Protein AF-A0A9N8ZEM9-F1 (afdb_monomer)

Foldseek 3Di:
DDDDDDDDPPPPPPPPPDDPVVVVVVVVVVVLVVLVVVLVVLLVVQCPDLLQNFAEDPCLPFPDQPPPPPDPHDHDQAFLQSLLVSLLVLLVNLVSLVVCVVSVVVVPPVPVSLVSNLSSLCSSLVHRQQDQDLRRHQLLSVLLSLVPDDPVSLVVSVVSLCVVQPPCCLVQLLQLLSLLSSLLNCLSSLDPVVLVVQLVSQADKDFAPAQPDAAQQWDDDDDGGIITGLSNLVSQLVVCQQVVVLVSNLVSLLSSLVSCLVCVVPRNQPALSSLSSSLVSLLLSVVSLLLQEPDWNKAKDKLSSCVSRCLSTDVVSNAPPDHHDDPVVSVVSLVSSVVSLLSVLVVCLVPCVRNVSSNLSSLLSLLRSCLSPVVCLVVSLVSLCVSVVVHDDDGPLSVLSSPDNDSVVNVVSSQCVSPVSLSIGMEIEGEDDPDDHPCVVVVPPPGHHYQYDPDSVSNSVSSLVVSCVRSVDDVVSSD

Solvent-accessible surface area (backbone atoms only — not comparable to full-atom values): 26787 Å² total; per-residue (Å²): 136,86,84,78,89,74,91,72,83,73,80,72,77,83,72,76,84,69,58,66,67,62,52,51,50,53,52,50,52,52,51,49,54,53,52,48,54,54,44,52,49,50,50,53,56,46,62,71,31,55,70,43,56,30,37,66,43,73,43,67,79,43,102,53,63,67,82,56,92,81,61,82,47,32,90,62,85,46,30,48,60,54,52,37,53,29,45,48,50,39,51,52,52,42,56,54,50,55,54,50,62,71,47,42,80,71,74,58,59,61,67,64,52,52,52,51,44,49,49,41,50,51,32,48,40,71,44,60,57,65,74,75,43,58,40,68,31,44,53,65,47,43,50,52,52,59,68,70,49,52,71,68,61,46,53,48,47,52,49,48,58,44,61,78,61,52,84,53,42,83,79,44,44,25,42,48,31,60,56,47,57,49,50,56,50,43,56,72,67,65,46,62,67,59,47,53,52,50,32,54,55,28,62,53,69,43,78,45,95,46,79,89,64,74,54,76,33,49,42,83,38,102,63,90,39,30,30,28,34,45,60,27,26,53,33,45,20,55,53,21,40,79,70,69,38,52,70,59,13,42,52,24,42,51,54,38,52,54,51,48,66,76,36,35,92,74,30,50,36,80,47,65,69,31,44,35,45,52,51,47,52,50,54,50,44,53,53,52,51,51,46,27,41,57,97,56,56,59,35,58,44,51,44,50,59,47,52,69,47,49,69,71,39,74,48,59,48,66,40,77,94,74,48,67,45,54,71,69,56,44,53,50,54,53,48,50,51,52,52,52,48,48,57,52,46,68,68,39,62,86,45,40,88,78,35,44,74,51,52,51,52,51,53,49,49,51,51,42,47,33,73,66,42,60,90,45,41,68,61,52,52,50,49,28,47,48,54,56,72,76,42,89,80,82,51,65,70,59,47,57,61,37,70,53,84,48,69,71,58,48,51,50,52,50,43,52,61,30,36,72,41,53,31,22,36,46,29,40,36,33,54,76,58,98,64,83,60,95,51,56,78,54,66,71,40,87,83,45,44,78,39,62,23,86,46,64,70,44,38,53,53,40,51,51,55,56,47,39,75,58,49,74,50,58,67,83,72,68,108

Nearest PDB structures (foldseek):
  5n6n-assembly1_B  TM=3.200E-01  e=3.230E-01  Saccharomyces cerevisiae S288C
  6fn9-assembly1_B  TM=3.372E-01  e=4.545E-01  Homo sapiens
  9b3f-assembly1_A  TM=2.679E-01  e=4.950E-01  Saccharomyces cerevisiae
  5yqg-assembly1_A  TM=3.458E-01  e=1.941E+00  Mus musculus
  8qca-assembly1_B  TM=2.007E-01  e=5.642E+00  Saccharomyces cerevisiae

Secondary structure (DSSP, 8-state):
-------------------HHHHHHHHHHHHHHHHHHHHHHHHHHHHT-HHHHSPBPSTTSSSS----TT--SB-----HHHHHHHHHHHHHHHHHHHTHHHHHTTTS-HHHHHHHHHHHHHHHIIIIIS---TTT--HHHHHHHHTTS-HHHHHHHHHHHHHHHHTTTTT-TT-HHHHHHHHHHHHHHT-HHHHHHHHHHHT--EE-SSTT---TTEEE-SSTTEEEETHHHHHHHHHHHHTT-HHHHHHHHHHHHHHHHHTTTTTT--SHHHHHHHHHHHHHHHHHHHHT-SSS--EEEEHHHIIIIITTS--GGGSTTSS---HHHHHHHHHHHHHHHHHHHHHHGGGHHHHHHHHHHHHHHHHHHHHH-GGGHHHHHHHHHHHHHHS----HHHHHHHH---HHHHHHHHHHHHHTTSS--EEEEEE--SSPPTTTTGGGSTTPEEEEESSHHHHHHHHHHHHHHHH---GGG--

Organism: NCBI:txid1117310

pLDDT: mean 81.86, std 13.11, range [31.05, 98.25]

Radius of gyration: 27.85 Å; Cα contacts (8 Å, |Δi|>4): 593; chains: 1; bounding box: 73×48×112 Å

Structure (mmCIF, N/CA/C/O backbone):
data_AF-A0A9N8ZEM9-F1
#
_entry.id   AF-A0A9N8ZEM9-F1
#
loop_
_atom_site.group_PDB
_atom_site.id
_atom_site.type_symbol
_atom_site.label_atom_id
_atom_site.label_alt_id
_atom_site.label_comp_id
_atom_site.label_asym_id
_atom_site.label_entity_id
_atom_site.label_seq_id
_atom_site.pdbx_PDB_ins_code
_atom_site.Cartn_x
_atom_site.Cartn_y
_atom_site.Cartn_z
_atom_site.occupancy
_atom_site.B_iso_or_equiv
_atom_site.auth_seq_id
_atom_site.auth_comp_id
_atom_site.auth_asym_id
_atom_site.auth_atom_id
_atom_site.pdbx_PDB_model_num
ATOM 1 N N . MET A 1 1 ? 44.868 10.462 -86.171 1.00 34.50 1 MET A N 1
ATOM 2 C CA . MET A 1 1 ? 43.974 10.361 -87.337 1.00 34.50 1 MET A CA 1
ATOM 3 C C . MET A 1 1 ? 43.450 8.940 -87.348 1.00 34.50 1 MET A C 1
ATOM 5 O O . MET A 1 1 ? 44.258 8.027 -87.420 1.00 34.50 1 MET A O 1
ATOM 9 N N . ASP A 1 2 ? 42.148 8.818 -87.116 1.00 36.38 2 ASP A N 1
ATOM 10 C CA . ASP A 1 2 ? 41.280 7.645 -87.255 1.00 36.38 2 ASP A CA 1
ATOM 11 C C . ASP A 1 2 ? 41.763 6.294 -86.722 1.00 36.38 2 ASP A C 1
ATOM 13 O O . ASP A 1 2 ? 42.429 5.521 -87.408 1.00 36.38 2 ASP A O 1
ATOM 17 N N . ILE A 1 3 ? 41.268 5.945 -85.532 1.00 31.47 3 ILE A N 1
ATOM 18 C CA . ILE A 1 3 ? 41.000 4.546 -85.198 1.00 31.47 3 ILE A CA 1
ATOM 19 C C . ILE A 1 3 ? 39.491 4.404 -85.028 1.00 31.47 3 ILE A C 1
ATOM 21 O O . ILE A 1 3 ? 38.863 5.045 -84.189 1.00 31.47 3 ILE A O 1
ATOM 25 N N . LYS A 1 4 ? 38.953 3.597 -85.938 1.00 31.05 4 LYS A N 1
ATOM 26 C CA . LYS A 1 4 ? 37.556 3.250 -86.152 1.00 31.05 4 LYS A CA 1
ATOM 27 C C . LYS A 1 4 ? 36.908 2.673 -84.895 1.00 31.05 4 LYS A C 1
ATOM 29 O O . LYS A 1 4 ? 37.507 1.853 -84.204 1.00 31.05 4 LYS A O 1
ATOM 34 N N . HIS A 1 5 ? 35.642 3.041 -84.708 1.00 37.03 5 HIS A N 1
ATOM 35 C CA . HIS A 1 5 ? 34.663 2.260 -83.964 1.00 37.03 5 HIS A CA 1
ATOM 36 C C . HIS A 1 5 ? 34.719 0.797 -84.409 1.00 37.03 5 HIS A C 1
ATOM 38 O O . HIS A 1 5 ? 34.492 0.495 -85.579 1.00 37.03 5 HIS A O 1
ATOM 44 N N . ASN A 1 6 ? 34.999 -0.092 -83.461 1.00 32.75 6 ASN A N 1
ATOM 45 C CA . ASN A 1 6 ? 34.535 -1.465 -83.522 1.00 32.75 6 ASN A CA 1
ATOM 46 C C . ASN A 1 6 ? 33.590 -1.635 -82.334 1.00 32.75 6 ASN A C 1
ATOM 48 O O . ASN A 1 6 ? 34.018 -1.684 -81.181 1.00 32.75 6 ASN A O 1
ATOM 52 N N . GLU A 1 7 ? 32.300 -1.620 -82.647 1.00 43.50 7 GLU A N 1
ATOM 53 C CA . GLU A 1 7 ? 31.221 -2.043 -81.769 1.00 43.50 7 GLU A CA 1
ATOM 54 C C . GLU A 1 7 ? 31.419 -3.531 -81.472 1.00 43.50 7 GLU A C 1
ATOM 56 O O . GLU A 1 7 ? 31.060 -4.392 -82.266 1.00 43.50 7 GLU A O 1
ATOM 61 N N . ASN A 1 8 ? 32.023 -3.826 -80.327 1.00 35.53 8 ASN A N 1
ATOM 62 C CA . ASN A 1 8 ? 31.767 -5.068 -79.619 1.00 35.53 8 ASN A CA 1
ATOM 63 C C . ASN A 1 8 ? 31.067 -4.664 -78.325 1.00 35.53 8 ASN A C 1
ATOM 65 O O . ASN A 1 8 ? 31.714 -4.323 -77.335 1.00 35.53 8 ASN A O 1
ATOM 69 N N . GLU A 1 9 ? 29.734 -4.655 -78.359 1.00 40.78 9 GLU A N 1
ATOM 70 C CA . GLU A 1 9 ? 28.922 -4.751 -77.152 1.00 40.78 9 GLU A CA 1
ATOM 71 C C . GLU A 1 9 ? 29.255 -6.085 -76.471 1.00 40.78 9 GLU A C 1
ATOM 73 O O . GLU A 1 9 ? 28.639 -7.121 -76.720 1.00 40.78 9 GLU A O 1
ATOM 78 N N . GLU A 1 10 ? 30.261 -6.074 -75.597 1.00 40.91 10 GLU A N 1
ATOM 79 C CA . GLU A 1 10 ? 30.301 -7.030 -74.503 1.00 40.91 10 GLU A CA 1
ATOM 80 C C . GLU A 1 10 ? 29.089 -6.727 -73.623 1.00 40.91 10 GLU A C 1
ATOM 82 O O . GLU A 1 10 ? 29.096 -5.808 -72.799 1.00 40.91 10 GLU A O 1
ATOM 87 N N . ILE A 1 11 ? 28.023 -7.508 -73.814 1.00 47.50 11 ILE A N 1
ATOM 88 C CA . ILE A 1 11 ? 26.982 -7.691 -72.808 1.00 47.50 11 ILE A CA 1
ATOM 89 C C . ILE A 1 11 ? 27.698 -8.260 -71.583 1.00 47.50 11 ILE A C 1
ATOM 91 O O . ILE A 1 11 ? 27.872 -9.468 -71.417 1.00 47.50 11 ILE A O 1
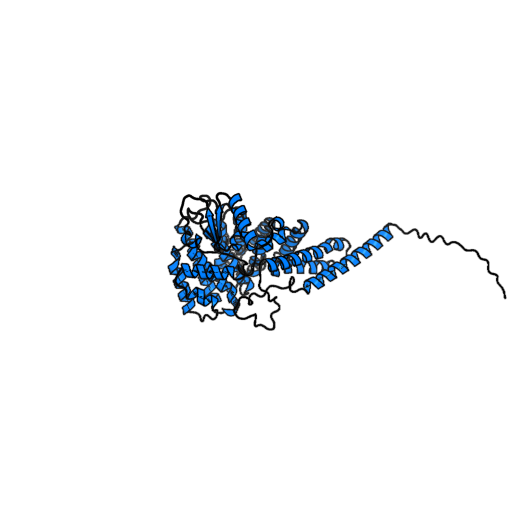ATOM 95 N N . THR A 1 12 ? 28.180 -7.354 -70.742 1.00 44.34 12 THR A N 1
ATOM 96 C CA . THR A 1 12 ? 28.669 -7.645 -69.408 1.00 44.34 12 THR A CA 1
ATOM 97 C C . THR A 1 12 ? 27.473 -8.199 -68.653 1.00 44.34 12 THR A C 1
ATOM 99 O O . THR A 1 12 ? 26.559 -7.480 -68.258 1.00 44.34 12 THR A O 1
ATOM 102 N N . ASN A 1 13 ? 27.423 -9.523 -68.522 1.00 42.12 13 ASN A N 1
ATOM 103 C CA . ASN A 1 13 ? 26.483 -10.193 -67.641 1.00 42.12 13 ASN A CA 1
ATOM 104 C C . ASN A 1 13 ? 26.750 -9.681 -66.217 1.00 42.12 13 ASN A C 1
ATOM 106 O O . ASN A 1 13 ? 27.630 -10.186 -65.527 1.00 42.12 13 ASN A O 1
ATOM 110 N N . PHE A 1 14 ? 25.985 -8.677 -65.781 1.00 47.38 14 PHE A N 1
ATOM 111 C CA . PHE A 1 14 ? 25.985 -8.091 -64.432 1.00 47.38 14 PHE A CA 1
ATOM 112 C C . PHE A 1 14 ? 25.419 -9.056 -63.370 1.00 47.38 14 PHE A C 1
ATOM 114 O O . PHE A 1 14 ? 24.716 -8.655 -62.443 1.00 47.38 14 PHE A O 1
ATOM 121 N N . TRP A 1 15 ? 25.702 -10.351 -63.482 1.00 45.59 15 TRP A N 1
ATOM 122 C CA . TRP A 1 15 ? 25.366 -11.320 -62.449 1.00 45.59 15 TRP A CA 1
ATOM 123 C C . TRP A 1 15 ? 26.495 -11.322 -61.425 1.00 45.59 15 TRP A C 1
ATOM 125 O O . TRP A 1 15 ? 27.371 -12.183 -61.431 1.00 45.59 15 TRP A O 1
ATOM 135 N N . ASN A 1 16 ? 26.482 -10.321 -60.545 1.00 63.75 16 ASN A N 1
ATOM 136 C CA . ASN A 1 16 ? 27.302 -10.358 -59.343 1.00 63.75 16 ASN A CA 1
ATOM 137 C C . ASN A 1 16 ? 26.783 -11.500 -58.461 1.00 63.75 16 ASN A C 1
ATOM 139 O O . ASN A 1 16 ? 25.725 -11.393 -57.840 1.00 63.75 16 ASN A O 1
ATOM 143 N N . VAL A 1 17 ? 27.515 -12.613 -58.436 1.00 66.44 17 VAL A N 1
ATOM 144 C CA . VAL A 1 17 ? 27.272 -13.703 -57.489 1.00 66.44 17 VAL A CA 1
ATOM 145 C C . VAL A 1 17 ? 27.793 -13.235 -56.138 1.00 66.44 17 VAL A C 1
ATOM 147 O O . VAL A 1 17 ? 28.998 -13.222 -55.892 1.00 66.44 17 VAL A O 1
ATOM 150 N N . TYR A 1 18 ? 26.880 -12.778 -55.286 1.00 72.00 18 TYR A N 1
ATOM 151 C CA . TYR A 1 18 ? 27.208 -12.418 -53.917 1.00 72.00 18 TYR A CA 1
ATOM 152 C C . TYR A 1 18 ? 27.196 -13.657 -53.034 1.00 72.00 18 TYR A C 1
ATOM 154 O O . TYR A 1 18 ? 26.331 -14.525 -53.160 1.00 72.00 18 TYR A O 1
ATOM 162 N N . ASP A 1 19 ? 28.146 -13.698 -52.109 1.00 80.56 19 ASP A N 1
ATOM 163 C CA . ASP A 1 19 ? 28.123 -14.652 -51.017 1.00 80.56 19 ASP A CA 1
ATOM 164 C C . ASP A 1 19 ? 26.831 -14.464 -50.202 1.00 80.56 19 ASP A C 1
ATOM 166 O O . ASP A 1 19 ? 26.504 -13.357 -49.759 1.00 80.56 19 ASP A O 1
ATOM 170 N N . VAL A 1 20 ? 26.060 -15.544 -50.067 1.00 80.38 20 VAL A N 1
ATOM 171 C CA . VAL A 1 20 ? 24.744 -15.526 -49.416 1.00 80.38 20 VAL A CA 1
ATOM 172 C C . VAL A 1 20 ? 24.868 -15.124 -47.946 1.00 80.38 20 VAL A C 1
ATOM 174 O O . VAL A 1 20 ? 24.018 -14.383 -47.445 1.00 80.38 20 VAL A O 1
ATOM 177 N N . ASP A 1 21 ? 25.944 -15.531 -47.272 1.00 80.31 21 ASP A N 1
ATOM 178 C CA . ASP A 1 21 ? 26.179 -15.196 -45.870 1.00 80.31 21 ASP A CA 1
ATOM 179 C C . ASP A 1 21 ? 26.519 -13.710 -45.716 1.00 80.31 21 ASP A C 1
ATOM 181 O O . ASP A 1 21 ? 26.001 -13.049 -44.811 1.00 80.31 21 ASP A O 1
ATOM 185 N N . LEU A 1 22 ? 27.288 -13.136 -46.647 1.00 82.06 22 LEU A N 1
ATOM 186 C CA . LEU A 1 22 ? 27.567 -11.697 -46.680 1.00 82.06 22 LEU A CA 1
ATOM 187 C C . LEU A 1 22 ? 26.292 -10.868 -46.902 1.00 82.06 22 LEU A C 1
ATOM 189 O O . LEU A 1 22 ? 26.087 -9.851 -46.229 1.00 82.06 22 LEU A O 1
ATOM 193 N N . VAL A 1 23 ? 25.420 -11.288 -47.824 1.00 79.75 23 VAL A N 1
ATOM 194 C CA . VAL A 1 23 ? 24.137 -10.609 -48.085 1.00 79.75 23 VAL A CA 1
ATOM 195 C C . VAL A 1 23 ? 23.235 -10.683 -46.856 1.00 79.75 23 VAL A C 1
ATOM 197 O O . VAL A 1 23 ? 22.713 -9.655 -46.418 1.00 79.75 23 VAL A O 1
ATOM 200 N N . HIS A 1 24 ? 23.095 -11.864 -46.252 1.00 79.94 24 HIS A N 1
ATOM 201 C CA . HIS A 1 24 ? 22.320 -12.037 -45.024 1.00 79.94 24 HIS A CA 1
ATOM 202 C C . HIS A 1 24 ? 22.871 -11.192 -43.874 1.00 79.94 24 HIS A C 1
ATOM 204 O O . HIS A 1 24 ? 22.097 -10.529 -43.180 1.00 79.94 24 HIS A O 1
ATOM 210 N N . GLN A 1 25 ? 24.193 -11.141 -43.701 1.00 80.56 25 GLN A N 1
ATOM 211 C CA . GLN A 1 25 ? 24.825 -10.318 -42.674 1.00 80.56 25 GLN A CA 1
ATOM 212 C C . GLN A 1 25 ? 24.536 -8.830 -42.895 1.00 80.56 25 GLN A C 1
ATOM 214 O O . GLN A 1 25 ? 24.184 -8.128 -41.946 1.00 80.56 25 GLN A O 1
ATOM 219 N N . LYS A 1 26 ? 24.636 -8.337 -44.135 1.00 80.31 26 LYS A N 1
ATOM 220 C CA . LYS A 1 26 ? 24.361 -6.929 -44.460 1.00 80.31 26 LYS A CA 1
ATOM 221 C C . LYS A 1 26 ? 22.897 -6.555 -44.262 1.00 80.31 26 LYS A C 1
ATOM 223 O O . LYS A 1 26 ? 22.623 -5.504 -43.683 1.00 80.31 26 LYS A O 1
ATOM 228 N N . ILE A 1 27 ? 21.968 -7.419 -44.669 1.00 79.25 27 ILE A N 1
ATOM 229 C CA . ILE A 1 27 ? 20.533 -7.229 -44.416 1.00 79.25 27 ILE A CA 1
ATOM 230 C C . ILE A 1 27 ? 20.263 -7.217 -42.909 1.00 79.25 27 ILE A C 1
ATOM 232 O O . ILE A 1 27 ? 19.578 -6.322 -42.418 1.00 79.25 27 ILE A O 1
ATOM 236 N N . SER A 1 28 ? 20.838 -8.162 -42.162 1.00 78.88 28 SER A N 1
ATOM 237 C CA . SER A 1 28 ? 20.672 -8.229 -40.710 1.00 78.88 28 SER A CA 1
ATOM 238 C C . SER A 1 28 ? 21.220 -6.983 -40.016 1.00 78.88 28 SER A C 1
ATOM 240 O O . SER A 1 28 ? 20.550 -6.449 -39.141 1.00 78.88 28 SER A O 1
ATOM 242 N N . GLN A 1 29 ? 22.399 -6.492 -40.409 1.00 79.44 29 GLN A N 1
ATOM 243 C CA . GLN A 1 29 ? 22.975 -5.254 -39.870 1.00 79.44 29 GLN A CA 1
ATOM 244 C C . GLN A 1 29 ? 22.053 -4.059 -40.124 1.00 79.44 29 GLN A C 1
ATOM 246 O O . GLN A 1 29 ? 21.729 -3.330 -39.189 1.00 79.44 29 GLN A O 1
ATOM 251 N N . PHE A 1 30 ? 21.588 -3.892 -41.366 1.00 82.38 30 PHE A N 1
ATOM 252 C CA . PHE A 1 30 ? 20.692 -2.797 -41.734 1.00 82.38 30 PHE A CA 1
ATOM 253 C C . PHE A 1 30 ? 19.378 -2.835 -40.945 1.00 82.38 30 PHE A C 1
ATOM 255 O O . PHE A 1 30 ? 18.970 -1.824 -40.373 1.00 82.38 30 PHE A O 1
ATOM 262 N N . LEU A 1 31 ? 18.733 -4.002 -40.871 1.00 83.06 31 LEU A N 1
ATOM 263 C CA . LEU A 1 31 ? 17.480 -4.162 -40.136 1.00 83.06 31 LEU A CA 1
ATOM 264 C C . LEU A 1 31 ? 17.669 -3.914 -38.638 1.00 83.06 31 LEU A C 1
ATOM 266 O O . LEU A 1 31 ? 16.854 -3.216 -38.042 1.00 83.06 31 LEU A O 1
ATOM 270 N N . THR A 1 32 ? 18.748 -4.420 -38.035 1.00 81.75 32 THR A N 1
ATOM 271 C CA . THR A 1 32 ? 19.054 -4.186 -36.616 1.00 81.75 32 THR A CA 1
ATOM 272 C C . THR A 1 32 ? 19.232 -2.699 -36.318 1.00 81.75 32 THR A C 1
ATOM 274 O O . THR A 1 32 ? 18.605 -2.195 -35.386 1.00 81.75 32 THR A O 1
ATOM 277 N N . SER A 1 33 ? 20.021 -1.977 -37.122 1.00 82.38 33 SER A N 1
ATOM 278 C CA . SER A 1 33 ? 20.208 -0.529 -36.958 1.00 82.38 33 SER A CA 1
ATOM 279 C C . SER A 1 33 ? 18.899 0.242 -37.127 1.00 82.38 33 SER A C 1
ATOM 281 O O . SER A 1 33 ? 18.570 1.082 -36.294 1.00 82.38 33 SER A O 1
ATOM 283 N N . TYR A 1 34 ? 18.106 -0.088 -38.149 1.00 86.06 34 TYR A N 1
ATOM 284 C CA . TYR A 1 34 ? 16.824 0.572 -38.391 1.00 86.06 34 TYR A CA 1
ATOM 285 C C . TYR A 1 34 ? 15.814 0.333 -37.255 1.00 86.06 34 TYR A C 1
ATOM 287 O O . TYR A 1 34 ? 15.153 1.264 -36.794 1.00 86.06 34 TYR A O 1
ATOM 295 N N . ILE A 1 35 ? 15.713 -0.901 -36.750 1.00 85.00 35 ILE A N 1
ATOM 296 C CA . ILE A 1 35 ? 14.836 -1.226 -35.615 1.00 85.00 35 ILE A CA 1
ATOM 297 C C . ILE A 1 35 ? 15.305 -0.494 -34.351 1.00 85.00 35 ILE A C 1
ATOM 299 O O . ILE A 1 35 ? 14.467 0.034 -33.616 1.00 85.00 35 ILE A O 1
ATOM 303 N N . TYR A 1 36 ? 16.619 -0.421 -34.107 1.00 86.19 36 TYR A N 1
ATOM 304 C CA . TYR A 1 36 ? 17.170 0.339 -32.985 1.00 86.19 36 TYR A CA 1
ATOM 305 C C . TYR A 1 36 ? 16.767 1.814 -33.050 1.00 86.19 36 TYR A C 1
ATOM 307 O O . TYR A 1 36 ? 16.272 2.349 -32.062 1.00 86.19 36 TYR A O 1
ATOM 315 N N . GLU A 1 37 ? 16.915 2.465 -34.206 1.00 87.94 37 GLU A N 1
ATOM 316 C CA . GLU A 1 37 ? 16.524 3.869 -34.386 1.00 87.94 37 GLU A CA 1
ATOM 317 C C . GLU A 1 37 ? 15.037 4.099 -34.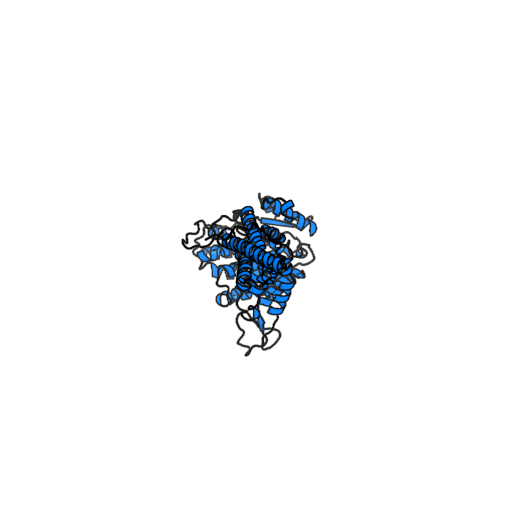096 1.00 87.94 37 GLU A C 1
ATOM 319 O O . GLU A 1 37 ? 14.677 5.048 -33.394 1.00 87.94 37 GLU A O 1
ATOM 324 N N . LEU A 1 38 ? 14.165 3.210 -34.583 1.00 90.81 38 LEU A N 1
ATOM 325 C CA . LEU A 1 38 ? 12.726 3.294 -34.329 1.00 90.81 38 LEU A CA 1
ATOM 326 C C . LEU A 1 38 ? 12.396 3.169 -32.838 1.00 90.81 38 LEU A C 1
ATOM 328 O O . LEU A 1 38 ? 11.589 3.948 -32.321 1.00 90.81 38 LEU A O 1
ATOM 332 N N . ILE A 1 39 ? 13.014 2.214 -32.138 1.00 90.81 39 ILE A N 1
ATOM 333 C CA . ILE A 1 39 ? 12.768 2.017 -30.706 1.00 90.81 39 ILE A CA 1
ATOM 334 C C . ILE A 1 39 ? 13.370 3.162 -29.885 1.00 90.81 39 ILE A C 1
ATOM 336 O O . ILE A 1 39 ? 12.709 3.651 -28.973 1.00 90.81 39 ILE A O 1
ATOM 340 N N . SER A 1 40 ? 14.567 3.638 -30.223 1.00 89.00 40 SER A N 1
ATOM 341 C CA . SER A 1 40 ? 15.215 4.777 -29.559 1.00 89.00 40 SER A CA 1
ATOM 342 C C . SER A 1 40 ? 14.406 6.063 -29.715 1.00 89.00 40 SER A C 1
ATOM 344 O O . SER A 1 40 ? 14.233 6.815 -28.754 1.00 89.00 40 SER A O 1
ATOM 346 N N . LYS A 1 41 ? 13.822 6.297 -30.896 1.00 91.75 41 LYS A N 1
ATOM 347 C CA . LYS A 1 41 ? 12.882 7.405 -31.092 1.00 91.75 41 LYS A CA 1
ATOM 348 C C . LYS A 1 41 ? 11.649 7.252 -30.202 1.00 91.75 41 LYS A C 1
ATOM 350 O O . LYS A 1 41 ? 11.270 8.201 -29.521 1.00 91.75 41 LYS A O 1
ATOM 355 N N . ALA A 1 42 ? 11.056 6.057 -30.168 1.00 91.50 42 ALA A N 1
ATOM 356 C CA . ALA A 1 42 ? 9.914 5.790 -29.302 1.00 91.50 42 ALA A CA 1
ATOM 357 C C . ALA A 1 42 ? 10.265 5.993 -27.818 1.00 91.50 42 ALA A C 1
ATOM 359 O O . ALA A 1 42 ? 9.454 6.554 -27.084 1.00 91.50 42 ALA A O 1
ATOM 360 N N . ASP A 1 43 ? 11.446 5.554 -27.366 1.00 92.06 43 ASP A N 1
ATOM 361 C CA . ASP A 1 43 ? 11.956 5.782 -26.008 1.00 92.06 43 ASP A CA 1
ATOM 362 C C . ASP A 1 43 ? 11.981 7.280 -25.680 1.00 92.06 43 ASP A C 1
ATOM 364 O O . ASP A 1 43 ? 11.376 7.714 -24.697 1.00 92.06 43 ASP A O 1
ATOM 368 N N . GLN A 1 44 ? 12.604 8.081 -26.545 1.00 92.50 44 GLN A N 1
ATOM 369 C CA . GLN A 1 44 ? 12.722 9.522 -26.352 1.00 92.50 44 GLN A CA 1
ATOM 370 C C . GLN A 1 44 ? 11.357 10.225 -26.328 1.00 92.50 44 GLN A C 1
ATOM 372 O O . GLN A 1 44 ? 11.099 11.039 -25.435 1.00 92.50 44 GLN A O 1
ATOM 377 N N . ASP A 1 45 ? 10.468 9.887 -27.263 1.00 92.88 45 ASP A N 1
ATOM 378 C CA . ASP A 1 45 ? 9.105 10.424 -27.315 1.00 92.88 45 ASP A CA 1
ATOM 379 C C . ASP A 1 45 ? 8.323 10.056 -26.042 1.00 92.88 45 ASP A C 1
ATOM 381 O O . ASP A 1 45 ? 7.628 10.893 -25.459 1.00 92.88 45 ASP A O 1
ATOM 385 N N . GLY A 1 46 ? 8.489 8.825 -25.551 1.00 91.75 46 GLY A N 1
ATOM 386 C CA . GLY A 1 46 ? 7.867 8.357 -24.318 1.00 91.75 46 GLY A CA 1
ATOM 387 C C . GLY A 1 46 ? 8.384 9.075 -23.068 1.00 91.75 46 GLY A C 1
ATOM 388 O O . GLY A 1 46 ? 7.587 9.462 -22.213 1.00 91.75 46 GLY A O 1
ATOM 389 N N . ARG A 1 47 ? 9.698 9.304 -22.961 1.00 92.56 47 ARG A N 1
ATOM 390 C CA . ARG A 1 47 ? 10.316 10.050 -21.844 1.00 92.56 47 ARG A CA 1
ATOM 391 C C . ARG A 1 47 ? 9.873 11.505 -21.797 1.00 92.56 47 ARG A C 1
ATOM 393 O O . ARG A 1 47 ? 9.732 12.069 -20.714 1.00 92.56 47 ARG A O 1
ATOM 400 N N . ASN A 1 48 ? 9.639 12.094 -22.964 1.00 91.81 48 ASN A N 1
ATOM 401 C CA . ASN A 1 48 ? 9.154 13.462 -23.099 1.00 91.81 48 ASN A CA 1
ATOM 402 C C . ASN A 1 48 ? 7.648 13.589 -22.826 1.00 91.81 48 ASN A C 1
ATOM 404 O O . ASN A 1 48 ? 7.146 14.705 -22.701 1.00 91.81 48 ASN A O 1
ATOM 408 N N . ASN A 1 49 ? 6.923 12.472 -22.711 1.00 89.12 49 ASN A N 1
ATOM 409 C CA . ASN A 1 49 ? 5.496 12.481 -22.443 1.00 89.12 49 ASN A CA 1
ATOM 410 C C . ASN A 1 49 ? 5.207 12.454 -20.924 1.00 89.12 49 ASN A C 1
ATOM 412 O O . ASN A 1 49 ? 5.330 11.400 -20.283 1.00 89.12 49 ASN A O 1
ATOM 416 N N . PRO A 1 50 ? 4.742 13.570 -20.325 1.00 86.19 50 PRO A N 1
ATOM 417 C CA . PRO A 1 50 ? 4.461 13.635 -18.890 1.00 86.19 50 PRO A CA 1
ATOM 418 C C . PRO A 1 50 ? 3.305 12.715 -18.460 1.00 86.19 50 PRO A C 1
ATOM 420 O O . PRO A 1 50 ? 3.164 12.407 -17.268 1.00 86.19 50 PRO A O 1
ATOM 423 N N . ASP A 1 51 ? 2.501 12.212 -19.405 1.00 85.06 51 ASP A N 1
ATOM 424 C CA . ASP A 1 51 ? 1.444 11.257 -19.097 1.00 85.06 51 ASP A CA 1
ATOM 425 C C . ASP A 1 51 ? 1.951 9.896 -18.620 1.00 85.06 51 ASP A C 1
ATOM 427 O O . ASP A 1 51 ? 1.255 9.175 -17.902 1.00 85.06 51 ASP A O 1
ATOM 431 N N . ILE A 1 52 ? 3.173 9.533 -18.994 1.00 88.88 52 ILE A N 1
ATOM 432 C CA . ILE A 1 52 ? 3.742 8.221 -18.675 1.00 88.88 52 ILE A CA 1
ATOM 433 C C . ILE A 1 52 ? 5.088 8.313 -17.973 1.00 88.88 52 ILE A C 1
ATOM 435 O O . ILE A 1 52 ? 5.411 7.408 -17.204 1.00 88.88 52 ILE A O 1
ATOM 439 N N . ALA A 1 53 ? 5.824 9.409 -18.169 1.00 88.94 53 ALA A N 1
ATOM 440 C CA . ALA A 1 53 ? 7.138 9.631 -17.578 1.00 88.94 53 ALA A CA 1
ATOM 441 C C . ALA A 1 53 ? 7.094 10.297 -16.193 1.00 88.94 53 ALA A C 1
ATOM 443 O O . ALA A 1 53 ? 8.067 10.225 -15.444 1.00 88.94 53 ALA A O 1
ATOM 444 N N . SER A 1 54 ? 5.987 10.951 -15.829 1.00 86.56 54 SER A N 1
ATOM 445 C CA . SER A 1 54 ? 5.904 11.756 -14.605 1.00 86.56 54 SER A CA 1
ATOM 446 C C . SER A 1 54 ? 4.910 11.191 -13.592 1.00 86.56 54 SER A C 1
ATOM 448 O O . SER A 1 54 ? 3.847 10.670 -13.941 1.00 86.56 54 SER A O 1
ATOM 450 N N . ARG A 1 55 ? 5.238 11.346 -12.303 1.00 86.06 55 ARG A N 1
ATOM 451 C CA . ARG A 1 55 ? 4.297 11.076 -11.211 1.00 86.06 55 ARG A CA 1
ATOM 452 C C . ARG A 1 55 ? 3.190 12.121 -11.212 1.00 86.06 55 ARG A C 1
ATOM 454 O O . ARG A 1 55 ? 3.425 13.289 -11.527 1.00 86.06 55 ARG A O 1
ATOM 461 N N . ILE A 1 56 ? 2.000 11.704 -10.799 1.00 82.81 56 ILE A N 1
ATOM 462 C CA . ILE A 1 56 ? 0.898 12.626 -10.537 1.00 82.81 56 ILE A CA 1
ATOM 463 C C . ILE A 1 56 ? 1.247 13.406 -9.264 1.00 82.81 56 ILE A C 1
ATOM 465 O O . ILE A 1 56 ? 1.638 12.820 -8.252 1.00 82.81 56 ILE A O 1
ATOM 469 N N . CYS A 1 57 ? 1.170 14.734 -9.332 1.00 78.00 57 CYS A N 1
ATOM 470 C CA . CYS A 1 57 ? 1.289 15.594 -8.154 1.00 78.00 57 CYS A CA 1
ATOM 471 C C . CYS A 1 57 ? 0.205 15.193 -7.155 1.00 78.00 57 CYS A C 1
ATOM 473 O O . CYS A 1 57 ? -0.853 14.819 -7.605 1.00 78.00 57 CYS A O 1
ATOM 475 N N . TYR A 1 58 ? 0.389 15.273 -5.839 1.00 67.31 58 TYR A N 1
ATOM 476 C CA . TYR A 1 58 ? -0.705 14.967 -4.897 1.00 67.31 58 TYR A CA 1
ATOM 477 C C . TYR A 1 58 ? -1.459 16.235 -4.440 1.00 67.31 58 TYR A C 1
ATOM 479 O O . TYR A 1 58 ? -2.620 16.190 -4.032 1.00 67.31 58 TYR A O 1
ATOM 487 N N . ASN A 1 59 ? -0.834 17.405 -4.601 1.00 63.38 59 ASN A N 1
ATOM 488 C CA . ASN A 1 59 ? -1.372 18.703 -4.178 1.00 63.38 59 ASN A CA 1
ATOM 489 C C . ASN A 1 59 ? -2.486 19.246 -5.095 1.00 63.38 59 ASN A C 1
ATOM 491 O O . ASN A 1 59 ? -2.932 20.369 -4.903 1.00 63.38 59 ASN A O 1
ATOM 495 N N . PHE A 1 60 ? -2.965 18.482 -6.083 1.00 57.59 60 PHE A N 1
ATOM 496 C CA . PHE A 1 60 ? -4.186 18.857 -6.818 1.00 57.59 60 PHE A CA 1
ATOM 497 C C . PHE A 1 60 ? -5.453 18.668 -5.964 1.00 57.59 60 PHE A C 1
ATOM 499 O O . PHE A 1 60 ? -6.481 19.257 -6.273 1.00 57.59 60 PHE A O 1
ATOM 506 N N . ALA A 1 61 ? -5.401 17.826 -4.919 1.00 50.38 61 ALA A N 1
ATOM 507 C CA . ALA A 1 61 ? -6.543 17.518 -4.051 1.00 50.38 61 ALA A CA 1
ATOM 508 C C . ALA A 1 61 ? -6.649 18.435 -2.815 1.00 50.38 61 ALA A C 1
ATOM 510 O O . ALA A 1 61 ? -7.643 18.379 -2.080 1.00 50.38 61 ALA A O 1
ATOM 511 N N . SER A 1 62 ? -5.622 19.247 -2.549 1.00 50.31 62 SER A N 1
ATOM 512 C CA . SER A 1 62 ? -5.693 20.354 -1.597 1.00 50.31 62 SER A CA 1
ATOM 513 C C . SER A 1 62 ? -6.358 21.547 -2.272 1.00 50.31 62 SER A C 1
ATOM 515 O O . SER A 1 62 ? -6.123 21.796 -3.447 1.00 50.31 62 SER A O 1
ATOM 517 N N . SER A 1 63 ? -7.153 22.314 -1.525 1.00 43.75 63 SER A N 1
ATOM 518 C CA . SER A 1 63 ? -7.916 23.490 -1.983 1.00 43.75 63 SER A CA 1
ATOM 519 C C . SER A 1 63 ? -7.091 24.608 -2.642 1.00 43.75 63 SER A C 1
ATOM 521 O O . SER A 1 63 ? -7.657 25.605 -3.075 1.00 43.75 63 SER A O 1
ATOM 523 N N . ASN A 1 64 ? -5.776 24.433 -2.743 1.00 46.84 64 ASN A N 1
ATOM 524 C CA . ASN A 1 64 ? -4.869 25.242 -3.528 1.00 46.84 64 ASN A CA 1
ATOM 525 C C . ASN A 1 64 ? -4.207 24.314 -4.553 1.00 46.84 64 ASN A C 1
ATOM 527 O O . ASN A 1 64 ? -3.430 23.440 -4.162 1.00 46.84 64 ASN A O 1
ATOM 531 N N . ASN A 1 65 ? -4.498 24.521 -5.845 1.00 58.41 65 ASN A N 1
ATOM 532 C CA . ASN A 1 65 ? -3.678 24.018 -6.954 1.00 58.41 65 ASN A CA 1
ATOM 533 C C . ASN A 1 65 ? -2.200 24.119 -6.576 1.00 58.41 65 ASN A C 1
ATOM 535 O O . ASN A 1 65 ? -1.825 25.115 -5.963 1.00 58.41 65 ASN A O 1
ATOM 539 N N . CYS A 1 66 ? -1.377 23.126 -6.933 1.00 67.06 66 CYS A N 1
ATOM 540 C CA . CYS A 1 66 ? 0.048 23.123 -6.601 1.00 67.06 66 CYS A CA 1
ATOM 541 C C . CYS A 1 66 ? 0.676 24.505 -6.859 1.00 67.06 66 CYS A C 1
ATOM 543 O O . CYS A 1 66 ? 0.872 24.902 -8.004 1.00 67.06 66 CYS A O 1
ATOM 545 N N . GLN A 1 67 ? 0.953 25.250 -5.785 1.00 64.25 67 GLN A N 1
ATOM 546 C CA . GLN A 1 67 ? 1.430 26.634 -5.875 1.00 64.25 67 GLN A CA 1
ATOM 547 C C . GLN A 1 67 ? 2.943 26.706 -6.090 1.00 64.25 67 GLN A C 1
ATOM 549 O O . GLN A 1 67 ? 3.500 27.794 -6.167 1.00 64.25 67 GLN A O 1
ATOM 554 N N . ASN A 1 68 ? 3.620 25.555 -6.161 1.00 68.19 68 ASN A N 1
ATOM 555 C CA . ASN A 1 68 ? 5.051 25.498 -6.390 1.00 68.19 68 ASN A CA 1
ATOM 556 C C . ASN A 1 68 ? 5.332 25.693 -7.892 1.00 68.19 68 ASN A C 1
ATOM 558 O O . ASN A 1 68 ? 5.092 24.760 -8.666 1.00 68.19 68 ASN A O 1
ATOM 562 N N . PRO A 1 69 ? 5.889 26.846 -8.313 1.00 64.19 69 PRO A N 1
ATOM 563 C CA . PRO A 1 69 ? 6.181 27.113 -9.723 1.00 64.19 69 PRO A CA 1
ATOM 564 C C . PRO A 1 69 ? 7.234 26.153 -10.303 1.00 64.19 69 PRO A C 1
ATOM 566 O O . PRO A 1 69 ? 7.323 26.002 -11.515 1.00 64.19 69 PRO A O 1
ATOM 569 N N . ASN A 1 70 ? 7.996 25.460 -9.448 1.00 74.12 70 ASN A N 1
ATOM 570 C CA . ASN A 1 70 ? 9.029 24.498 -9.832 1.00 74.12 70 ASN A CA 1
ATOM 571 C C . ASN A 1 70 ? 8.563 23.034 -9.735 1.00 74.12 70 ASN A C 1
ATOM 573 O O . ASN A 1 70 ? 9.388 22.115 -9.755 1.00 74.12 70 ASN A O 1
ATOM 577 N N . CYS A 1 71 ? 7.260 22.783 -9.585 1.00 72.56 71 CYS A N 1
ATOM 578 C CA . CYS A 1 71 ? 6.740 21.424 -9.508 1.00 72.56 71 CYS A CA 1
ATOM 579 C C . CYS A 1 71 ? 6.878 20.708 -10.861 1.00 72.56 71 CYS A C 1
ATOM 581 O O . CYS A 1 71 ? 6.199 21.041 -11.828 1.00 72.56 71 CYS A O 1
ATOM 583 N N . ARG A 1 72 ? 7.735 19.681 -10.910 1.00 75.44 72 ARG A N 1
ATOM 584 C CA . ARG A 1 72 ? 7.948 18.824 -12.093 1.00 75.44 72 ARG A CA 1
ATOM 585 C C . ARG A 1 72 ? 6.957 17.657 -12.194 1.00 75.44 72 ARG A C 1
ATOM 587 O O . ARG A 1 72 ? 7.111 16.796 -13.054 1.00 75.44 72 ARG A O 1
ATOM 594 N N . MET A 1 73 ? 5.988 17.585 -11.282 1.00 81.88 73 MET A N 1
ATOM 595 C CA . MET A 1 73 ? 4.972 16.535 -11.276 1.00 81.88 73 MET A CA 1
ATOM 596 C C . MET A 1 73 ? 3.824 16.896 -12.213 1.00 81.88 73 MET A C 1
ATOM 598 O O . MET A 1 73 ? 3.552 18.066 -12.475 1.00 81.88 73 MET A O 1
ATOM 602 N N . TYR A 1 74 ? 3.117 15.880 -12.689 1.00 81.25 74 TYR A N 1
ATOM 603 C CA . TYR A 1 74 ? 2.005 16.077 -13.601 1.00 81.25 74 TYR A CA 1
ATOM 604 C C . TYR A 1 74 ? 0.724 16.435 -12.837 1.00 81.25 74 TYR A C 1
ATOM 606 O O . TYR A 1 74 ? 0.321 15.733 -11.906 1.00 81.25 74 TYR A O 1
ATOM 614 N N . HIS A 1 75 ? 0.093 17.551 -13.204 1.00 82.31 75 HIS A N 1
ATOM 615 C CA . HIS A 1 75 ? -1.073 18.103 -12.512 1.00 82.31 75 HIS A CA 1
ATOM 616 C C . HIS A 1 75 ? -2.369 17.692 -13.206 1.00 82.31 75 HIS A C 1
ATOM 618 O O . HIS A 1 75 ? -2.907 18.423 -14.032 1.00 82.31 75 HIS A O 1
ATOM 624 N N . ILE A 1 76 ? -2.874 16.516 -12.844 1.00 81.88 76 ILE A N 1
ATOM 625 C CA . ILE A 1 76 ? -4.154 15.991 -13.324 1.00 81.88 76 ILE A CA 1
ATOM 626 C C . ILE A 1 76 ? -4.980 15.437 -12.177 1.00 81.88 76 ILE A C 1
ATOM 628 O O . ILE A 1 76 ? -4.442 15.015 -11.156 1.00 81.88 76 ILE A O 1
ATOM 632 N N . VAL A 1 77 ? -6.292 15.388 -12.386 1.00 83.12 77 VAL A N 1
ATOM 633 C CA . VAL A 1 77 ? -7.220 14.705 -11.487 1.00 83.12 77 VAL A CA 1
ATOM 634 C C . VAL A 1 77 ? -7.198 13.204 -11.811 1.00 83.12 77 VAL A C 1
ATOM 636 O O . VAL A 1 77 ? -7.647 12.818 -12.893 1.00 83.12 77 VAL A O 1
ATOM 639 N N . PRO A 1 78 ? -6.688 12.336 -10.919 1.00 83.75 78 PRO A N 1
ATOM 640 C CA . PRO A 1 78 ? -6.594 10.908 -11.161 1.00 83.75 78 PRO A CA 1
ATOM 641 C C . PRO A 1 78 ? -7.990 10.299 -11.071 1.00 83.75 78 PRO A C 1
ATOM 643 O O . PRO A 1 78 ? -8.533 10.108 -9.990 1.00 83.75 78 PRO A O 1
ATOM 646 N N . THR A 1 79 ? -8.574 9.996 -12.225 1.00 86.25 79 THR A N 1
ATOM 647 C CA . THR A 1 79 ? -9.776 9.160 -12.323 1.00 86.25 79 THR A CA 1
ATOM 648 C C . THR A 1 79 ? -9.373 7.738 -12.717 1.00 86.25 79 THR A C 1
ATOM 650 O O . THR A 1 79 ? -8.332 7.569 -13.360 1.00 86.25 79 THR A O 1
ATOM 653 N N . PRO A 1 80 ? -10.183 6.702 -12.418 1.00 86.31 80 PRO A N 1
ATOM 654 C CA . PRO A 1 80 ? -9.874 5.329 -12.827 1.00 86.31 80 PRO A CA 1
ATOM 655 C C . PRO A 1 80 ? -9.559 5.186 -14.325 1.00 86.31 80 PRO A C 1
ATOM 657 O O . PRO A 1 80 ? -8.595 4.519 -14.695 1.00 86.31 80 PRO A O 1
ATOM 660 N N . LEU A 1 81 ? -10.326 5.862 -15.190 1.00 86.25 81 LEU A N 1
ATOM 661 C CA . LEU A 1 81 ? -10.114 5.845 -16.640 1.00 86.25 81 LEU A CA 1
ATOM 662 C C . LEU A 1 81 ? -8.771 6.472 -17.037 1.00 86.25 81 LEU A C 1
ATOM 664 O O . LEU A 1 81 ? -8.051 5.910 -17.862 1.00 86.25 81 LEU A O 1
ATOM 668 N N . LEU A 1 82 ? -8.421 7.613 -16.441 1.00 88.25 82 LEU A N 1
ATOM 669 C CA . LEU A 1 82 ? -7.166 8.299 -16.735 1.00 88.25 82 LEU A CA 1
ATOM 670 C C . LEU A 1 82 ? -5.963 7.477 -16.265 1.00 88.25 82 LEU A C 1
ATOM 672 O O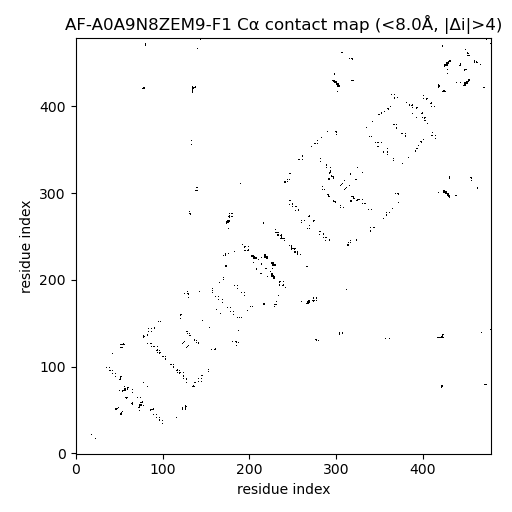 . LEU A 1 82 ? -5.012 7.286 -17.020 1.00 88.25 82 LEU A O 1
ATOM 676 N N . LEU A 1 83 ? -6.027 6.923 -15.052 1.00 89.25 83 LEU A N 1
ATOM 677 C CA . LEU A 1 83 ? -5.002 6.013 -14.535 1.00 89.25 83 LEU A CA 1
ATOM 678 C C . LEU A 1 83 ? -4.836 4.789 -15.447 1.00 89.25 83 LEU A C 1
ATOM 680 O O . LEU A 1 83 ? -3.712 4.365 -15.713 1.00 89.25 83 LEU A O 1
ATOM 684 N N . PHE A 1 84 ? -5.939 4.263 -15.989 1.00 89.06 84 PHE A N 1
ATOM 685 C CA . PHE A 1 84 ? -5.905 3.148 -16.934 1.00 89.06 84 PHE A CA 1
ATOM 686 C C . PHE A 1 84 ? -5.215 3.510 -18.243 1.00 89.06 84 PHE A C 1
ATOM 688 O O . PHE A 1 84 ? -4.355 2.759 -18.701 1.00 89.06 84 PHE A O 1
ATOM 695 N N . GLN A 1 85 ? -5.553 4.653 -18.836 1.00 89.62 85 GLN A N 1
ATOM 696 C CA . GLN A 1 85 ? -4.940 5.111 -20.083 1.00 89.62 85 GLN A CA 1
ATOM 697 C C . GLN A 1 85 ? -3.436 5.349 -19.918 1.00 89.62 85 GLN A C 1
ATOM 699 O O . GLN A 1 85 ? -2.651 4.839 -20.721 1.00 89.62 85 GLN A O 1
ATOM 704 N N . ARG A 1 86 ? -3.038 6.043 -18.844 1.00 92.00 86 ARG A N 1
ATOM 705 C CA . ARG A 1 86 ? -1.629 6.305 -18.512 1.00 92.00 86 ARG A CA 1
ATOM 706 C C . ARG A 1 86 ? -0.842 5.013 -18.375 1.00 92.00 86 ARG A C 1
ATOM 708 O O . ARG A 1 86 ? 0.151 4.813 -19.069 1.00 92.00 86 ARG A O 1
ATOM 715 N N . LEU A 1 87 ? -1.315 4.096 -17.534 1.00 91.12 87 LEU A N 1
ATOM 716 C CA . LEU A 1 87 ? -0.593 2.855 -17.296 1.00 91.12 87 LEU A CA 1
ATOM 717 C C . LEU A 1 87 ? -0.594 1.941 -18.526 1.00 91.12 87 LEU A C 1
ATOM 719 O O . LEU A 1 87 ? 0.410 1.290 -18.804 1.00 91.12 87 LEU A O 1
ATOM 723 N N . LYS A 1 88 ? -1.683 1.910 -19.306 1.00 91.94 88 LYS A N 1
ATOM 724 C CA . LYS A 1 88 ? -1.728 1.176 -20.579 1.00 91.94 88 LYS A CA 1
ATOM 725 C C . LYS A 1 88 ? -0.643 1.673 -21.531 1.00 91.94 88 LYS A C 1
ATOM 727 O O . LYS A 1 88 ? 0.030 0.843 -22.144 1.00 91.94 88 LYS A O 1
ATOM 732 N N . LEU A 1 89 ? -0.476 2.989 -21.642 1.00 92.50 89 LEU A N 1
ATOM 733 C CA . LEU A 1 89 ? 0.526 3.601 -22.505 1.00 92.50 89 LEU A CA 1
ATOM 734 C C . LEU A 1 89 ? 1.947 3.352 -21.977 1.00 92.50 89 LEU A C 1
ATOM 736 O O . LEU A 1 89 ? 2.795 2.890 -22.734 1.00 92.50 89 LEU A O 1
ATOM 740 N N . ALA A 1 90 ? 2.183 3.524 -20.673 1.00 93.44 90 ALA A N 1
ATOM 741 C CA . ALA A 1 90 ? 3.474 3.229 -20.048 1.00 93.44 90 ALA A CA 1
ATOM 742 C C . ALA A 1 90 ? 3.879 1.752 -20.223 1.00 93.44 90 ALA A C 1
ATOM 744 O O . ALA A 1 90 ? 5.027 1.446 -20.538 1.00 93.44 90 ALA A O 1
ATOM 745 N N . ARG A 1 91 ? 2.923 0.823 -20.091 1.00 93.00 91 ARG A N 1
ATOM 746 C CA . ARG A 1 91 ? 3.137 -0.612 -20.331 1.00 93.00 91 ARG A CA 1
ATOM 747 C C . ARG A 1 91 ? 3.521 -0.900 -21.784 1.00 93.00 91 ARG A C 1
ATOM 749 O O . ARG A 1 91 ? 4.407 -1.719 -22.023 1.00 93.00 91 ARG A O 1
ATOM 756 N N . LEU A 1 92 ? 2.842 -0.273 -22.749 1.00 92.06 92 LEU A N 1
ATOM 757 C CA . LEU A 1 92 ? 3.174 -0.416 -24.172 1.00 92.06 92 LEU A CA 1
ATOM 758 C C . LEU A 1 92 ? 4.590 0.086 -24.446 1.00 92.06 92 LEU A C 1
ATOM 760 O O . LEU A 1 92 ? 5.365 -0.614 -25.089 1.00 92.06 92 LEU A O 1
ATOM 764 N N . GLN A 1 93 ? 4.939 1.243 -23.890 1.00 93.00 93 GLN A N 1
ATOM 765 C CA . GLN A 1 93 ? 6.259 1.830 -24.049 1.00 93.00 93 GLN A CA 1
ATOM 766 C C . GLN A 1 93 ? 7.359 0.927 -23.480 1.00 93.00 93 GLN A C 1
ATOM 768 O O . GLN A 1 93 ? 8.325 0.617 -24.173 1.00 93.00 93 GLN A O 1
ATOM 773 N N . TYR A 1 94 ? 7.163 0.407 -22.266 1.00 93.19 94 TYR A N 1
ATOM 774 C CA . TYR A 1 94 ? 8.066 -0.583 -21.681 1.00 93.19 94 TYR A CA 1
ATOM 775 C C . TYR A 1 94 ? 8.197 -1.832 -22.561 1.00 93.19 94 TYR A C 1
ATOM 777 O O . TYR A 1 94 ? 9.303 -2.287 -22.829 1.00 93.19 94 TYR A O 1
ATOM 785 N N . THR A 1 95 ? 7.078 -2.349 -23.079 1.00 91.44 95 THR A N 1
ATOM 786 C CA . THR A 1 95 ? 7.061 -3.529 -23.962 1.00 91.44 95 THR A CA 1
ATOM 787 C C . THR A 1 95 ? 7.889 -3.316 -25.230 1.00 91.44 95 THR A C 1
ATOM 789 O O . THR A 1 95 ? 8.617 -4.222 -25.632 1.00 91.44 95 THR A O 1
ATOM 792 N N . VAL A 1 96 ? 7.793 -2.131 -25.844 1.00 91.56 96 VAL A N 1
ATOM 793 C CA . VAL A 1 96 ? 8.568 -1.752 -27.037 1.00 91.56 96 VAL A CA 1
ATOM 794 C C . VAL A 1 96 ? 10.057 -1.676 -26.711 1.00 91.56 96 VAL A C 1
ATOM 796 O O . VAL A 1 96 ? 10.860 -2.284 -27.411 1.00 91.56 96 VAL A O 1
ATOM 799 N N . VAL A 1 97 ? 10.432 -1.013 -25.615 1.00 91.25 97 VAL A N 1
ATOM 800 C CA . VAL A 1 97 ? 11.842 -0.883 -25.205 1.00 91.25 97 VAL A CA 1
ATOM 801 C C . VAL A 1 97 ? 12.460 -2.239 -24.842 1.00 91.25 97 VAL A C 1
ATOM 803 O O . VAL A 1 97 ? 13.629 -2.481 -25.136 1.00 91.25 97 VAL A O 1
ATOM 806 N N . ARG A 1 98 ? 11.684 -3.180 -24.290 1.00 88.94 98 ARG A N 1
ATOM 807 C CA . ARG A 1 98 ? 12.156 -4.557 -24.053 1.00 88.94 98 ARG A CA 1
ATOM 808 C C . ARG A 1 98 ? 12.455 -5.333 -25.340 1.00 88.94 98 ARG A C 1
ATOM 810 O O . ARG A 1 98 ? 13.264 -6.251 -25.298 1.00 88.94 98 ARG A O 1
ATOM 817 N N . GLN A 1 99 ? 11.902 -4.954 -26.497 1.00 85.94 99 GLN A N 1
ATOM 818 C CA . GLN A 1 99 ? 12.259 -5.613 -27.766 1.00 85.94 99 GLN A CA 1
ATOM 819 C C . GLN A 1 99 ? 13.731 -5.402 -28.159 1.00 85.94 99 GLN A C 1
ATOM 821 O O . GLN A 1 99 ? 14.261 -6.177 -28.955 1.00 85.94 99 GLN A O 1
ATOM 826 N N . LEU A 1 100 ? 14.418 -4.418 -27.563 1.00 83.12 100 LEU A N 1
ATOM 827 C CA . LEU A 1 100 ? 15.856 -4.210 -27.758 1.00 83.12 100 LEU A CA 1
ATOM 828 C C . LEU A 1 100 ? 16.709 -5.410 -27.317 1.00 83.12 100 LEU A C 1
ATOM 830 O O . LEU A 1 100 ? 17.804 -5.580 -27.844 1.00 83.12 100 LEU A O 1
ATOM 834 N N . ASP A 1 101 ? 16.213 -6.291 -26.438 1.00 77.50 101 ASP A N 1
ATOM 835 C CA . ASP A 1 101 ? 16.935 -7.510 -26.031 1.00 77.50 101 ASP A CA 1
ATOM 836 C C . ASP A 1 101 ? 17.276 -8.426 -27.209 1.00 77.50 101 ASP A C 1
ATOM 838 O O . ASP A 1 101 ? 18.297 -9.119 -27.204 1.00 77.50 101 ASP A O 1
ATOM 842 N N . VAL A 1 102 ? 16.412 -8.446 -28.228 1.00 72.25 102 VAL A N 1
ATOM 843 C CA . VAL A 1 102 ? 16.643 -9.218 -29.454 1.00 72.25 102 VAL A CA 1
ATOM 844 C C . VAL A 1 102 ? 17.849 -8.656 -30.209 1.00 72.25 102 VAL A C 1
ATOM 846 O O . VAL A 1 102 ? 18.610 -9.423 -30.794 1.00 72.25 102 VAL A O 1
ATOM 849 N N . LEU A 1 103 ? 18.058 -7.338 -30.141 1.00 70.69 103 LEU A N 1
ATOM 850 C CA . LEU A 1 103 ? 19.158 -6.638 -30.801 1.00 70.69 103 LEU A CA 1
ATOM 851 C C . LEU A 1 103 ? 20.470 -6.737 -30.007 1.00 70.69 103 LEU A C 1
ATOM 853 O O . LEU A 1 103 ? 21.529 -6.836 -30.622 1.00 70.69 103 LEU A O 1
ATOM 857 N N . CYS A 1 104 ? 20.419 -6.816 -28.668 1.00 63.88 104 CYS A N 1
ATOM 858 C CA . CYS A 1 104 ? 21.602 -7.022 -27.812 1.00 63.88 104 CYS A CA 1
ATOM 859 C C . CYS A 1 104 ? 22.390 -8.293 -28.166 1.00 63.88 104 CYS A C 1
ATOM 861 O O . CYS A 1 104 ? 23.608 -8.345 -28.000 1.00 63.88 104 CYS A O 1
ATOM 863 N N . ARG A 1 105 ? 21.716 -9.325 -28.694 1.00 61.72 105 ARG A N 1
ATOM 864 C CA . ARG A 1 105 ? 22.365 -10.567 -29.159 1.00 61.72 105 ARG A CA 1
ATOM 865 C C . ARG A 1 105 ? 23.298 -10.355 -30.358 1.00 61.72 105 ARG A C 1
ATOM 867 O O . ARG A 1 105 ? 24.082 -11.246 -30.660 1.00 61.72 105 ARG A O 1
ATOM 874 N N . TYR A 1 106 ? 23.216 -9.196 -31.009 1.00 64.00 106 TYR A N 1
ATOM 875 C CA . TYR A 1 106 ? 24.044 -8.786 -32.143 1.00 64.00 106 TYR A CA 1
ATOM 876 C C . TYR A 1 106 ? 25.075 -7.696 -31.767 1.00 64.00 106 TYR A C 1
ATOM 878 O O . TYR A 1 106 ? 25.589 -7.014 -32.648 1.00 64.00 106 TYR A O 1
ATOM 886 N N . GLU A 1 107 ? 25.374 -7.538 -30.468 1.00 58.06 107 GLU A N 1
ATOM 887 C CA . GLU A 1 107 ? 26.477 -6.733 -29.894 1.00 58.06 107 GLU A CA 1
ATOM 888 C C . GLU A 1 107 ? 26.458 -5.210 -30.148 1.00 58.06 107 GLU A C 1
ATOM 890 O O . GLU A 1 107 ? 27.438 -4.514 -29.876 1.00 58.06 107 GLU A O 1
ATOM 895 N N . LEU A 1 108 ? 25.333 -4.641 -30.580 1.00 56.97 108 LEU A N 1
ATOM 896 C CA . LEU A 1 108 ? 25.176 -3.190 -30.705 1.00 56.97 108 LEU A CA 1
ATOM 897 C C . LEU A 1 108 ? 24.608 -2.596 -29.400 1.00 56.97 108 LEU A C 1
ATOM 899 O O . LEU A 1 108 ? 23.489 -2.900 -29.004 1.00 56.97 108 LEU A O 1
ATOM 903 N N . HIS A 1 109 ? 25.382 -1.724 -28.743 1.00 60.50 109 HIS A N 1
ATOM 904 C CA . HIS A 1 109 ? 24.907 -0.754 -27.732 1.00 60.50 109 HIS A CA 1
ATOM 905 C C . HIS A 1 109 ? 24.323 -1.323 -26.416 1.00 60.50 109 HIS A C 1
ATOM 907 O O . HIS A 1 109 ? 23.384 -0.768 -25.846 1.00 60.50 109 HIS A O 1
ATOM 913 N N . ASN A 1 110 ? 24.927 -2.386 -25.869 1.00 69.44 110 ASN A N 1
ATOM 914 C CA . ASN A 1 110 ? 24.456 -3.057 -24.643 1.00 69.44 110 ASN A CA 1
ATOM 915 C C . ASN A 1 110 ? 24.209 -2.124 -23.435 1.00 69.44 110 ASN A C 1
ATOM 917 O O . ASN A 1 110 ? 23.264 -2.340 -22.678 1.00 69.44 110 ASN A O 1
ATOM 921 N N . GLU A 1 111 ? 25.038 -1.099 -23.212 1.00 77.56 111 GLU A N 1
ATOM 922 C CA . GLU A 1 111 ? 24.895 -0.222 -22.039 1.00 77.56 111 GLU A CA 1
ATOM 923 C C . GLU A 1 111 ? 23.711 0.754 -22.159 1.00 77.56 111 GLU A C 1
ATOM 925 O O . GLU A 1 111 ? 22.922 0.893 -21.222 1.00 77.56 111 GLU A O 1
ATOM 930 N N . GLU A 1 112 ? 23.538 1.389 -23.319 1.00 79.50 112 GLU A N 1
ATOM 931 C CA . GLU A 1 112 ? 22.430 2.320 -23.585 1.00 79.50 112 GLU A CA 1
ATOM 932 C C . GLU A 1 112 ? 21.073 1.610 -23.535 1.00 79.50 112 GLU A C 1
ATOM 934 O O . GLU A 1 112 ? 20.109 2.125 -22.952 1.00 79.50 112 GLU A O 1
ATOM 939 N N . ILE A 1 113 ? 21.018 0.388 -24.073 1.00 81.81 113 ILE A N 1
ATOM 940 C CA . ILE A 1 113 ? 19.828 -0.462 -24.029 1.00 81.81 113 ILE A CA 1
ATOM 941 C C . ILE A 1 113 ? 19.474 -0.799 -22.576 1.00 81.81 113 ILE A C 1
ATOM 943 O O . ILE A 1 113 ? 18.343 -0.552 -22.145 1.00 81.81 113 ILE A O 1
ATOM 947 N N . ASN A 1 114 ? 20.446 -1.279 -21.792 1.00 82.19 114 ASN A N 1
ATOM 948 C CA . ASN A 1 114 ? 20.243 -1.608 -20.379 1.00 82.19 114 ASN A CA 1
ATOM 949 C C . ASN A 1 114 ? 19.758 -0.395 -19.571 1.00 82.19 114 ASN A C 1
ATOM 951 O O . ASN A 1 114 ? 18.832 -0.509 -18.763 1.00 82.19 114 ASN A O 1
ATOM 955 N N . ASN A 1 115 ? 20.346 0.781 -19.801 1.00 85.81 115 ASN A N 1
ATOM 956 C CA . ASN A 1 115 ? 19.947 2.017 -19.128 1.00 85.81 115 ASN A CA 1
ATOM 957 C C . ASN A 1 115 ? 18.505 2.414 -19.465 1.00 85.81 115 ASN A C 1
ATOM 959 O O . ASN A 1 115 ? 17.765 2.865 -18.587 1.00 85.81 115 ASN A O 1
ATOM 963 N N . SER A 1 116 ? 18.083 2.214 -20.712 1.00 87.81 116 SER A N 1
ATOM 964 C CA . SER A 1 116 ? 16.729 2.544 -21.160 1.00 87.81 116 SER A CA 1
ATOM 965 C C . SER A 1 116 ? 15.678 1.596 -20.598 1.00 87.81 116 SER A C 1
ATOM 967 O O . SER A 1 116 ? 14.660 2.041 -20.064 1.00 87.81 116 SER A O 1
ATOM 969 N N . GLN A 1 117 ? 15.954 0.295 -20.619 1.00 87.75 117 GLN A N 1
ATOM 970 C CA . GLN A 1 117 ? 15.090 -0.714 -20.006 1.00 87.75 117 GLN A CA 1
ATOM 971 C C . GLN A 1 117 ? 14.938 -0.487 -18.501 1.00 87.75 117 GLN A C 1
ATOM 973 O O . GLN A 1 117 ? 13.816 -0.451 -17.989 1.00 87.75 117 GLN A O 1
ATOM 978 N N . LYS A 1 118 ? 16.058 -0.241 -17.809 1.00 88.00 118 LYS A N 1
ATOM 979 C CA . LYS A 1 118 ? 16.072 0.093 -16.384 1.00 88.00 118 LYS A CA 1
ATOM 980 C C . LYS A 1 118 ? 15.243 1.341 -16.096 1.00 88.00 118 LYS A C 1
ATOM 982 O O . LYS A 1 118 ? 14.433 1.329 -15.172 1.00 88.00 118 LYS A O 1
ATOM 987 N N . TRP A 1 119 ? 15.409 2.402 -16.885 1.00 90.81 119 TRP A N 1
ATOM 988 C CA . TRP A 1 119 ? 14.648 3.636 -16.702 1.00 90.81 119 TRP A CA 1
ATOM 989 C C . TRP A 1 119 ? 13.141 3.388 -16.814 1.00 90.81 119 TRP A C 1
ATOM 991 O O . TRP A 1 119 ? 12.391 3.826 -15.945 1.00 90.81 119 TRP A O 1
ATOM 1001 N N . TRP A 1 120 ? 12.682 2.633 -17.817 1.00 91.94 120 TRP A N 1
ATOM 1002 C CA . TRP A 1 120 ? 11.253 2.332 -17.954 1.00 91.94 120 TRP A CA 1
ATOM 1003 C C . TRP A 1 120 ? 10.716 1.405 -16.869 1.00 91.94 120 TRP A C 1
ATOM 1005 O O . TRP A 1 120 ? 9.588 1.617 -16.420 1.00 91.94 120 TRP A O 1
ATOM 1015 N N . ALA A 1 121 ? 11.501 0.428 -16.410 1.00 89.75 121 ALA A N 1
ATOM 1016 C CA . ALA A 1 121 ? 11.136 -0.389 -15.255 1.00 89.75 121 ALA A CA 1
ATOM 1017 C C . ALA A 1 121 ? 10.951 0.492 -14.006 1.00 89.75 121 ALA A C 1
ATOM 1019 O O . ALA A 1 121 ? 9.917 0.428 -13.339 1.00 89.75 121 ALA A O 1
ATOM 1020 N N . GLU A 1 122 ? 11.900 1.392 -13.728 1.00 87.50 122 GLU A N 1
ATOM 1021 C CA . GLU A 1 122 ? 11.789 2.342 -12.618 1.00 87.50 122 GLU A CA 1
ATOM 1022 C C . GLU A 1 122 ? 10.592 3.284 -12.771 1.00 87.50 122 GLU A C 1
ATOM 1024 O O . GLU A 1 122 ? 9.896 3.543 -11.789 1.00 87.50 122 GLU A O 1
ATOM 1029 N N . THR A 1 123 ? 10.338 3.787 -13.978 1.00 89.19 123 THR A N 1
ATOM 1030 C CA . THR A 1 123 ? 9.224 4.694 -14.280 1.00 89.19 123 THR A CA 1
ATOM 1031 C C . THR A 1 123 ? 7.879 4.004 -14.090 1.00 89.19 123 THR A C 1
ATOM 1033 O O . THR A 1 123 ? 7.006 4.560 -13.421 1.00 89.19 123 THR A O 1
ATOM 1036 N N . LEU A 1 124 ? 7.705 2.781 -14.606 1.00 89.19 124 LEU A N 1
ATOM 1037 C CA . LEU A 1 124 ? 6.501 1.979 -14.369 1.00 89.19 124 LEU A CA 1
ATOM 1038 C C . LEU A 1 124 ? 6.212 1.875 -12.879 1.00 89.19 124 LEU A C 1
ATOM 1040 O O . LEU A 1 124 ? 5.099 2.152 -12.427 1.00 89.19 124 LEU A O 1
ATOM 1044 N N . VAL A 1 125 ? 7.242 1.548 -12.108 1.00 84.88 125 VAL A N 1
ATOM 1045 C CA . VAL A 1 125 ? 7.066 1.316 -10.690 1.00 84.88 125 VAL A CA 1
ATOM 1046 C C . VAL A 1 125 ? 6.790 2.614 -9.929 1.00 84.88 125 VAL A C 1
ATOM 1048 O O . VAL A 1 125 ? 5.775 2.734 -9.239 1.00 84.88 125 VAL A O 1
ATOM 1051 N N . LYS A 1 126 ? 7.662 3.614 -10.087 1.00 83.69 126 LYS A N 1
ATOM 1052 C CA . LYS A 1 126 ? 7.610 4.884 -9.350 1.00 83.69 126 LYS A CA 1
ATOM 1053 C C . LYS A 1 126 ? 6.390 5.728 -9.708 1.00 83.69 126 LYS A C 1
ATOM 1055 O O . LYS A 1 126 ? 5.965 6.503 -8.851 1.00 83.69 126 LYS A O 1
ATOM 1060 N N . CYS A 1 127 ? 5.893 5.654 -10.942 1.00 84.62 127 CYS A N 1
ATOM 1061 C CA . CYS A 1 127 ? 4.836 6.538 -11.438 1.00 84.62 127 CYS A CA 1
ATOM 1062 C C . CYS A 1 127 ? 3.462 5.874 -11.498 1.00 84.62 127 CYS A C 1
ATOM 1064 O O . CYS A 1 127 ? 2.467 6.591 -11.399 1.00 84.62 127 CYS A O 1
ATOM 1066 N N . HIS A 1 128 ? 3.392 4.545 -11.639 1.00 85.88 128 HIS A N 1
ATOM 1067 C CA . HIS A 1 128 ? 2.123 3.858 -11.919 1.00 85.88 128 HIS A CA 1
ATOM 1068 C C . HIS A 1 128 ? 1.799 2.684 -10.986 1.00 85.88 128 HIS A C 1
ATOM 1070 O O . HIS A 1 128 ? 0.639 2.272 -10.927 1.00 85.88 128 HIS A O 1
ATOM 1076 N N . MET A 1 129 ? 2.782 2.140 -10.261 1.00 81.62 129 MET A N 1
ATOM 10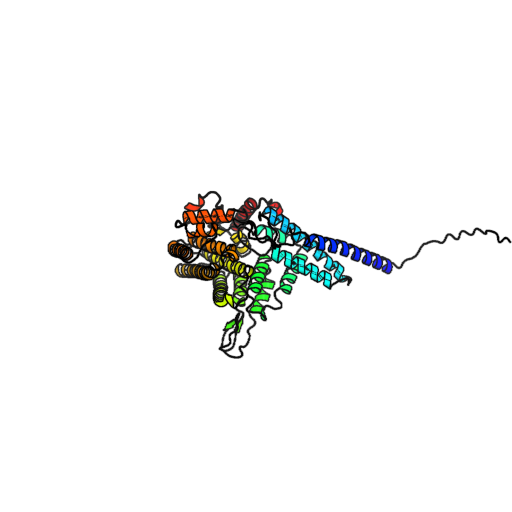77 C CA . MET A 1 129 ? 2.570 0.997 -9.361 1.00 81.62 129 MET A CA 1
ATOM 1078 C C . MET A 1 129 ? 2.528 1.395 -7.884 1.00 81.62 129 MET A C 1
ATOM 1080 O O . MET A 1 129 ? 1.649 0.931 -7.159 1.00 81.62 129 MET A O 1
ATOM 1084 N N . CYS A 1 130 ? 3.435 2.263 -7.423 1.00 76.69 130 CYS A N 1
ATOM 1085 C CA . CYS A 1 130 ? 3.473 2.691 -6.021 1.00 76.69 130 CYS A CA 1
ATOM 1086 C C . CYS A 1 130 ? 2.121 3.265 -5.573 1.00 76.69 130 CYS A C 1
ATOM 1088 O O . CYS A 1 130 ? 1.622 4.239 -6.142 1.00 76.69 130 CYS A O 1
ATOM 1090 N N . TYR A 1 131 ? 1.535 2.660 -4.537 1.00 73.88 131 TYR A N 1
ATOM 1091 C CA . TYR A 1 131 ? 0.265 3.110 -3.987 1.00 73.88 131 TYR A CA 1
ATOM 1092 C C . TYR A 1 131 ? 0.478 4.371 -3.158 1.00 73.88 131 TYR A C 1
ATOM 1094 O O . TYR A 1 131 ? 1.141 4.353 -2.125 1.00 73.88 131 TYR A O 1
ATOM 1102 N N . GLN A 1 132 ? -0.129 5.469 -3.587 1.00 74.44 132 GLN A N 1
ATOM 1103 C CA . GLN A 1 132 ? -0.021 6.739 -2.877 1.00 74.44 132 GLN A CA 1
ATOM 1104 C C . GLN A 1 132 ? -1.176 6.927 -1.893 1.00 74.44 132 GLN A C 1
ATOM 1106 O O . GLN A 1 132 ? -0.960 7.331 -0.746 1.00 74.44 132 GLN A O 1
ATOM 1111 N N . SER A 1 133 ? -2.409 6.640 -2.324 1.00 75.25 133 SER A N 1
ATOM 1112 C CA . SER A 1 133 ? -3.605 6.738 -1.486 1.00 75.25 133 SER A CA 1
ATOM 1113 C C . SER A 1 133 ? -4.854 6.136 -2.142 1.00 75.25 133 SER A C 1
ATOM 1115 O O . SER A 1 133 ? -4.879 5.958 -3.363 1.00 75.25 133 SER A O 1
ATOM 1117 N N . PRO A 1 134 ? -5.939 5.952 -1.364 1.00 74.31 134 PRO A N 1
ATOM 1118 C CA . PRO A 1 134 ? -7.249 5.575 -1.896 1.00 74.31 134 PRO A CA 1
ATOM 1119 C C . PRO A 1 134 ? -7.773 6.506 -3.001 1.00 74.31 134 PRO A C 1
ATOM 1121 O O . PRO A 1 134 ? -8.397 6.066 -3.959 1.00 74.31 134 PRO A O 1
ATOM 1124 N N . GLN A 1 135 ? -7.537 7.816 -2.887 1.00 75.75 135 GLN A N 1
ATOM 1125 C CA . GLN A 1 135 ? -8.093 8.802 -3.819 1.00 75.75 135 GLN A CA 1
ATOM 1126 C C . GLN A 1 135 ? -7.341 8.875 -5.143 1.00 75.75 135 GLN A C 1
ATOM 1128 O O . GLN A 1 135 ? -7.910 9.320 -6.136 1.00 75.75 135 GLN A O 1
ATOM 1133 N N . THR A 1 136 ? -6.062 8.510 -5.162 1.00 77.81 136 THR A N 1
ATOM 1134 C CA . THR A 1 136 ? -5.188 8.786 -6.313 1.00 77.81 136 THR A CA 1
ATOM 1135 C C . THR A 1 136 ? -4.617 7.534 -6.949 1.00 77.81 136 THR A C 1
ATOM 1137 O O . THR A 1 136 ? -4.008 7.607 -8.012 1.00 77.81 136 THR A O 1
ATOM 1140 N N . SER A 1 137 ? -4.821 6.383 -6.314 1.00 80.69 137 SER A N 1
ATOM 1141 C CA . SER A 1 137 ? -4.393 5.081 -6.803 1.00 80.69 137 SER A CA 1
ATOM 1142 C C . SER A 1 137 ? -5.613 4.221 -7.116 1.00 80.69 137 SER A C 1
ATOM 1144 O O . SER A 1 137 ? -6.614 4.249 -6.407 1.00 80.69 137 SER A O 1
ATOM 1146 N N . CYS A 1 138 ? -5.521 3.430 -8.182 1.00 84.00 138 CYS A N 1
ATOM 1147 C CA . CYS A 1 138 ? -6.574 2.510 -8.602 1.00 84.00 138 CYS A CA 1
ATOM 1148 C C . CYS A 1 138 ? -5.939 1.131 -8.818 1.00 84.00 138 CYS A C 1
ATOM 1150 O O . CYS A 1 138 ? -5.524 0.803 -9.932 1.00 84.00 138 CYS A O 1
ATOM 1152 N N . PRO A 1 139 ? -5.770 0.335 -7.750 1.00 80.75 139 PRO A N 1
ATOM 1153 C CA . PRO A 1 139 ? -4.964 -0.875 -7.841 1.00 80.75 139 PRO A CA 1
ATOM 1154 C C . PRO A 1 139 ? -5.545 -1.964 -8.746 1.00 80.75 139 PRO A C 1
ATOM 1156 O O . PRO A 1 139 ? -4.800 -2.760 -9.317 1.00 80.75 139 PRO A O 1
ATOM 1159 N N . GLU A 1 140 ? -6.864 -1.984 -8.942 1.00 80.38 140 GLU A N 1
ATOM 1160 C CA . GLU A 1 140 ? -7.522 -2.813 -9.953 1.00 80.38 140 GLU A CA 1
ATOM 1161 C C . GLU A 1 140 ? -7.016 -2.508 -11.361 1.00 80.38 140 GLU A C 1
ATOM 1163 O O . GLU A 1 140 ? -6.758 -3.428 -12.135 1.00 80.38 140 GLU A O 1
ATOM 1168 N N . VAL A 1 141 ? -6.836 -1.226 -11.680 1.00 83.25 141 VAL A N 1
ATOM 1169 C CA . VAL A 1 141 ? -6.293 -0.782 -12.959 1.00 83.25 141 VAL A CA 1
ATOM 1170 C C . VAL A 1 141 ? -4.835 -1.199 -13.063 1.00 83.25 141 VAL A C 1
ATOM 1172 O O . VAL A 1 141 ? -4.447 -1.761 -14.089 1.00 83.25 141 VAL A O 1
ATOM 1175 N N . THR A 1 142 ? -4.056 -1.004 -11.994 1.00 83.69 142 THR A N 1
ATOM 1176 C CA . THR A 1 142 ? -2.655 -1.433 -11.939 1.00 83.69 142 THR A CA 1
ATOM 1177 C C . THR A 1 142 ? -2.519 -2.916 -12.260 1.00 83.69 142 THR A C 1
ATOM 1179 O O . THR A 1 142 ? -1.834 -3.293 -13.212 1.00 83.69 142 THR A O 1
ATOM 1182 N N . ARG A 1 143 ? -3.252 -3.764 -11.539 1.00 79.12 143 ARG A N 1
ATOM 1183 C CA . ARG A 1 143 ? -3.210 -5.215 -11.730 1.00 79.12 143 ARG A CA 1
ATOM 1184 C C . ARG A 1 143 ? -3.723 -5.646 -13.103 1.00 79.12 143 ARG A C 1
ATOM 1186 O O . ARG A 1 143 ? -3.093 -6.476 -13.751 1.00 79.12 143 ARG A O 1
ATOM 1193 N N . MET A 1 144 ? -4.838 -5.077 -13.565 1.00 79.44 144 MET A N 1
ATOM 1194 C CA . MET A 1 144 ? -5.418 -5.404 -14.872 1.00 79.44 144 MET A CA 1
ATOM 1195 C C . MET A 1 144 ? -4.438 -5.118 -16.012 1.00 79.44 144 MET A C 1
ATOM 1197 O O . MET A 1 144 ? -4.318 -5.919 -16.937 1.00 79.44 144 MET A O 1
ATOM 1201 N N . VAL A 1 145 ? -3.744 -3.980 -15.975 1.00 84.19 145 VAL A N 1
ATOM 1202 C CA . VAL A 1 145 ? -2.815 -3.615 -17.047 1.00 84.19 145 VAL A CA 1
ATOM 1203 C C . VAL A 1 145 ? -1.538 -4.454 -16.975 1.00 84.19 145 VAL A C 1
ATOM 1205 O O . VAL A 1 145 ? -1.083 -4.936 -18.013 1.00 84.19 145 VAL A O 1
ATOM 1208 N N . LEU A 1 146 ? -0.988 -4.694 -15.781 1.00 82.56 146 LEU A N 1
ATOM 1209 C CA . LEU A 1 146 ? 0.221 -5.510 -15.617 1.00 82.56 146 LEU A CA 1
ATOM 1210 C C . LEU A 1 146 ? 0.009 -6.977 -16.008 1.00 82.56 146 LEU A C 1
ATOM 1212 O O . LEU A 1 146 ? 0.897 -7.572 -16.612 1.00 82.56 146 LEU A O 1
ATOM 1216 N N . ASN A 1 147 ? -1.180 -7.540 -15.770 1.00 82.06 147 ASN A N 1
ATOM 1217 C CA . ASN A 1 147 ? -1.522 -8.897 -16.213 1.00 82.06 147 ASN A CA 1
ATOM 1218 C C . ASN A 1 147 ? -1.500 -9.071 -17.742 1.00 82.06 147 ASN A C 1
ATOM 1220 O O . ASN A 1 147 ? -1.437 -10.199 -18.218 1.00 82.06 147 ASN A O 1
ATOM 1224 N N . LYS A 1 148 ? -1.539 -7.977 -18.517 1.00 87.12 148 LYS A N 1
ATOM 1225 C CA . LYS A 1 148 ? -1.440 -8.015 -19.986 1.00 87.12 148 LYS A CA 1
ATOM 1226 C C . LYS A 1 148 ? 0.001 -8.048 -20.494 1.00 87.12 148 LYS A C 1
ATOM 1228 O O . LYS A 1 148 ? 0.207 -8.053 -21.707 1.00 87.12 148 LYS A O 1
ATOM 1233 N N . LEU A 1 149 ? 1.003 -7.980 -19.618 1.00 87.94 149 LEU A N 1
ATOM 1234 C CA . LEU A 1 149 ? 2.388 -8.245 -20.005 1.00 87.94 149 LEU A CA 1
ATOM 1235 C C . LEU A 1 149 ? 2.551 -9.731 -20.342 1.00 87.94 149 LEU A C 1
ATOM 1237 O O . LEU A 1 149 ? 1.967 -10.594 -19.688 1.00 87.94 149 LEU A O 1
ATOM 1241 N N . SER A 1 150 ? 3.353 -10.028 -21.364 1.00 88.38 150 SER A N 1
ATOM 1242 C CA . SER A 1 150 ? 3.781 -11.401 -21.629 1.00 88.38 150 SER A CA 1
ATOM 1243 C C . SER A 1 150 ? 4.590 -11.929 -20.440 1.00 88.38 150 SER A C 1
ATOM 1245 O O . SER A 1 150 ? 5.204 -11.153 -19.707 1.00 88.38 150 SER A O 1
ATOM 1247 N N . VAL A 1 151 ? 4.623 -13.255 -20.266 1.00 86.81 151 VAL A N 1
ATOM 1248 C CA . VAL A 1 151 ? 5.364 -13.889 -19.160 1.00 86.81 151 VAL A CA 1
ATOM 1249 C C . VAL A 1 151 ? 6.827 -13.437 -19.145 1.00 86.81 151 VAL A C 1
ATOM 1251 O O . VAL A 1 151 ? 7.297 -12.983 -18.113 1.00 86.81 151 VAL A O 1
ATOM 1254 N N . HIS A 1 152 ? 7.501 -13.440 -20.303 1.00 86.38 152 HIS A N 1
ATOM 1255 C CA . HIS A 1 152 ? 8.904 -13.026 -20.402 1.00 86.38 152 HIS A CA 1
ATOM 1256 C C . HIS A 1 152 ? 9.127 -11.561 -19.991 1.00 86.38 152 HIS A C 1
ATOM 1258 O O . HIS A 1 152 ? 9.975 -11.296 -19.151 1.00 86.38 152 HIS A O 1
ATOM 1264 N N . ILE A 1 153 ? 8.315 -10.615 -20.486 1.00 88.06 153 ILE A N 1
ATOM 1265 C CA . ILE A 1 153 ? 8.457 -9.189 -20.130 1.00 88.06 153 ILE A CA 1
ATOM 1266 C C . ILE A 1 153 ? 8.159 -8.964 -18.650 1.00 88.06 153 ILE A C 1
ATOM 1268 O O . ILE A 1 153 ? 8.763 -8.106 -18.009 1.00 88.06 153 ILE A O 1
ATOM 1272 N N . ARG A 1 154 ? 7.201 -9.711 -18.095 1.00 87.00 154 ARG A N 1
ATOM 1273 C CA . ARG A 1 154 ? 6.882 -9.629 -16.673 1.00 87.00 154 ARG A CA 1
ATOM 1274 C C . ARG A 1 154 ? 8.046 -10.130 -15.821 1.00 87.00 154 ARG A C 1
ATOM 1276 O O . ARG A 1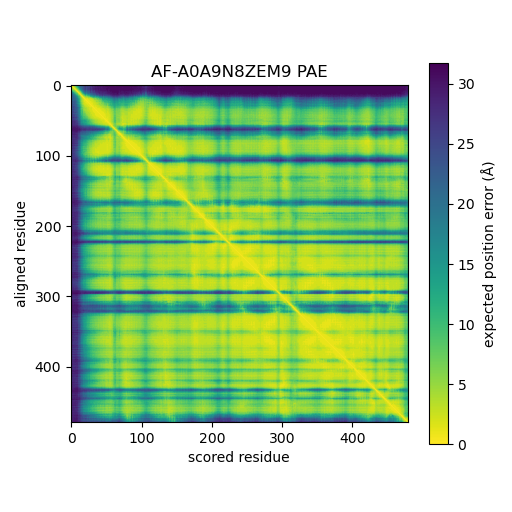 154 ? 8.382 -9.471 -14.842 1.00 87.00 154 ARG A O 1
ATOM 1283 N N . ASP A 1 155 ? 8.648 -11.254 -16.190 1.00 86.06 155 ASP A N 1
ATOM 1284 C CA . ASP A 1 155 ? 9.798 -11.821 -15.483 1.00 86.06 155 ASP A CA 1
ATOM 1285 C C . ASP A 1 155 ? 11.018 -10.889 -15.579 1.00 86.06 155 ASP A C 1
ATOM 1287 O O . ASP A 1 155 ? 11.731 -10.700 -14.594 1.00 86.06 155 ASP A O 1
ATOM 1291 N N . ASP A 1 156 ? 11.209 -10.216 -16.715 1.00 86.94 156 ASP A N 1
ATOM 1292 C CA . ASP A 1 156 ? 12.238 -9.186 -16.872 1.00 86.94 156 ASP A CA 1
ATOM 1293 C C . ASP A 1 156 ? 11.975 -7.956 -15.998 1.00 86.94 156 ASP A C 1
ATOM 1295 O O . ASP A 1 156 ? 12.888 -7.493 -15.319 1.00 86.94 156 ASP A O 1
ATOM 1299 N N . LEU A 1 157 ? 10.732 -7.468 -15.922 1.00 87.31 157 LEU A N 1
ATOM 1300 C CA . LEU A 1 157 ? 10.360 -6.378 -15.010 1.00 87.31 157 LEU A CA 1
ATOM 1301 C C . LEU A 1 157 ? 10.652 -6.751 -13.555 1.00 87.31 157 LEU A C 1
ATOM 1303 O O . LEU A 1 157 ? 11.203 -5.955 -12.799 1.00 87.31 157 LEU A O 1
ATOM 1307 N N . ILE A 1 158 ? 10.291 -7.973 -13.173 1.00 83.88 158 ILE A N 1
ATOM 1308 C CA . ILE A 1 158 ? 10.544 -8.562 -11.858 1.00 83.88 158 ILE A CA 1
ATOM 1309 C C . ILE A 1 158 ? 12.057 -8.606 -11.575 1.00 83.88 158 ILE A C 1
ATOM 1311 O O . ILE A 1 158 ? 12.495 -8.173 -10.505 1.00 83.88 158 ILE A O 1
ATOM 1315 N N . ASN A 1 159 ? 12.864 -9.044 -12.544 1.00 82.75 159 ASN A N 1
ATOM 1316 C CA . ASN A 1 159 ? 14.324 -9.081 -12.450 1.00 82.75 159 ASN A CA 1
ATOM 1317 C C . ASN A 1 159 ? 14.953 -7.683 -12.379 1.00 82.75 159 ASN A C 1
ATOM 1319 O O . ASN A 1 159 ? 15.894 -7.474 -11.611 1.00 82.75 159 ASN A O 1
ATOM 1323 N N . ASP A 1 160 ? 14.454 -6.723 -13.153 1.00 80.94 160 ASP A N 1
ATOM 1324 C CA . ASP A 1 160 ? 14.915 -5.337 -13.124 1.00 80.94 160 ASP A CA 1
ATOM 1325 C C . ASP A 1 160 ? 14.623 -4.740 -11.742 1.00 80.94 160 ASP A C 1
ATOM 1327 O O . ASP A 1 160 ? 15.540 -4.290 -11.055 1.00 80.94 160 ASP A O 1
ATOM 1331 N N . VAL A 1 161 ? 13.382 -4.850 -11.256 1.00 77.19 161 VAL A N 1
ATOM 1332 C CA . VAL A 1 161 ? 12.979 -4.428 -9.901 1.00 77.19 161 VAL A CA 1
ATOM 1333 C C . VAL A 1 161 ? 13.847 -5.084 -8.826 1.00 77.19 161 VAL A C 1
ATOM 1335 O O . VAL A 1 161 ? 14.281 -4.422 -7.879 1.00 77.19 161 VAL A O 1
ATOM 1338 N N . TYR A 1 162 ? 14.145 -6.373 -8.975 1.00 76.31 162 TYR A N 1
ATOM 1339 C CA . TYR A 1 162 ? 15.045 -7.096 -8.086 1.00 76.31 162 TYR A CA 1
ATOM 1340 C C . TYR A 1 162 ? 16.458 -6.498 -8.080 1.00 76.31 162 TYR A C 1
ATOM 1342 O O . TYR A 1 162 ? 16.983 -6.181 -7.010 1.00 76.31 162 TYR A O 1
ATOM 1350 N N . LYS A 1 163 ? 17.072 -6.318 -9.256 1.00 75.12 163 LYS A N 1
ATOM 1351 C CA . LYS A 1 163 ? 18.454 -5.831 -9.403 1.00 75.12 163 LYS A CA 1
ATOM 1352 C C . LYS A 1 163 ? 18.612 -4.398 -8.917 1.00 75.12 163 LYS A C 1
ATOM 1354 O O . LYS A 1 163 ? 19.593 -4.094 -8.242 1.00 75.12 163 LYS A O 1
ATOM 1359 N N . ILE A 1 164 ? 17.654 -3.531 -9.242 1.00 67.44 164 ILE A N 1
ATOM 1360 C CA . ILE A 1 164 ? 17.695 -2.116 -8.860 1.00 67.44 164 ILE A CA 1
ATOM 1361 C C . ILE A 1 164 ? 17.653 -1.989 -7.328 1.00 67.44 164 ILE A C 1
ATOM 1363 O O . ILE A 1 164 ? 18.299 -1.097 -6.780 1.00 67.44 164 ILE A O 1
ATOM 1367 N N . TRP A 1 165 ? 16.926 -2.871 -6.626 1.00 68.25 165 TRP A N 1
ATOM 1368 C CA . TRP A 1 165 ? 16.563 -2.637 -5.224 1.00 68.25 165 TRP A CA 1
ATOM 1369 C C . TRP A 1 165 ? 17.066 -3.648 -4.195 1.00 68.25 165 TRP A C 1
ATOM 1371 O O . TRP A 1 165 ? 17.037 -3.304 -3.019 1.00 68.25 165 TRP A O 1
ATOM 1381 N N . LEU A 1 166 ? 17.527 -4.856 -4.554 1.00 63.78 166 LEU A N 1
ATOM 1382 C CA . LEU A 1 166 ? 17.997 -5.829 -3.553 1.00 63.78 166 LEU A CA 1
ATOM 1383 C C . LEU A 1 166 ? 19.502 -5.768 -3.262 1.00 63.78 166 LEU A C 1
ATOM 1385 O O . LEU A 1 166 ? 19.890 -6.016 -2.121 1.00 63.78 166 LEU A O 1
ATOM 1389 N N . PHE A 1 167 ? 20.343 -5.430 -4.245 1.00 60.28 167 PHE A N 1
ATOM 1390 C CA . PHE A 1 167 ? 21.796 -5.672 -4.177 1.00 60.28 167 PHE A CA 1
ATOM 1391 C C . PHE A 1 167 ? 22.507 -5.037 -2.956 1.00 60.28 167 PHE A C 1
ATOM 1393 O O . PHE A 1 167 ? 23.555 -5.528 -2.539 1.00 60.28 167 PHE A O 1
ATOM 1400 N N . ASN A 1 168 ? 21.914 -4.013 -2.324 1.00 58.25 168 ASN A N 1
ATOM 1401 C CA . ASN A 1 168 ? 22.516 -3.277 -1.202 1.00 58.25 168 ASN A CA 1
ATOM 1402 C C . ASN A 1 168 ? 21.765 -3.382 0.143 1.00 58.25 168 ASN A C 1
ATOM 1404 O O . ASN A 1 168 ? 22.272 -2.917 1.159 1.00 58.25 168 ASN A O 1
ATOM 1408 N N . VAL A 1 169 ? 20.597 -4.027 0.218 1.00 64.69 169 VAL A N 1
ATOM 1409 C CA . VAL A 1 169 ? 19.717 -3.894 1.405 1.00 64.69 169 VAL A CA 1
ATOM 1410 C C . VAL A 1 169 ? 20.273 -4.584 2.655 1.00 64.69 169 VAL A C 1
ATOM 1412 O O . VAL A 1 169 ? 20.078 -4.110 3.769 1.00 64.69 169 VAL A O 1
ATOM 1415 N N . SER A 1 170 ? 21.005 -5.690 2.504 1.00 60.75 170 SER A N 1
ATOM 1416 C CA . SER A 1 170 ? 21.659 -6.340 3.651 1.00 60.75 170 SER A CA 1
ATOM 1417 C C . SER A 1 170 ? 22.863 -5.547 4.181 1.00 60.75 170 SER A C 1
ATOM 1419 O O . SER A 1 170 ? 23.322 -5.794 5.304 1.00 60.75 170 SER A O 1
ATOM 1421 N N . LYS A 1 171 ? 23.383 -4.594 3.396 1.00 67.81 171 LYS A N 1
ATOM 1422 C CA . LYS A 1 171 ? 24.441 -3.660 3.801 1.00 67.81 171 LYS A CA 1
ATOM 1423 C C . LYS A 1 171 ? 23.847 -2.417 4.472 1.00 67.81 171 LYS A C 1
ATOM 1425 O O . LYS A 1 171 ? 24.361 -2.035 5.518 1.00 67.81 171 LYS A O 1
ATOM 1430 N N . ASP A 1 172 ? 22.708 -1.935 3.974 1.00 78.81 172 ASP A N 1
ATOM 1431 C CA . ASP A 1 172 ? 22.006 -0.732 4.449 1.00 78.81 172 ASP A CA 1
ATOM 1432 C C . ASP A 1 172 ? 20.709 -1.097 5.198 1.00 78.81 172 ASP A C 1
ATOM 1434 O O . ASP A 1 172 ? 19.590 -0.823 4.752 1.00 78.81 172 ASP A O 1
ATOM 1438 N N . ALA A 1 173 ? 20.844 -1.788 6.334 1.00 82.50 173 ALA A N 1
ATOM 1439 C CA . ALA A 1 173 ? 19.698 -2.329 7.075 1.00 82.50 173 ALA A CA 1
ATOM 1440 C C . ALA A 1 173 ? 18.797 -1.255 7.717 1.00 82.50 173 ALA A C 1
ATOM 1442 O O . ALA A 1 173 ? 17.691 -1.565 8.154 1.00 82.50 173 ALA A O 1
ATOM 1443 N N . ASP A 1 174 ? 19.248 -0.007 7.781 1.00 82.94 174 ASP A N 1
ATOM 1444 C CA . ASP A 1 174 ? 18.499 1.170 8.223 1.00 82.94 174 ASP A CA 1
ATOM 1445 C C . ASP A 1 174 ? 17.725 1.854 7.080 1.00 82.94 174 ASP A C 1
ATOM 1447 O O . ASP A 1 174 ? 16.902 2.741 7.334 1.00 82.94 174 ASP A O 1
ATOM 1451 N N . ASN A 1 175 ? 17.909 1.424 5.824 1.00 87.12 175 ASN A N 1
ATOM 1452 C CA . ASN A 1 175 ? 17.240 2.005 4.662 1.00 87.12 175 ASN A CA 1
ATOM 1453 C C . ASN A 1 175 ? 15.808 1.473 4.468 1.00 87.12 175 ASN A C 1
ATOM 1455 O O . ASN A 1 175 ? 15.485 0.745 3.523 1.00 87.12 175 ASN A O 1
ATOM 1459 N N . PHE A 1 176 ? 14.931 1.839 5.400 1.00 89.81 176 PHE A N 1
ATOM 1460 C CA . PHE A 1 176 ? 13.553 1.352 5.445 1.00 89.81 176 PHE A CA 1
ATOM 1461 C C . PHE A 1 176 ? 12.705 1.831 4.255 1.00 89.81 176 PHE A C 1
ATOM 1463 O O . PHE A 1 176 ? 11.828 1.085 3.818 1.00 89.81 176 PHE A O 1
ATOM 1470 N N . GLU A 1 177 ? 12.979 3.010 3.683 1.00 86.50 177 GLU A N 1
ATOM 1471 C CA . GLU A 1 177 ? 12.332 3.480 2.449 1.00 86.50 177 GLU A CA 1
ATOM 1472 C C . GLU A 1 177 ? 12.459 2.453 1.316 1.00 86.50 177 GLU A C 1
ATOM 1474 O O . GLU A 1 177 ? 11.461 2.085 0.691 1.00 86.50 177 GLU A O 1
ATOM 1479 N N . VAL A 1 178 ? 13.678 1.961 1.068 1.00 82.62 178 VAL A N 1
ATOM 1480 C CA . VAL A 1 178 ? 13.935 0.974 0.009 1.00 82.62 178 VAL A CA 1
ATOM 1481 C C . VAL A 1 178 ? 13.234 -0.346 0.321 1.00 82.62 178 VAL A C 1
ATOM 1483 O O . VAL A 1 178 ? 12.606 -0.923 -0.567 1.00 82.62 178 VAL A O 1
ATOM 1486 N N . MET A 1 179 ? 13.281 -0.808 1.577 1.00 85.75 179 MET A N 1
ATOM 1487 C CA . MET A 1 179 ? 12.623 -2.056 1.988 1.00 85.75 179 MET A CA 1
ATOM 1488 C C . MET A 1 179 ? 11.110 -2.022 1.748 1.00 85.75 179 MET A C 1
ATOM 1490 O O . MET A 1 179 ? 10.557 -2.961 1.170 1.00 85.75 179 MET A O 1
ATOM 1494 N N . LEU A 1 180 ? 10.446 -0.942 2.169 1.00 86.94 180 LEU A N 1
ATOM 1495 C CA . LEU A 1 180 ? 8.999 -0.787 2.033 1.00 86.94 180 LEU A CA 1
ATOM 1496 C C . LEU A 1 180 ? 8.585 -0.683 0.561 1.00 86.94 180 LEU A C 1
ATOM 1498 O O . LEU A 1 180 ? 7.757 -1.478 0.111 1.00 86.94 180 LEU A O 1
ATOM 1502 N N . LYS A 1 181 ? 9.218 0.216 -0.210 1.00 80.44 181 LYS A N 1
ATOM 1503 C CA . LYS A 1 181 ? 8.950 0.374 -1.653 1.00 80.44 181 LYS A CA 1
ATOM 1504 C C . LYS A 1 181 ? 9.077 -0.957 -2.390 1.00 80.44 181 LYS A C 1
ATOM 1506 O O . LYS A 1 181 ? 8.214 -1.317 -3.189 1.00 80.44 181 LYS A O 1
ATOM 1511 N N . ARG A 1 182 ? 10.132 -1.718 -2.088 1.00 77.44 182 ARG A N 1
ATOM 1512 C CA . ARG A 1 182 ? 10.397 -3.002 -2.735 1.00 77.44 182 ARG A CA 1
ATOM 1513 C C . ARG A 1 182 ? 9.281 -4.007 -2.479 1.00 77.44 182 ARG A C 1
ATOM 1515 O O . ARG A 1 182 ? 8.784 -4.626 -3.417 1.00 77.44 182 ARG A O 1
ATOM 1522 N N . LEU A 1 183 ? 8.888 -4.181 -1.223 1.00 75.19 183 LEU A N 1
ATOM 1523 C CA . LEU A 1 183 ? 7.929 -5.216 -0.864 1.00 75.19 183 LEU A CA 1
ATOM 1524 C C . LEU A 1 183 ? 6.527 -4.944 -1.380 1.00 75.19 183 LEU A C 1
ATOM 1526 O O . LE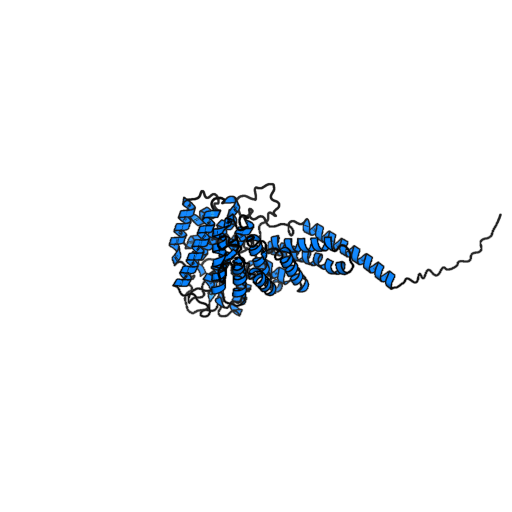U A 1 183 ? 5.854 -5.889 -1.777 1.00 75.19 183 LEU A O 1
ATOM 1530 N N . PHE A 1 184 ? 6.096 -3.687 -1.445 1.00 76.75 184 PHE A N 1
ATOM 1531 C CA . PHE A 1 184 ? 4.790 -3.375 -2.023 1.00 76.75 184 PHE A CA 1
ATOM 1532 C C . PHE A 1 184 ? 4.737 -3.610 -3.530 1.00 76.75 184 PHE A C 1
ATOM 1534 O O . PHE A 1 184 ? 3.714 -4.052 -4.051 1.00 76.75 184 PHE A O 1
ATOM 1541 N N . VAL A 1 185 ? 5.850 -3.407 -4.227 1.00 76.25 185 VAL A N 1
ATOM 1542 C CA . VAL A 1 185 ? 5.948 -3.693 -5.661 1.00 76.25 185 VAL A CA 1
ATOM 1543 C C . VAL A 1 185 ? 5.996 -5.196 -5.911 1.00 76.25 185 VAL A C 1
ATOM 1545 O O . VAL A 1 185 ? 5.219 -5.695 -6.722 1.00 76.25 185 VAL A O 1
ATOM 1548 N N . ILE A 1 186 ? 6.821 -5.937 -5.163 1.00 74.12 186 ILE A N 1
ATOM 1549 C CA . ILE A 1 186 ? 6.839 -7.409 -5.222 1.00 74.12 186 ILE A CA 1
ATOM 1550 C C . ILE A 1 186 ? 5.448 -7.968 -4.913 1.00 74.12 186 ILE A C 1
ATOM 1552 O O . ILE A 1 186 ? 4.971 -8.876 -5.592 1.00 74.12 186 ILE A O 1
ATOM 1556 N N . GLN A 1 187 ? 4.770 -7.382 -3.929 1.00 74.62 187 GLN A N 1
ATOM 1557 C CA . GLN A 1 187 ? 3.416 -7.751 -3.564 1.00 74.62 187 GLN A CA 1
ATOM 1558 C C . GLN A 1 187 ? 2.428 -7.575 -4.722 1.00 74.62 187 GLN A C 1
ATOM 1560 O O . GLN A 1 187 ? 1.624 -8.468 -4.988 1.00 74.62 187 GLN A O 1
ATOM 1565 N N . GLN A 1 188 ? 2.478 -6.445 -5.428 1.00 76.06 188 GLN A N 1
ATOM 1566 C CA . GLN A 1 188 ? 1.625 -6.217 -6.598 1.00 76.06 188 GLN A CA 1
ATOM 1567 C C . GLN A 1 188 ? 1.940 -7.178 -7.751 1.00 76.06 188 GLN A C 1
ATOM 1569 O O . GLN A 1 188 ? 1.030 -7.562 -8.486 1.00 76.06 188 GLN A O 1
ATOM 1574 N N . LEU A 1 189 ? 3.203 -7.595 -7.883 1.00 76.81 189 LEU A N 1
ATOM 1575 C CA . LEU A 1 189 ? 3.661 -8.566 -8.883 1.00 76.81 189 LEU A CA 1
ATOM 1576 C C . LEU A 1 189 ? 3.348 -10.025 -8.506 1.00 76.81 189 LEU A C 1
ATOM 1578 O O . LEU A 1 189 ? 3.396 -10.894 -9.372 1.00 76.81 189 LEU A O 1
ATOM 1582 N N . GLN A 1 190 ? 2.973 -10.290 -7.249 1.00 75.00 190 GLN A N 1
ATOM 1583 C CA . GLN A 1 190 ? 2.641 -11.621 -6.720 1.00 75.00 190 GLN A CA 1
ATOM 1584 C C . GLN A 1 190 ? 3.782 -12.645 -6.854 1.00 75.00 190 GLN A C 1
ATOM 1586 O O . GLN A 1 190 ? 3.536 -13.851 -6.938 1.00 75.00 190 GLN A O 1
ATOM 1591 N N . ASP A 1 191 ? 5.031 -12.178 -6.868 1.00 78.81 191 ASP A N 1
ATOM 1592 C CA . ASP A 1 191 ? 6.191 -13.046 -7.048 1.00 78.81 191 ASP A CA 1
ATOM 1593 C C . ASP A 1 191 ? 6.663 -13.632 -5.709 1.00 78.81 191 ASP A C 1
ATOM 1595 O O . ASP A 1 191 ? 7.343 -12.984 -4.909 1.00 78.81 191 ASP A O 1
ATOM 1599 N N . LYS A 1 192 ? 6.307 -14.898 -5.471 1.00 79.44 192 LYS A N 1
ATOM 1600 C CA . LYS A 1 192 ? 6.715 -15.624 -4.264 1.00 79.44 192 LYS A CA 1
ATOM 1601 C C . LYS A 1 192 ? 8.229 -15.864 -4.204 1.00 79.44 192 LYS A C 1
ATOM 1603 O O . LYS A 1 192 ? 8.796 -15.823 -3.115 1.00 79.44 192 LYS A O 1
ATOM 1608 N N . LYS A 1 193 ? 8.880 -16.114 -5.343 1.00 82.88 193 LYS A N 1
ATOM 1609 C CA . LYS A 1 193 ? 10.310 -16.446 -5.388 1.00 82.88 193 LYS A CA 1
ATOM 1610 C C . LYS A 1 193 ? 11.135 -15.284 -4.840 1.00 82.88 193 LYS A C 1
ATOM 1612 O O . LYS A 1 193 ? 11.990 -15.499 -3.988 1.00 82.88 193 LYS A O 1
ATOM 1617 N N . ILE A 1 194 ? 10.817 -14.054 -5.238 1.00 81.19 194 ILE A N 1
ATOM 1618 C CA . ILE A 1 194 ? 11.513 -12.870 -4.726 1.00 81.19 194 ILE A CA 1
ATOM 1619 C C . ILE A 1 194 ? 11.239 -12.638 -3.237 1.00 81.19 194 ILE A C 1
ATOM 1621 O O . ILE A 1 194 ? 12.130 -12.183 -2.515 1.00 81.19 194 ILE A O 1
ATOM 1625 N N . ILE A 1 195 ? 10.030 -12.935 -2.752 1.00 80.50 195 ILE A N 1
ATOM 1626 C CA . ILE A 1 195 ? 9.721 -12.844 -1.315 1.00 80.50 195 ILE A CA 1
ATOM 1627 C C . ILE A 1 195 ? 10.608 -13.811 -0.529 1.00 80.50 195 ILE A C 1
ATOM 1629 O O . ILE A 1 195 ? 11.182 -13.421 0.490 1.00 80.50 195 ILE A O 1
ATOM 1633 N N . ASP A 1 196 ? 10.766 -15.037 -1.027 1.00 83.88 196 ASP A N 1
ATOM 1634 C CA . ASP A 1 196 ? 11.628 -16.048 -0.417 1.00 83.88 196 ASP A CA 1
ATOM 1635 C C . ASP A 1 196 ? 13.113 -15.621 -0.468 1.00 83.88 196 ASP A C 1
ATOM 1637 O O . ASP A 1 196 ? 13.812 -15.719 0.542 1.00 83.88 196 ASP A O 1
ATOM 1641 N N . GLU A 1 197 ? 13.588 -15.056 -1.583 1.00 84.69 197 GLU A N 1
ATOM 1642 C CA . GLU A 1 197 ? 14.949 -14.499 -1.709 1.00 84.69 197 GLU A CA 1
ATOM 1643 C C . GLU A 1 197 ? 15.185 -13.317 -0.755 1.00 84.69 197 GLU A C 1
ATOM 1645 O O . GLU A 1 197 ? 16.210 -13.245 -0.076 1.00 84.69 197 GLU A O 1
ATOM 1650 N N . PHE A 1 198 ? 14.224 -12.396 -0.629 1.00 84.25 198 PHE A N 1
ATOM 1651 C CA . PHE A 1 198 ? 14.314 -11.307 0.345 1.00 84.25 198 PHE A CA 1
ATOM 1652 C C . PHE A 1 198 ? 14.340 -11.827 1.779 1.00 84.25 198 PHE A C 1
ATOM 1654 O O . PHE A 1 198 ? 15.115 -11.330 2.596 1.00 84.25 198 PHE A O 1
ATOM 1661 N N . TYR A 1 199 ? 13.519 -12.830 2.090 1.00 86.62 199 TYR A N 1
ATOM 1662 C CA . TYR A 1 199 ? 13.523 -13.466 3.400 1.00 86.62 199 TYR A CA 1
ATOM 1663 C C . TYR A 1 199 ? 14.882 -14.088 3.722 1.00 86.62 199 TYR A C 1
ATOM 1665 O O . TYR A 1 199 ? 15.381 -13.902 4.835 1.00 86.62 199 TYR A O 1
ATOM 1673 N N . GLN A 1 200 ? 15.503 -14.775 2.760 1.00 87.62 200 GLN A N 1
ATOM 1674 C CA . GLN A 1 200 ? 16.847 -15.331 2.919 1.00 87.62 200 GLN A CA 1
ATOM 1675 C C . GLN A 1 200 ? 17.878 -14.231 3.190 1.00 87.62 200 GLN A C 1
ATOM 1677 O O . GLN A 1 200 ? 18.636 -14.341 4.154 1.00 87.62 200 GLN A O 1
ATOM 1682 N N . GLU A 1 201 ? 17.868 -13.144 2.415 1.00 85.75 201 GLU A N 1
ATOM 1683 C CA . GLU A 1 201 ? 18.778 -12.010 2.625 1.00 85.75 201 GLU A CA 1
ATOM 1684 C C . GLU A 1 201 ? 18.596 -11.352 3.998 1.00 85.75 201 GLU A C 1
ATOM 1686 O O . GLU A 1 201 ? 19.577 -11.107 4.702 1.00 85.75 201 GLU A O 1
ATOM 1691 N N . MET A 1 202 ? 17.353 -11.105 4.418 1.00 88.12 202 MET A N 1
ATOM 1692 C CA . MET A 1 202 ? 17.053 -10.496 5.720 1.00 88.12 202 MET A CA 1
ATOM 1693 C C . MET A 1 202 ? 17.251 -11.456 6.899 1.00 88.12 202 MET A C 1
ATOM 1695 O O . MET A 1 202 ? 17.261 -11.022 8.046 1.00 88.12 202 MET A O 1
ATOM 1699 N N . SER A 1 203 ? 17.413 -12.755 6.643 1.00 89.62 203 SER A N 1
ATOM 1700 C CA . SER A 1 203 ? 17.684 -13.755 7.681 1.00 89.62 203 SER A CA 1
ATOM 1701 C C . SER A 1 203 ? 19.176 -13.980 7.929 1.00 89.62 203 SER A C 1
ATOM 1703 O O . SER A 1 203 ? 19.534 -14.756 8.816 1.00 89.62 203 SER A O 1
ATOM 1705 N N . LYS A 1 204 ? 20.059 -13.302 7.184 1.00 88.56 204 LYS A N 1
ATOM 1706 C CA . LYS A 1 204 ? 21.506 -13.369 7.404 1.00 88.56 204 LYS A CA 1
ATOM 1707 C C . LYS A 1 204 ? 21.870 -12.687 8.722 1.00 88.56 204 LYS A C 1
ATOM 1709 O O . LYS A 1 204 ? 21.796 -11.466 8.855 1.00 88.56 204 LYS A O 1
ATOM 1714 N N . THR A 1 205 ? 22.289 -13.490 9.692 1.00 89.31 205 THR A N 1
ATOM 1715 C CA . THR A 1 205 ? 22.784 -13.009 10.982 1.00 89.31 205 THR A CA 1
ATOM 1716 C C . THR A 1 205 ? 24.164 -12.384 10.835 1.00 89.31 205 THR A C 1
ATOM 1718 O O . THR A 1 205 ? 25.004 -12.884 10.083 1.00 89.31 205 THR A O 1
ATOM 1721 N N . LYS A 1 206 ? 24.431 -11.332 11.606 1.00 87.56 206 LYS A N 1
ATOM 1722 C CA . LYS A 1 206 ? 25.759 -10.725 11.742 1.00 87.56 206 LYS A CA 1
ATOM 1723 C C . LYS A 1 206 ? 26.227 -10.829 13.191 1.00 87.56 206 LYS A C 1
ATOM 1725 O O . LYS A 1 206 ? 25.412 -10.784 14.113 1.00 87.56 206 LYS A O 1
ATOM 1730 N N . ILE A 1 207 ? 27.536 -10.965 13.381 1.00 87.62 207 ILE A N 1
ATOM 1731 C CA . ILE A 1 207 ? 28.155 -10.982 14.709 1.00 87.62 207 ILE A CA 1
ATOM 1732 C C . ILE A 1 207 ? 28.423 -9.536 15.133 1.00 87.62 207 ILE A C 1
ATOM 1734 O O . ILE A 1 207 ? 28.993 -8.753 14.373 1.00 87.62 207 ILE A O 1
ATOM 1738 N N . LEU A 1 208 ? 27.987 -9.183 16.337 1.00 84.12 208 LEU A N 1
ATOM 1739 C CA . LEU A 1 208 ? 28.284 -7.909 16.979 1.00 84.12 208 LEU A CA 1
ATOM 1740 C C . LEU A 1 208 ? 29.718 -7.929 17.504 1.00 84.12 208 LEU A C 1
ATOM 1742 O O . LEU A 1 208 ? 30.129 -8.885 18.157 1.00 84.12 208 LEU A O 1
ATOM 1746 N N . SER A 1 209 ? 30.451 -6.838 17.294 1.00 81.19 209 SER A N 1
ATOM 1747 C CA . SER A 1 209 ? 31.770 -6.656 17.908 1.00 81.19 209 SER A CA 1
ATOM 1748 C C . SER A 1 209 ? 31.684 -6.522 19.432 1.00 81.19 209 SER A C 1
ATOM 1750 O O . SER A 1 209 ? 32.595 -6.950 20.133 1.00 81.19 209 SER A O 1
ATOM 1752 N N . HIS A 1 210 ? 30.592 -5.952 19.957 1.00 80.38 210 HIS A N 1
ATOM 1753 C CA . HIS A 1 210 ? 30.355 -5.782 21.392 1.00 80.38 210 HIS A CA 1
ATOM 1754 C C . HIS A 1 210 ? 28.840 -5.646 21.688 1.00 80.38 210 HIS A C 1
ATOM 1756 O O . HIS A 1 210 ? 28.122 -5.088 20.851 1.00 80.38 210 HIS A O 1
ATOM 1762 N N . PRO A 1 211 ? 28.299 -6.127 22.836 1.00 74.81 211 PRO A N 1
ATOM 1763 C CA . PRO A 1 211 ? 26.853 -6.291 23.017 1.00 74.81 211 PRO A CA 1
ATOM 1764 C C . PRO A 1 211 ? 26.098 -4.971 23.000 1.00 74.81 211 PRO A C 1
ATOM 1766 O O . PRO A 1 211 ? 24.965 -4.933 22.550 1.00 74.81 211 PRO A O 1
ATOM 1769 N N . SER A 1 212 ? 26.716 -3.886 23.465 1.00 79.69 212 SER A N 1
ATOM 1770 C CA . SER A 1 212 ? 26.101 -2.556 23.546 1.00 79.69 212 SER A CA 1
ATOM 1771 C C . SER A 1 212 ? 26.001 -1.812 22.209 1.00 79.69 212 SER A C 1
ATOM 1773 O O . SER A 1 212 ? 25.396 -0.746 22.165 1.00 79.69 212 SER A O 1
ATOM 1775 N N . TYR A 1 213 ? 26.588 -2.332 21.129 1.00 82.94 213 TYR A N 1
ATOM 1776 C CA . TYR A 1 213 ? 26.668 -1.643 19.837 1.00 82.94 213 TYR A CA 1
ATOM 1777 C C . TYR A 1 213 ? 25.721 -2.258 18.812 1.00 82.94 213 TYR A C 1
ATOM 1779 O O . TYR A 1 213 ? 26.149 -2.652 17.731 1.00 82.94 213 TYR A O 1
ATOM 1787 N N . LEU A 1 214 ? 24.435 -2.362 19.149 1.00 87.75 214 LEU A N 1
ATOM 1788 C CA . LEU A 1 214 ? 23.422 -2.763 18.176 1.00 87.75 214 LEU A CA 1
ATOM 1789 C C . LEU A 1 214 ? 23.211 -1.618 17.166 1.00 87.75 214 LEU A C 1
ATOM 1791 O O . LEU A 1 214 ? 22.721 -0.557 17.566 1.00 87.75 214 LEU A O 1
ATOM 1795 N N . PRO A 1 215 ? 23.568 -1.786 15.878 1.00 89.50 215 PRO A N 1
ATOM 1796 C CA . PRO A 1 215 ? 23.361 -0.748 14.879 1.00 89.50 215 PRO A CA 1
ATOM 1797 C C . PRO A 1 215 ? 21.868 -0.540 14.602 1.00 89.50 215 PRO A C 1
ATOM 1799 O O . PRO A 1 215 ? 21.050 -1.453 14.747 1.00 89.50 215 PRO A O 1
ATOM 1802 N N . VAL A 1 216 ? 21.512 0.666 14.161 1.00 90.25 216 VAL A N 1
ATOM 1803 C CA . VAL A 1 216 ? 20.148 0.974 13.709 1.00 90.25 216 VAL A CA 1
ATOM 1804 C C . VAL A 1 216 ? 19.785 0.062 12.532 1.00 90.25 216 VAL A C 1
ATOM 1806 O O . VAL A 1 216 ? 20.624 -0.250 11.692 1.00 90.25 216 VAL A O 1
ATOM 1809 N N . GLY A 1 217 ? 18.539 -0.408 12.498 1.00 90.25 217 GLY A N 1
ATOM 1810 C CA . GLY A 1 217 ? 18.065 -1.368 11.499 1.00 90.25 217 GLY A CA 1
ATOM 1811 C C . GLY A 1 217 ? 18.295 -2.835 11.875 1.00 90.25 217 GLY A C 1
ATOM 1812 O O . GLY A 1 217 ? 17.871 -3.720 11.131 1.00 90.25 217 GLY A O 1
ATOM 1813 N N . PHE A 1 218 ? 18.899 -3.115 13.036 1.00 91.12 218 PHE A N 1
ATOM 1814 C CA . PHE A 1 218 ? 19.087 -4.466 13.567 1.00 91.12 218 PHE A CA 1
ATOM 1815 C C . PHE A 1 218 ? 18.370 -4.685 14.906 1.00 91.12 218 PHE A C 1
ATOM 1817 O O . PHE A 1 218 ? 18.082 -3.744 15.650 1.00 91.12 218 PHE A O 1
ATOM 1824 N N . GLU A 1 219 ? 18.110 -5.956 15.212 1.00 91.81 219 GLU A N 1
ATOM 1825 C CA . GLU A 1 219 ? 17.652 -6.453 16.512 1.00 91.81 219 GLU A CA 1
ATOM 1826 C C . GLU A 1 219 ? 18.518 -7.633 16.980 1.00 91.81 219 GLU A C 1
ATOM 1828 O O . GLU A 1 219 ? 19.156 -8.307 16.168 1.00 91.81 219 GLU A O 1
ATOM 1833 N N . TYR A 1 220 ? 18.559 -7.885 18.292 1.00 89.94 220 TYR A N 1
ATOM 1834 C CA . TYR A 1 220 ? 19.273 -9.041 18.841 1.00 89.94 220 TYR A CA 1
ATOM 1835 C C . TYR A 1 220 ? 18.605 -10.354 18.427 1.00 89.94 220 TYR A C 1
ATOM 1837 O O . TYR A 1 220 ? 17.378 -10.463 18.425 1.00 89.94 220 TYR A O 1
ATOM 1845 N N . TYR A 1 221 ? 19.415 -11.372 18.139 1.00 86.81 221 TYR A N 1
ATOM 1846 C CA . TYR A 1 221 ? 18.941 -12.677 17.688 1.00 86.81 221 TYR A CA 1
ATOM 1847 C C . TYR A 1 221 ? 19.608 -13.822 18.457 1.00 86.81 221 TYR A C 1
ATOM 1849 O O . TYR A 1 221 ? 20.824 -13.882 18.514 1.00 86.81 221 TYR A O 1
ATOM 1857 N N . CYS A 1 222 ? 18.812 -14.732 19.031 1.00 73.62 222 CYS A N 1
ATOM 1858 C CA . CYS A 1 222 ? 19.216 -16.060 19.529 1.00 73.62 222 CYS A CA 1
ATOM 1859 C C . CYS A 1 222 ? 20.589 -16.196 20.246 1.00 73.62 222 CYS A C 1
ATOM 1861 O O . CYS A 1 222 ? 21.266 -17.204 20.065 1.00 73.62 222 CYS A O 1
ATOM 1863 N N . GLY A 1 223 ? 20.990 -15.249 21.104 1.00 65.31 223 GLY A N 1
ATOM 1864 C CA . GLY A 1 223 ? 22.195 -15.376 21.939 1.00 65.31 223 GLY A CA 1
ATOM 1865 C C . GLY A 1 223 ? 22.926 -14.056 22.186 1.00 65.31 223 GLY A C 1
ATOM 1866 O O . GLY A 1 223 ? 22.482 -12.992 21.754 1.00 65.31 223 GLY A O 1
ATOM 1867 N N . ILE A 1 224 ? 24.060 -14.122 22.893 1.00 64.94 224 ILE A N 1
ATOM 1868 C CA . ILE A 1 224 ? 24.936 -12.961 23.098 1.00 64.94 224 ILE A CA 1
ATOM 1869 C C . ILE A 1 224 ? 25.724 -12.736 21.797 1.00 64.94 224 ILE A C 1
ATOM 1871 O O . ILE A 1 224 ? 26.295 -13.678 21.255 1.00 64.94 224 ILE A O 1
ATOM 1875 N N . TYR A 1 225 ? 25.764 -11.492 21.315 1.00 81.75 225 TYR A N 1
ATOM 1876 C CA . TYR A 1 225 ? 26.526 -11.036 20.139 1.00 81.75 225 TYR A CA 1
ATOM 1877 C C . TYR A 1 225 ? 25.985 -11.390 18.746 1.00 81.75 225 TYR A C 1
ATOM 1879 O O . TYR A 1 225 ? 26.707 -11.221 17.767 1.00 81.75 225 TYR A O 1
ATOM 1887 N N . GLN A 1 226 ? 24.736 -11.824 18.598 1.00 88.75 226 GLN A N 1
ATOM 1888 C CA . GLN A 1 226 ? 24.134 -12.006 17.273 1.00 88.75 226 GLN A CA 1
ATOM 1889 C C . GLN A 1 226 ? 23.056 -10.959 17.015 1.00 88.75 226 GLN A C 1
ATOM 1891 O O . GLN A 1 226 ? 22.227 -10.665 17.879 1.00 88.75 226 GLN A O 1
ATOM 1896 N N . MET A 1 227 ? 23.072 -10.402 15.807 1.00 90.56 227 MET A N 1
ATOM 1897 C CA . MET A 1 227 ? 22.071 -9.453 15.341 1.00 90.56 227 MET A CA 1
ATOM 1898 C C . MET A 1 227 ? 21.491 -9.867 13.994 1.00 90.56 227 MET A C 1
ATOM 1900 O O . MET A 1 227 ? 22.156 -10.520 13.183 1.00 90.56 227 MET A O 1
ATOM 1904 N N . ILE A 1 228 ? 20.254 -9.454 13.747 1.00 91.81 228 ILE A N 1
ATOM 1905 C CA . ILE A 1 228 ? 19.515 -9.740 12.520 1.00 91.81 228 ILE A CA 1
ATOM 1906 C C . ILE A 1 228 ? 18.814 -8.468 12.018 1.00 91.81 228 ILE A C 1
ATOM 1908 O O . ILE A 1 228 ? 18.401 -7.647 12.841 1.00 91.81 228 ILE A O 1
ATOM 1912 N N . PRO A 1 229 ? 18.709 -8.252 10.694 1.00 92.25 229 PRO A N 1
ATOM 1913 C CA . PRO A 1 229 ? 17.987 -7.108 10.150 1.00 92.25 229 PRO A CA 1
ATOM 1914 C C . PRO A 1 229 ? 16.522 -7.071 10.596 1.00 92.25 229 PRO A C 1
ATOM 1916 O O . PRO A 1 229 ? 15.790 -8.051 10.448 1.00 92.25 229 PRO A O 1
ATOM 1919 N N . VAL A 1 230 ? 16.051 -5.903 11.034 1.00 93.31 230 VAL A N 1
ATOM 1920 C CA . VAL A 1 230 ? 14.634 -5.665 11.371 1.00 93.31 230 VAL A CA 1
ATOM 1921 C C . VAL A 1 230 ? 13.733 -5.848 10.146 1.00 93.31 230 VAL A C 1
ATOM 1923 O O . VAL A 1 230 ? 12.588 -6.283 10.275 1.00 93.31 230 VAL A O 1
ATOM 1926 N N . GLY A 1 231 ? 14.267 -5.618 8.938 1.00 90.81 231 GLY A N 1
ATOM 1927 C CA . GLY A 1 231 ? 13.600 -5.919 7.666 1.00 90.81 231 GLY A CA 1
ATOM 1928 C C . GLY A 1 231 ? 13.119 -7.373 7.533 1.00 90.81 231 GLY A C 1
ATOM 1929 O O . GLY A 1 231 ? 12.199 -7.648 6.760 1.00 90.81 231 GLY A O 1
ATOM 1930 N N . ARG A 1 232 ? 13.646 -8.306 8.341 1.00 91.31 232 ARG A N 1
ATOM 1931 C CA . ARG A 1 232 ? 13.149 -9.686 8.430 1.00 91.31 232 ARG A CA 1
ATOM 1932 C C . ARG A 1 232 ? 11.679 -9.761 8.823 1.00 91.31 232 ARG A C 1
ATOM 1934 O O . ARG A 1 232 ? 10.968 -10.617 8.303 1.00 91.31 232 ARG A O 1
ATOM 1941 N N . HIS A 1 233 ? 11.204 -8.871 9.692 1.00 94.00 233 HIS A N 1
ATOM 1942 C CA . HIS A 1 233 ? 9.790 -8.817 10.076 1.00 94.00 233 HIS A CA 1
ATOM 1943 C C . HIS A 1 23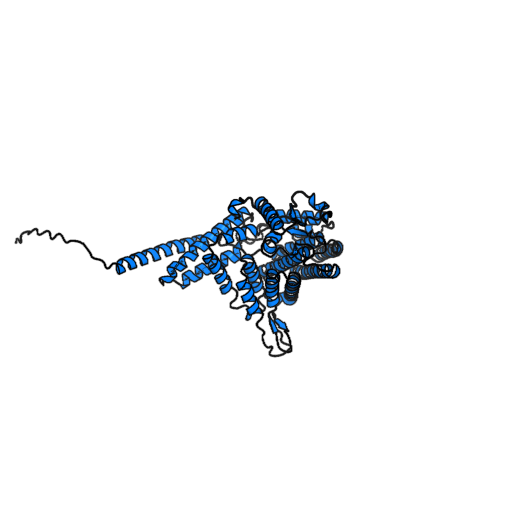3 ? 8.884 -8.527 8.880 1.00 94.00 233 HIS A C 1
ATOM 1945 O O . HIS A 1 233 ? 7.826 -9.140 8.747 1.00 94.00 233 HIS A O 1
ATOM 1951 N N . LEU A 1 234 ? 9.315 -7.660 7.962 1.00 90.69 234 LEU A N 1
ATOM 1952 C CA . LEU A 1 234 ? 8.574 -7.422 6.727 1.00 90.69 234 LEU A CA 1
ATOM 1953 C C . LEU A 1 234 ? 8.577 -8.651 5.813 1.00 90.69 234 LEU A C 1
ATOM 1955 O O . LEU A 1 234 ? 7.542 -9.010 5.260 1.00 90.69 234 LEU A O 1
ATOM 1959 N N . ALA A 1 235 ? 9.716 -9.330 5.673 1.00 88.31 235 ALA A N 1
ATOM 1960 C CA . ALA A 1 235 ? 9.788 -10.559 4.884 1.00 88.31 235 ALA A CA 1
ATOM 1961 C C . ALA A 1 235 ? 8.859 -11.652 5.448 1.00 88.31 235 ALA A C 1
ATOM 1963 O O . ALA A 1 235 ? 8.110 -12.298 4.711 1.00 88.31 235 ALA A O 1
ATOM 1964 N N . LEU A 1 236 ? 8.863 -11.813 6.776 1.00 91.38 236 LEU A N 1
ATOM 1965 C CA . LEU A 1 236 ? 7.984 -12.732 7.496 1.00 91.38 236 LEU A CA 1
ATOM 1966 C C . LEU A 1 236 ? 6.509 -12.381 7.311 1.00 91.38 236 LEU A C 1
ATOM 1968 O O . LEU A 1 236 ? 5.709 -13.289 7.106 1.00 91.38 236 LEU A O 1
ATOM 1972 N N . PHE A 1 237 ? 6.146 -11.096 7.328 1.00 91.44 237 PHE A N 1
ATOM 1973 C CA . PHE A 1 237 ? 4.777 -10.652 7.063 1.00 91.44 237 PHE A CA 1
ATOM 1974 C C . PHE A 1 237 ? 4.241 -11.232 5.746 1.00 91.44 237 PHE A C 1
ATOM 1976 O O . PHE A 1 237 ? 3.221 -11.924 5.752 1.00 91.44 237 PHE A O 1
ATOM 1983 N N . PHE A 1 238 ? 4.961 -11.048 4.636 1.00 86.00 238 PHE A N 1
ATOM 1984 C CA . PHE A 1 238 ? 4.539 -11.570 3.331 1.00 86.00 238 PHE A CA 1
ATOM 1985 C C . PHE A 1 238 ? 4.592 -13.100 3.253 1.00 86.00 238 PHE A C 1
ATOM 1987 O O . PHE A 1 238 ? 3.651 -13.724 2.757 1.00 86.00 238 PHE A O 1
ATOM 1994 N N . SER A 1 239 ? 5.634 -13.729 3.800 1.00 85.25 239 SER A N 1
ATOM 1995 C CA . SER A 1 239 ? 5.732 -15.195 3.857 1.00 85.25 239 SER A CA 1
ATOM 1996 C C . SER A 1 239 ? 4.554 -15.824 4.621 1.00 85.25 239 SER A C 1
ATOM 1998 O O . SER A 1 239 ? 3.939 -16.803 4.176 1.00 85.25 239 SER A O 1
ATOM 2000 N N . PHE A 1 240 ? 4.159 -15.223 5.746 1.00 87.44 240 PHE A N 1
ATOM 2001 C CA . PHE A 1 240 ? 3.000 -15.654 6.519 1.00 87.44 240 PHE A CA 1
ATOM 2002 C C . PHE A 1 240 ? 1.680 -15.419 5.788 1.00 87.44 240 PHE A C 1
ATOM 2004 O O . PHE A 1 240 ? 0.794 -16.270 5.882 1.00 87.44 240 PHE A O 1
ATOM 2011 N N . LEU A 1 241 ? 1.543 -14.340 5.016 1.00 84.12 241 LEU A N 1
ATOM 2012 C CA . LEU A 1 241 ? 0.370 -14.136 4.162 1.00 84.12 241 LEU A CA 1
ATOM 2013 C C . LEU A 1 241 ? 0.248 -15.215 3.079 1.00 84.12 241 LEU A C 1
ATOM 2015 O O . LEU A 1 241 ? -0.828 -15.792 2.923 1.00 84.12 241 LEU A O 1
ATOM 2019 N N . HIS A 1 242 ? 1.343 -15.570 2.400 1.00 79.38 242 HIS A N 1
ATOM 2020 C CA . HIS A 1 242 ? 1.351 -16.647 1.399 1.00 79.38 242 HIS A CA 1
ATOM 2021 C C . HIS A 1 242 ? 1.050 -18.031 1.983 1.00 79.38 242 HIS A C 1
ATOM 2023 O O . HIS A 1 242 ? 0.509 -18.894 1.292 1.00 79.38 242 HIS A O 1
ATOM 2029 N N . THR A 1 243 ? 1.400 -18.252 3.250 1.00 79.50 243 THR A N 1
ATOM 2030 C CA . THR A 1 243 ? 1.161 -19.515 3.967 1.00 79.50 243 THR A CA 1
ATOM 2031 C C . THR A 1 243 ? -0.091 -19.486 4.848 1.00 79.50 243 THR A C 1
ATOM 2033 O O . THR A 1 243 ? -0.346 -20.434 5.590 1.00 79.50 243 THR A O 1
ATOM 2036 N N . ASN A 1 244 ? -0.911 -18.435 4.744 1.00 79.12 244 ASN A N 1
ATOM 2037 C CA . ASN A 1 244 ? -2.197 -18.259 5.435 1.00 79.12 244 ASN A CA 1
ATOM 2038 C C . ASN A 1 244 ? -2.107 -18.147 6.961 1.00 79.12 244 ASN A C 1
ATOM 2040 O O . ASN A 1 244 ? -3.097 -18.338 7.668 1.00 79.12 244 ASN A O 1
ATOM 2044 N N . LYS A 1 245 ? -0.937 -17.789 7.485 1.00 85.38 245 LYS A N 1
ATOM 2045 C CA . LYS A 1 245 ? -0.681 -17.568 8.911 1.00 85.38 245 LYS A CA 1
ATOM 2046 C C . LYS A 1 245 ? -0.916 -16.102 9.280 1.00 85.38 245 LYS A C 1
ATOM 2048 O O . LYS A 1 245 ? -0.026 -15.418 9.770 1.00 85.38 245 LYS A O 1
ATOM 2053 N N . VAL A 1 246 ? -2.134 -15.612 9.061 1.00 86.19 246 VAL A N 1
ATOM 2054 C CA . VAL A 1 246 ? -2.457 -14.170 9.091 1.00 86.19 246 VAL A CA 1
ATOM 2055 C C . VAL A 1 246 ? -2.173 -13.513 10.447 1.00 86.19 246 VAL A C 1
ATOM 2057 O O . VAL A 1 246 ? -1.636 -12.414 10.481 1.00 86.19 246 VAL A O 1
ATOM 2060 N N . ILE A 1 247 ? -2.443 -14.193 11.567 1.00 88.69 247 ILE A N 1
ATOM 2061 C CA . ILE A 1 247 ? -2.096 -13.684 12.909 1.00 88.69 247 ILE A CA 1
ATOM 2062 C C . ILE A 1 247 ? -0.584 -13.459 13.043 1.00 88.69 247 ILE A C 1
ATOM 2064 O O . ILE A 1 247 ? -0.164 -12.424 13.549 1.00 88.69 247 ILE A O 1
ATOM 2068 N N . HIS A 1 248 ? 0.233 -14.393 12.546 1.00 91.62 248 HIS A N 1
ATOM 2069 C CA . HIS A 1 248 ? 1.689 -14.252 12.572 1.00 91.62 248 HIS A CA 1
ATOM 2070 C C . HIS A 1 248 ? 2.146 -13.116 11.657 1.00 91.62 248 HIS A C 1
ATOM 2072 O O . HIS A 1 248 ? 3.037 -12.363 12.036 1.00 91.62 248 HIS A O 1
ATOM 2078 N N . ALA A 1 249 ? 1.495 -12.943 10.501 1.00 91.56 249 ALA A N 1
ATOM 2079 C CA . ALA A 1 249 ? 1.738 -11.799 9.631 1.00 91.56 249 ALA A CA 1
ATOM 2080 C C . ALA A 1 249 ? 1.493 -10.481 10.388 1.00 91.56 249 ALA A C 1
ATOM 2082 O O . ALA A 1 249 ? 2.405 -9.666 10.490 1.00 91.56 249 ALA A O 1
ATOM 2083 N N . ILE A 1 250 ? 0.312 -10.314 10.996 1.00 92.88 250 ILE A N 1
ATOM 2084 C CA . ILE A 1 250 ? -0.051 -9.127 11.791 1.00 92.88 250 ILE A CA 1
ATOM 2085 C C . ILE A 1 250 ? 0.978 -8.864 12.901 1.00 92.88 250 ILE A C 1
ATOM 2087 O O . ILE A 1 250 ? 1.378 -7.723 13.124 1.00 92.88 250 ILE A O 1
ATOM 2091 N N . THR A 1 251 ? 1.430 -9.910 13.599 1.00 95.00 251 THR A N 1
ATOM 2092 C CA . THR A 1 251 ? 2.460 -9.778 14.637 1.00 95.00 251 THR A CA 1
ATOM 2093 C C . THR A 1 251 ? 3.788 -9.283 14.063 1.00 95.00 251 THR A C 1
ATOM 2095 O O . THR A 1 251 ? 4.375 -8.355 14.622 1.00 95.00 251 THR A O 1
ATOM 2098 N N . SER A 1 252 ? 4.250 -9.853 12.948 1.00 95.50 252 SER A N 1
ATOM 2099 C CA . SER A 1 252 ? 5.501 -9.447 12.302 1.00 95.50 252 SER A CA 1
ATOM 2100 C C . SER A 1 252 ? 5.443 -8.012 11.775 1.00 95.50 252 SER A C 1
ATOM 2102 O O . SER A 1 252 ? 6.332 -7.218 12.080 1.00 95.50 252 SER A O 1
ATOM 2104 N N . SER A 1 253 ? 4.386 -7.619 11.057 1.00 95.38 253 SER A N 1
ATOM 2105 C CA . SER A 1 253 ? 4.264 -6.230 10.594 1.00 95.38 253 SER A CA 1
ATOM 2106 C C . SER A 1 253 ? 4.146 -5.249 11.761 1.00 95.38 253 SER A C 1
ATOM 2108 O O . SER A 1 253 ? 4.775 -4.193 11.733 1.00 95.38 253 SER A O 1
ATOM 2110 N N . GLY A 1 254 ? 3.430 -5.616 12.829 1.00 96.31 254 GLY A N 1
ATOM 2111 C CA . GLY A 1 254 ? 3.345 -4.820 14.052 1.00 96.31 254 GLY A CA 1
ATOM 2112 C C . GLY A 1 254 ? 4.709 -4.570 14.705 1.00 96.31 254 GLY A C 1
ATOM 2113 O O . GLY A 1 254 ? 4.982 -3.446 15.133 1.00 96.31 254 GLY A O 1
ATOM 2114 N N . ALA A 1 255 ? 5.585 -5.580 14.745 1.00 96.12 255 ALA A N 1
ATOM 2115 C CA . ALA A 1 255 ? 6.952 -5.439 15.251 1.00 96.12 255 ALA A CA 1
ATOM 2116 C C . ALA A 1 255 ? 7.780 -4.465 14.397 1.00 96.12 255 ALA A C 1
ATOM 2118 O O . ALA A 1 255 ? 8.409 -3.555 14.944 1.00 96.12 255 ALA A O 1
ATOM 2119 N N . PHE A 1 256 ? 7.709 -4.592 13.068 1.00 96.31 256 PHE A N 1
ATOM 2120 C CA . PHE A 1 256 ? 8.390 -3.674 12.155 1.00 96.31 256 PHE A CA 1
ATOM 2121 C C . PHE A 1 256 ? 7.898 -2.228 12.308 1.00 96.31 256 PHE A C 1
ATOM 2123 O O . PHE A 1 256 ? 8.713 -1.324 12.484 1.00 96.31 256 PHE A O 1
ATOM 2130 N N . ILE A 1 257 ? 6.577 -2.004 12.290 1.00 96.81 257 ILE A N 1
ATOM 2131 C CA . ILE A 1 257 ? 5.967 -0.668 12.426 1.00 96.81 257 ILE A CA 1
ATOM 2132 C C . ILE A 1 257 ? 6.420 -0.008 13.732 1.00 96.81 257 ILE A C 1
ATOM 2134 O O . ILE A 1 257 ? 6.839 1.148 13.731 1.00 96.81 257 ILE A O 1
ATOM 2138 N N . ASN A 1 258 ? 6.390 -0.750 14.843 1.00 95.69 258 ASN A N 1
ATOM 2139 C CA . ASN A 1 258 ? 6.836 -0.239 16.138 1.00 95.69 258 ASN A CA 1
ATOM 2140 C C . ASN A 1 258 ? 8.305 0.190 16.117 1.00 95.69 258 ASN A C 1
ATOM 2142 O O . ASN A 1 258 ? 8.643 1.238 16.668 1.00 95.69 258 ASN A O 1
ATOM 2146 N N . TYR A 1 259 ? 9.182 -0.606 15.503 1.00 95.94 259 TYR A N 1
ATOM 2147 C CA . TYR A 1 259 ? 10.593 -0.249 15.386 1.00 95.94 259 TYR A CA 1
ATOM 2148 C C . TYR A 1 259 ? 10.785 0.989 14.503 1.00 95.94 259 TYR A C 1
ATOM 2150 O O . TYR A 1 259 ? 11.528 1.896 14.882 1.00 95.94 259 TYR A O 1
ATOM 2158 N N . ALA A 1 260 ? 10.101 1.031 13.357 1.00 95.25 260 ALA A N 1
ATOM 2159 C CA . ALA A 1 260 ? 10.163 2.116 12.385 1.00 95.25 260 ALA A CA 1
ATOM 2160 C C . ALA A 1 260 ? 9.759 3.462 13.002 1.00 95.25 260 ALA A C 1
ATOM 2162 O O . ALA A 1 260 ? 10.502 4.430 12.884 1.00 95.25 260 ALA A O 1
ATOM 2163 N N . ILE A 1 261 ? 8.632 3.511 13.722 1.00 94.31 261 ILE A N 1
ATOM 2164 C CA . ILE A 1 261 ? 8.152 4.736 14.381 1.00 94.31 261 ILE A CA 1
ATOM 2165 C C . ILE A 1 261 ? 9.123 5.181 15.483 1.00 94.31 261 ILE A C 1
ATOM 2167 O O . ILE A 1 261 ? 9.473 6.356 15.558 1.00 94.31 261 ILE A O 1
ATOM 2171 N N . LYS A 1 262 ? 9.616 4.252 16.315 1.00 93.25 262 LYS A N 1
ATOM 2172 C CA . LYS A 1 262 ? 10.555 4.580 17.407 1.00 93.25 262 LYS A CA 1
ATOM 2173 C C . LYS A 1 262 ? 11.903 5.108 16.921 1.00 93.25 262 LYS A C 1
ATOM 2175 O O . LYS A 1 262 ? 12.556 5.848 17.649 1.00 93.25 262 LYS A O 1
ATOM 2180 N N . ASN A 1 263 ? 12.331 4.707 15.727 1.00 93.00 263 ASN A N 1
ATOM 2181 C CA . ASN A 1 263 ? 13.631 5.066 15.163 1.00 93.00 263 ASN A CA 1
ATOM 2182 C C . ASN A 1 263 ? 13.507 5.970 13.933 1.00 93.00 263 ASN A C 1
ATOM 2184 O O . ASN A 1 263 ? 14.451 6.039 13.156 1.00 93.00 263 ASN A O 1
ATOM 2188 N N . ILE A 1 264 ? 12.378 6.658 13.751 1.00 90.31 264 ILE A N 1
ATOM 2189 C CA . ILE A 1 264 ? 12.012 7.365 12.512 1.00 90.31 264 ILE A CA 1
ATOM 2190 C C . ILE A 1 264 ? 13.064 8.364 12.003 1.00 90.31 264 ILE A C 1
ATOM 2192 O O . ILE A 1 264 ? 13.191 8.555 10.801 1.00 90.31 264 ILE A O 1
ATOM 2196 N N . GLU A 1 265 ? 13.833 8.978 12.908 1.00 87.56 265 GLU A N 1
ATOM 2197 C CA . GLU A 1 265 ? 14.907 9.929 12.579 1.00 87.56 265 GLU A CA 1
ATOM 2198 C C . GLU A 1 265 ? 16.218 9.245 12.166 1.00 87.56 265 GLU A C 1
ATOM 2200 O O . GLU A 1 265 ? 17.099 9.883 11.597 1.00 87.56 265 GLU A O 1
ATOM 2205 N N . LYS A 1 266 ? 16.367 7.957 12.491 1.00 88.62 266 LYS A N 1
ATOM 2206 C CA . LYS A 1 266 ? 17.594 7.172 12.302 1.00 88.62 266 LYS A CA 1
ATOM 2207 C C . LYS A 1 266 ? 17.473 6.137 11.194 1.00 88.62 266 LYS A C 1
ATOM 2209 O O . LYS A 1 266 ? 18.476 5.779 10.595 1.00 88.62 266 LYS A O 1
ATOM 2214 N N . VAL A 1 267 ? 16.270 5.624 10.954 1.00 85.00 267 VAL A N 1
ATOM 2215 C CA . VAL A 1 267 ? 15.980 4.824 9.764 1.00 85.00 267 VAL A CA 1
ATOM 2216 C C . VAL A 1 267 ? 15.607 5.779 8.639 1.00 85.00 267 VAL A C 1
ATOM 2218 O O . VAL A 1 267 ? 14.977 6.800 8.899 1.00 85.00 267 VAL A O 1
ATOM 2221 N N . ASN A 1 268 ? 15.995 5.483 7.399 1.00 83.75 268 ASN A N 1
ATOM 2222 C CA . ASN A 1 268 ? 15.725 6.332 6.235 1.00 83.75 268 ASN A CA 1
ATOM 2223 C C . ASN A 1 268 ? 14.216 6.365 5.913 1.00 83.75 268 ASN A C 1
ATOM 2225 O O . ASN A 1 268 ? 13.753 5.715 4.981 1.00 83.75 268 ASN A O 1
ATOM 2229 N N . LEU A 1 269 ? 13.440 7.057 6.747 1.00 82.94 269 LEU A N 1
ATOM 2230 C CA . LEU A 1 269 ? 11.995 7.257 6.665 1.00 82.94 269 LEU A CA 1
ATOM 2231 C C . LEU A 1 269 ? 11.628 8.740 6.743 1.00 82.94 269 LEU A C 1
ATOM 2233 O O . LEU A 1 269 ? 10.455 9.065 6.786 1.00 82.94 269 LEU A O 1
ATOM 2237 N N . ALA A 1 270 ? 12.591 9.662 6.764 1.00 70.75 270 ALA A N 1
ATOM 2238 C CA . ALA A 1 270 ? 12.288 11.088 6.891 1.00 70.75 270 ALA A CA 1
ATOM 2239 C C . ALA A 1 270 ? 11.650 11.695 5.622 1.00 70.75 270 ALA A C 1
ATOM 2241 O O . ALA A 1 270 ? 11.153 12.820 5.664 1.00 70.75 270 ALA A O 1
ATOM 2242 N N . SER A 1 271 ? 11.665 10.980 4.490 1.00 77.31 271 SER A N 1
ATOM 2243 C CA . SER A 1 271 ? 11.036 11.425 3.245 1.00 77.31 271 SER A CA 1
ATOM 2244 C C . SER A 1 271 ? 9.516 11.189 3.264 1.00 77.31 271 SER A C 1
ATOM 2246 O O . SER A 1 271 ? 9.025 10.195 3.799 1.00 77.31 271 SER A O 1
ATOM 2248 N N . SER A 1 272 ? 8.748 12.098 2.646 1.00 74.56 272 SER A N 1
ATOM 2249 C CA . SER A 1 272 ? 7.280 11.973 2.547 1.00 74.56 272 SER A CA 1
ATOM 2250 C C . SER A 1 272 ? 6.860 10.675 1.840 1.00 74.56 272 SER A C 1
ATOM 2252 O O . SER A 1 272 ? 5.946 9.988 2.292 1.00 74.56 272 SER A O 1
ATOM 2254 N N . ASP A 1 273 ? 7.595 10.277 0.795 1.00 75.94 273 ASP A N 1
ATOM 2255 C CA . ASP A 1 273 ? 7.405 8.993 0.111 1.00 75.94 273 ASP A CA 1
ATOM 2256 C C . ASP A 1 273 ? 7.508 7.814 1.094 1.00 75.94 273 ASP A C 1
ATOM 2258 O O . ASP A 1 273 ? 6.605 6.983 1.159 1.00 75.94 273 ASP A O 1
ATOM 2262 N N . ALA A 1 274 ? 8.583 7.746 1.885 1.00 84.50 274 ALA A N 1
ATOM 2263 C CA . ALA A 1 274 ? 8.833 6.631 2.795 1.00 84.50 274 ALA A CA 1
ATOM 2264 C C . ALA A 1 274 ? 7.780 6.522 3.911 1.00 84.50 274 ALA A C 1
ATOM 2266 O O . ALA A 1 274 ? 7.331 5.424 4.248 1.00 84.50 274 ALA A O 1
ATOM 2267 N N . LEU A 1 275 ? 7.334 7.660 4.450 1.00 89.38 275 LEU A N 1
ATOM 2268 C CA . LEU A 1 275 ? 6.248 7.709 5.435 1.00 89.38 275 LEU A CA 1
ATOM 2269 C C . LEU A 1 275 ? 4.905 7.293 4.835 1.00 89.38 275 LEU A C 1
ATOM 2271 O O . LEU A 1 275 ? 4.104 6.647 5.512 1.00 89.38 275 LEU A O 1
ATOM 2275 N N . GLY A 1 276 ? 4.665 7.623 3.564 1.00 87.75 276 GLY A N 1
ATOM 2276 C CA . GLY A 1 276 ? 3.493 7.166 2.822 1.00 87.75 276 GLY A CA 1
ATOM 2277 C C . GLY A 1 276 ? 3.434 5.640 2.699 1.00 87.75 276 GLY A C 1
ATOM 2278 O O . GLY A 1 276 ? 2.352 5.059 2.841 1.00 87.75 276 GLY A O 1
ATOM 2279 N N . GLU A 1 277 ? 4.584 4.992 2.504 1.00 87.75 277 GLU A N 1
ATOM 2280 C CA . GLU A 1 277 ? 4.701 3.529 2.467 1.00 87.75 277 GLU A CA 1
ATOM 2281 C C . GLU A 1 277 ? 4.539 2.901 3.866 1.00 87.75 277 GLU A C 1
ATOM 2283 O O . GLU A 1 277 ? 3.887 1.867 4.019 1.00 87.75 277 GLU A O 1
ATOM 2288 N N . LEU A 1 278 ? 5.052 3.541 4.925 1.00 93.12 278 LEU A N 1
ATOM 2289 C CA . LEU A 1 278 ? 4.809 3.081 6.299 1.00 93.12 278 LEU A CA 1
ATOM 2290 C C . LEU A 1 278 ? 3.317 3.166 6.658 1.00 93.12 278 LEU A C 1
ATOM 2292 O O . LEU A 1 278 ? 2.756 2.207 7.190 1.00 93.12 278 LEU A O 1
ATOM 2296 N N . ALA A 1 279 ? 2.653 4.276 6.320 1.00 92.56 279 ALA A N 1
ATOM 2297 C CA . ALA A 1 279 ? 1.212 4.424 6.509 1.00 92.56 279 ALA A CA 1
ATOM 2298 C C . ALA A 1 279 ? 0.429 3.348 5.738 1.00 92.56 279 ALA A C 1
ATOM 2300 O O . ALA A 1 279 ? -0.559 2.825 6.252 1.00 92.56 279 ALA A O 1
ATOM 2301 N N . PHE A 1 280 ? 0.904 2.951 4.552 1.00 89.25 280 PHE A N 1
ATOM 2302 C CA . PHE A 1 280 ? 0.304 1.863 3.774 1.00 89.25 280 PHE A CA 1
ATOM 2303 C C . PHE A 1 280 ? 0.423 0.515 4.493 1.00 89.25 280 PHE A C 1
ATOM 2305 O O . PHE A 1 280 ? -0.563 -0.218 4.586 1.00 89.25 280 PHE A O 1
ATOM 2312 N N . LEU A 1 281 ? 1.586 0.212 5.085 1.00 92.31 281 LEU A N 1
ATOM 2313 C CA . LEU A 1 281 ? 1.769 -0.989 5.909 1.00 92.31 281 LEU A CA 1
ATOM 2314 C C . LEU A 1 281 ? 0.829 -1.008 7.122 1.00 92.31 281 LEU A C 1
ATOM 2316 O O . LEU A 1 281 ? 0.292 -2.063 7.472 1.00 92.31 281 LEU A O 1
ATOM 2320 N N . MET A 1 282 ? 0.636 0.145 7.767 1.00 94.88 282 MET A N 1
ATOM 2321 C CA . MET A 1 282 ? -0.267 0.292 8.911 1.00 94.88 282 MET A CA 1
ATOM 2322 C C . MET A 1 282 ? -1.718 0.035 8.497 1.00 94.88 282 MET A C 1
ATOM 2324 O O . MET A 1 282 ? -2.383 -0.808 9.095 1.00 94.88 282 MET A O 1
ATOM 2328 N N . GLU A 1 283 ? -2.184 0.678 7.424 1.00 92.12 283 GLU A N 1
ATOM 2329 C CA . GLU A 1 283 ? -3.522 0.461 6.859 1.00 92.12 283 GLU A CA 1
ATOM 2330 C C . GLU A 1 283 ? -3.744 -1.006 6.472 1.00 92.12 283 GLU A C 1
ATOM 2332 O O . GLU A 1 283 ? -4.804 -1.573 6.759 1.00 92.12 283 GLU A O 1
ATOM 2337 N N . PHE A 1 284 ? -2.739 -1.646 5.867 1.00 88.75 284 PHE A N 1
ATOM 2338 C CA . PHE A 1 284 ? -2.810 -3.053 5.491 1.00 88.75 284 PHE A CA 1
ATOM 2339 C C . PHE A 1 284 ? -2.905 -3.957 6.727 1.00 88.75 284 PHE A C 1
ATOM 2341 O O . PHE A 1 284 ? -3.810 -4.788 6.833 1.00 88.75 284 PHE A O 1
ATOM 2348 N N . THR A 1 285 ? -2.021 -3.754 7.702 1.00 92.12 285 THR A N 1
ATOM 2349 C CA . THR A 1 285 ? -2.007 -4.531 8.948 1.00 92.12 285 THR A CA 1
ATOM 2350 C C . THR A 1 285 ? -3.347 -4.422 9.673 1.00 92.12 285 THR A C 1
ATOM 2352 O O . THR A 1 285 ? -3.935 -5.440 10.037 1.00 92.12 285 THR A O 1
ATOM 2355 N N . THR A 1 286 ? -3.890 -3.213 9.817 1.00 93.19 286 THR A N 1
ATOM 2356 C CA . THR A 1 286 ? -5.197 -2.986 10.450 1.00 93.19 286 THR A CA 1
ATOM 2357 C C . THR A 1 286 ? -6.352 -3.597 9.653 1.00 93.19 286 THR A C 1
ATOM 2359 O O . THR A 1 286 ? -7.250 -4.194 10.246 1.00 93.19 286 THR A O 1
ATOM 2362 N N . SER A 1 287 ? -6.308 -3.547 8.319 1.00 89.62 287 SER A N 1
ATOM 2363 C CA . SER A 1 287 ? -7.317 -4.197 7.470 1.00 89.62 287 SER A CA 1
ATOM 2364 C C . SER A 1 287 ? -7.355 -5.715 7.675 1.00 89.62 287 SER A C 1
ATOM 2366 O O . SER A 1 287 ? -8.434 -6.304 7.752 1.00 89.62 287 SER A O 1
ATOM 2368 N N . LEU A 1 288 ? -6.188 -6.354 7.819 1.00 88.38 288 LEU A N 1
ATOM 2369 C CA . LEU A 1 288 ? -6.092 -7.780 8.150 1.00 88.38 288 LEU A CA 1
ATOM 2370 C C . LEU A 1 288 ? -6.649 -8.083 9.543 1.00 88.38 288 LEU A C 1
ATOM 2372 O O . LEU A 1 288 ? -7.319 -9.099 9.717 1.00 88.38 288 LEU A O 1
ATOM 2376 N N . ILE A 1 289 ? -6.415 -7.203 10.523 1.00 90.19 289 ILE A N 1
ATOM 2377 C CA . ILE A 1 289 ? -6.963 -7.362 11.876 1.00 90.19 289 ILE A CA 1
ATOM 2378 C C . ILE A 1 289 ? -8.496 -7.385 11.831 1.00 90.19 289 ILE A C 1
ATOM 2380 O O . ILE A 1 289 ? -9.090 -8.271 12.443 1.00 90.19 289 ILE A O 1
ATOM 2384 N N . PHE A 1 290 ? -9.139 -6.486 11.074 1.00 88.38 290 PHE A N 1
ATOM 2385 C CA . PHE A 1 290 ? -10.603 -6.483 10.934 1.00 88.38 290 PHE A CA 1
ATOM 2386 C C . PHE A 1 290 ? -11.137 -7.785 10.331 1.00 88.38 290 PHE A C 1
ATOM 2388 O O . PHE A 1 290 ? -12.149 -8.307 10.793 1.00 88.38 290 PHE A O 1
ATOM 2395 N N . ALA A 1 291 ? -10.441 -8.326 9.329 1.00 82.44 291 ALA A N 1
ATOM 2396 C CA . ALA A 1 291 ? -10.827 -9.568 8.670 1.00 82.44 291 ALA A CA 1
ATOM 2397 C C . ALA A 1 291 ? -10.689 -10.811 9.573 1.00 82.44 291 ALA A C 1
ATOM 2399 O O . ALA A 1 291 ? -11.470 -11.744 9.434 1.00 82.44 291 ALA A O 1
ATOM 2400 N N . VAL A 1 292 ? -9.732 -10.817 10.509 1.00 80.12 292 VAL A N 1
ATOM 2401 C CA . VAL A 1 292 ? -9.479 -11.905 11.488 1.00 80.12 292 VAL A CA 1
ATOM 2402 C C . VAL A 1 292 ? -10.314 -11.737 12.778 1.00 80.12 292 VAL A C 1
ATOM 2404 O O . VAL A 1 292 ? -10.117 -12.447 13.767 1.00 80.12 292 VAL A O 1
ATOM 2407 N N . GLY A 1 293 ? -11.238 -10.771 12.798 1.00 68.56 293 GLY A N 1
ATOM 2408 C CA . GLY A 1 293 ? -12.091 -10.453 13.943 1.00 68.56 293 GLY A CA 1
ATOM 2409 C C . GLY A 1 293 ? -12.964 -11.615 14.449 1.00 68.56 293 GLY A C 1
ATOM 2410 O O . GLY A 1 293 ? -13.038 -12.694 13.868 1.00 68.56 293 GLY A O 1
ATOM 2411 N N . GLN A 1 294 ? -13.619 -11.394 15.591 1.00 64.00 294 GLN A N 1
ATOM 2412 C CA . GLN A 1 294 ? -14.444 -12.399 16.279 1.00 64.00 294 GLN A CA 1
ATOM 2413 C C .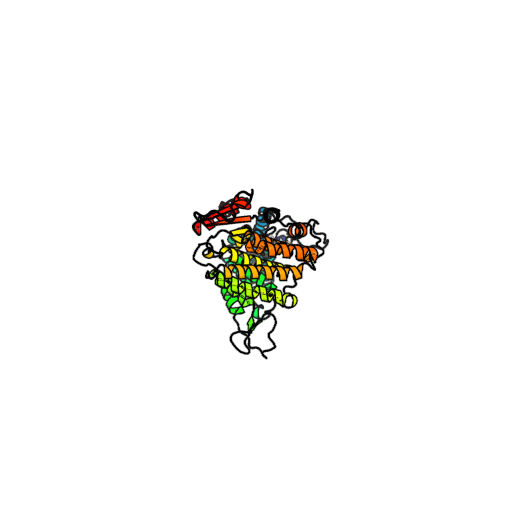 GLN A 1 294 ? -15.678 -12.807 15.456 1.00 64.00 294 GLN A C 1
ATOM 2415 O O . GLN A 1 294 ? -16.257 -11.922 14.845 1.00 64.00 294 GLN A O 1
ATOM 2420 N N . GLU A 1 295 ? -16.086 -14.090 15.549 1.00 53.84 295 GLU A N 1
ATOM 2421 C CA . GLU A 1 295 ? -17.397 -14.770 15.302 1.00 53.84 295 GLU A CA 1
ATOM 2422 C C . GLU A 1 295 ? -18.309 -14.335 14.128 1.00 53.84 295 GLU A C 1
ATOM 2424 O O . GLU A 1 295 ? -18.944 -15.192 13.515 1.00 53.84 295 GLU A O 1
ATOM 2429 N N . TYR A 1 296 ? -18.358 -13.056 13.767 1.00 56.31 296 TYR A N 1
ATOM 2430 C CA . TYR A 1 296 ? -19.070 -12.460 12.644 1.00 56.31 296 TYR A CA 1
ATOM 2431 C C . TYR A 1 296 ? -18.060 -11.805 11.694 1.00 56.31 296 TYR A C 1
ATOM 2433 O O . TYR A 1 296 ? -17.423 -10.809 12.031 1.00 56.31 296 TYR A O 1
ATOM 2441 N N . CYS A 1 297 ? -17.939 -12.331 10.475 1.00 66.81 297 CYS A N 1
ATOM 2442 C CA . CYS A 1 297 ? -17.004 -11.855 9.443 1.00 66.81 297 CYS A CA 1
ATOM 2443 C C . CYS A 1 297 ? -17.425 -10.537 8.773 1.00 66.81 297 CYS A C 1
ATOM 2445 O O . CYS A 1 297 ? -17.110 -10.311 7.602 1.00 66.81 297 CYS A O 1
ATOM 2447 N N . ASP A 1 298 ? -18.156 -9.693 9.497 1.00 84.25 298 ASP A N 1
ATOM 2448 C CA . ASP A 1 298 ? -18.591 -8.400 9.007 1.00 84.25 298 ASP A CA 1
ATOM 2449 C C . ASP A 1 298 ? -17.498 -7.371 9.284 1.00 84.25 298 ASP A C 1
ATOM 2451 O O . ASP A 1 298 ? -17.175 -7.064 10.437 1.00 84.25 298 ASP A O 1
ATOM 2455 N N . PHE A 1 299 ? -16.969 -6.772 8.226 1.00 89.19 299 PHE A N 1
ATOM 2456 C CA . PHE A 1 299 ? -16.052 -5.637 8.317 1.00 89.19 299 PHE A CA 1
ATOM 2457 C C . PHE A 1 299 ? -16.317 -4.634 7.194 1.00 89.19 299 PHE A C 1
ATOM 2459 O O . PHE A 1 299 ? -16.931 -4.960 6.182 1.00 89.19 299 PHE A O 1
ATOM 2466 N N . CYS A 1 300 ? -15.869 -3.397 7.372 1.00 90.75 300 CYS A N 1
ATOM 2467 C CA . CYS A 1 300 ? -16.015 -2.328 6.392 1.00 90.75 300 CYS A CA 1
ATOM 2468 C C . CYS A 1 300 ? -14.643 -1.753 6.043 1.00 90.75 300 CYS A C 1
ATOM 2470 O O . CYS A 1 300 ? -13.893 -1.342 6.931 1.00 90.75 300 CYS A O 1
ATOM 2472 N N . LEU A 1 301 ? -14.313 -1.736 4.754 1.00 90.81 301 LEU A N 1
ATOM 2473 C CA . LEU A 1 301 ? -13.020 -1.289 4.240 1.00 90.81 301 LEU A CA 1
ATOM 2474 C C . LEU A 1 301 ? -13.192 -0.463 2.958 1.00 90.81 301 LEU A C 1
ATOM 2476 O O . LEU A 1 301 ? -14.167 -0.654 2.228 1.00 90.81 301 LEU A O 1
ATOM 2480 N N . PRO A 1 302 ? -12.236 0.422 2.636 1.00 90.12 302 PRO A N 1
ATOM 2481 C CA . PRO A 1 302 ? -12.078 0.947 1.285 1.00 90.12 302 PRO A CA 1
ATOM 2482 C C . PRO A 1 302 ? -11.952 -0.187 0.253 1.00 90.12 302 PRO A C 1
ATOM 2484 O O . PRO A 1 302 ? -11.296 -1.206 0.499 1.00 90.12 302 PRO A O 1
ATOM 2487 N N . ARG A 1 303 ? -12.572 -0.010 -0.918 1.00 88.94 303 ARG A N 1
ATOM 2488 C CA . ARG A 1 303 ? -12.559 -0.967 -2.035 1.00 88.94 303 ARG A CA 1
ATOM 2489 C C . ARG A 1 303 ? -11.129 -1.282 -2.467 1.00 88.94 303 ARG A C 1
ATOM 2491 O O . ARG A 1 303 ? -10.824 -2.453 -2.695 1.00 88.94 303 ARG A O 1
ATOM 2498 N N . SER A 1 304 ? -10.260 -0.276 -2.554 1.00 83.12 304 SER A N 1
ATOM 2499 C CA . SER A 1 304 ? -8.861 -0.454 -2.972 1.00 83.12 304 SER A CA 1
ATOM 2500 C C . SER A 1 304 ? -8.102 -1.471 -2.104 1.00 83.12 304 SER A C 1
ATOM 2502 O O . SER A 1 304 ? -7.358 -2.298 -2.634 1.00 83.12 304 SER A O 1
ATOM 2504 N N . TYR A 1 305 ? -8.351 -1.498 -0.789 1.00 82.81 305 TYR A N 1
ATOM 2505 C CA . TYR A 1 305 ? -7.738 -2.458 0.138 1.00 82.81 305 TYR A CA 1
ATOM 2506 C C . TYR A 1 305 ? -8.281 -3.878 -0.029 1.00 82.81 305 TYR A C 1
ATOM 2508 O O . TYR A 1 305 ? -7.522 -4.839 0.091 1.00 82.81 305 TYR A O 1
ATOM 2516 N N . LEU A 1 306 ? -9.559 -4.047 -0.384 1.00 83.56 306 LEU A N 1
ATOM 2517 C CA . LEU A 1 306 ? -10.088 -5.372 -0.735 1.00 83.56 306 LEU A CA 1
ATOM 2518 C C . LEU A 1 306 ? -9.361 -5.962 -1.950 1.00 83.56 306 LEU A C 1
ATOM 2520 O O . LEU A 1 306 ? -9.033 -7.148 -1.968 1.00 83.56 306 LEU A O 1
ATOM 2524 N N . ILE A 1 307 ? -9.069 -5.125 -2.942 1.00 77.31 307 ILE A N 1
ATOM 2525 C CA . ILE A 1 307 ? -8.454 -5.534 -4.209 1.00 77.31 307 ILE A CA 1
ATOM 2526 C C . ILE A 1 307 ? -6.967 -5.833 -4.031 1.00 77.31 307 ILE A C 1
ATOM 2528 O O . ILE A 1 307 ? -6.507 -6.903 -4.428 1.00 77.31 307 ILE A O 1
ATOM 2532 N N . ASN A 1 308 ? -6.228 -4.906 -3.419 1.00 70.31 308 ASN A N 1
ATOM 2533 C CA . ASN A 1 308 ? -4.781 -5.028 -3.237 1.00 70.31 308 ASN A CA 1
ATOM 2534 C C . ASN A 1 308 ? -4.379 -6.239 -2.400 1.00 70.31 308 ASN A C 1
ATOM 2536 O O . ASN A 1 308 ? -3.293 -6.792 -2.581 1.00 70.31 308 ASN A O 1
ATOM 2540 N N . TYR A 1 309 ? -5.243 -6.635 -1.470 1.00 71.62 309 TYR A N 1
ATOM 2541 C CA . TYR A 1 309 ? -4.830 -7.512 -0.389 1.00 71.62 309 TYR A CA 1
ATOM 2542 C C . TYR A 1 309 ? -5.646 -8.793 -0.315 1.00 71.62 309 TYR A C 1
ATOM 2544 O O . TYR A 1 309 ? -5.078 -9.877 -0.222 1.00 71.62 309 TYR A O 1
ATOM 2552 N N . PHE A 1 310 ? -6.970 -8.710 -0.408 1.00 70.25 310 PHE A N 1
ATOM 2553 C CA . PHE A 1 310 ? -7.826 -9.879 -0.198 1.00 70.25 310 PHE A CA 1
ATOM 2554 C C . PHE A 1 310 ? -8.123 -10.655 -1.483 1.00 70.25 310 PHE A C 1
ATOM 2556 O O . PHE A 1 310 ? -8.385 -11.852 -1.411 1.00 70.25 310 PHE A O 1
ATOM 2563 N N . ASP A 1 311 ? -8.057 -10.023 -2.659 1.00 66.25 311 ASP A N 1
ATOM 2564 C CA . ASP A 1 311 ? -8.166 -10.756 -3.930 1.00 66.25 311 ASP A CA 1
ATOM 2565 C C . ASP A 1 311 ? -6.872 -11.508 -4.287 1.00 66.25 311 ASP A C 1
ATOM 2567 O O . ASP A 1 311 ? -6.910 -12.577 -4.903 1.00 66.25 311 ASP A O 1
ATOM 2571 N N . VAL A 1 312 ? -5.728 -10.941 -3.890 1.00 59.81 312 VAL A N 1
ATOM 2572 C CA . VAL A 1 312 ? -4.379 -11.455 -4.170 1.00 59.81 312 VAL A CA 1
ATOM 2573 C C . VAL A 1 312 ? -4.028 -12.646 -3.282 1.00 59.81 312 VAL A C 1
ATOM 2575 O O . VAL A 1 312 ? -3.567 -13.675 -3.777 1.00 59.81 312 VAL A O 1
ATOM 2578 N N . PHE A 1 313 ? -4.252 -12.524 -1.975 1.00 60.22 313 PHE A N 1
ATOM 2579 C CA . PHE A 1 313 ? -3.921 -13.574 -1.020 1.00 60.22 313 PHE A CA 1
ATOM 2580 C C . PHE A 1 313 ? -5.058 -14.560 -0.818 1.00 60.22 313 PHE A C 1
ATOM 2582 O O . PHE A 1 313 ? -6.169 -14.398 -1.331 1.00 60.22 313 PHE A O 1
ATOM 2589 N N . THR A 1 314 ? -4.783 -15.642 -0.086 1.00 56.66 314 THR A N 1
ATOM 2590 C CA . THR A 1 314 ? -5.867 -16.567 0.207 1.00 56.66 314 THR A CA 1
ATOM 2591 C C . THR A 1 314 ? -6.899 -15.875 1.080 1.00 56.66 314 THR A C 1
ATOM 2593 O O . THR A 1 314 ? -6.610 -15.193 2.058 1.00 56.66 314 THR A O 1
ATOM 2596 N N . VAL A 1 315 ? -8.142 -16.108 0.701 1.00 58.09 315 VAL A N 1
ATOM 2597 C CA . VAL A 1 315 ? -9.336 -15.539 1.309 1.00 58.09 315 VAL A CA 1
ATOM 2598 C C . VAL A 1 315 ? -9.747 -16.366 2.543 1.00 58.09 315 VAL A C 1
ATOM 2600 O O . VAL A 1 315 ? -10.841 -16.226 3.074 1.00 58.09 315 VAL A O 1
ATOM 2603 N N . ASN A 1 316 ? -8.861 -17.258 3.006 1.00 58.53 316 ASN A N 1
ATOM 2604 C CA . ASN A 1 316 ? -9.054 -18.118 4.169 1.00 58.53 316 ASN A CA 1
ATOM 2605 C C . ASN A 1 316 ? -9.371 -17.367 5.474 1.00 58.53 316 ASN A C 1
ATOM 2607 O O . ASN A 1 316 ? -10.246 -17.861 6.184 1.00 58.53 316 ASN A O 1
ATOM 2611 N N . PRO A 1 317 ? -8.760 -16.207 5.810 1.00 55.41 317 PRO A N 1
ATOM 2612 C CA . PRO A 1 317 ? -9.181 -15.440 6.986 1.00 55.41 317 PRO A CA 1
ATOM 2613 C C . PRO A 1 317 ? -10.605 -14.883 6.870 1.00 55.41 317 PRO A C 1
ATOM 2615 O O . PRO A 1 317 ? -11.185 -14.542 7.889 1.00 55.41 317 PRO A O 1
ATOM 2618 N N . LEU A 1 318 ? -11.196 -14.829 5.669 1.00 62.62 318 LEU A N 1
ATOM 2619 C CA . LEU A 1 318 ? -12.592 -14.417 5.486 1.00 62.62 318 LEU A CA 1
ATOM 2620 C C . LEU A 1 318 ? -13.590 -15.555 5.760 1.00 62.62 318 LEU A C 1
ATOM 2622 O O . LEU A 1 318 ? -14.797 -15.348 5.688 1.00 62.62 318 LEU A O 1
ATOM 2626 N N . ILE A 1 319 ? -13.122 -16.779 6.028 1.00 62.75 319 ILE A N 1
ATOM 2627 C CA . ILE A 1 319 ? -14.003 -17.886 6.406 1.00 62.75 319 ILE A CA 1
ATOM 2628 C C . ILE A 1 319 ? -14.111 -17.916 7.938 1.00 62.75 319 ILE A C 1
ATOM 2630 O O . ILE A 1 319 ? -13.094 -18.151 8.603 1.00 62.75 319 ILE A O 1
ATOM 2634 N N . PRO A 1 320 ? -15.321 -17.747 8.508 1.00 60.66 320 PRO A N 1
ATOM 2635 C CA . PRO A 1 320 ? -15.503 -17.794 9.952 1.00 60.66 320 PRO A CA 1
ATOM 2636 C C . PRO A 1 320 ? -15.003 -19.119 10.543 1.00 60.66 320 PRO A C 1
ATOM 2638 O O . PRO A 1 320 ? -15.172 -20.188 9.956 1.00 60.66 320 PRO A O 1
ATOM 2641 N N . GLY A 1 321 ? -14.387 -19.051 11.724 1.00 59.00 321 GLY A N 1
ATOM 2642 C CA . GLY A 1 321 ? -13.994 -20.221 12.522 1.00 59.00 321 GLY A CA 1
ATOM 2643 C C . GLY A 1 321 ? -12.573 -20.748 12.298 1.00 59.00 321 GLY A C 1
ATOM 2644 O O . GLY A 1 321 ? -12.121 -21.574 13.083 1.00 59.00 321 GLY A O 1
ATOM 2645 N N . ARG A 1 322 ? -11.847 -20.294 11.266 1.00 62.56 322 ARG A N 1
ATOM 2646 C CA . ARG A 1 322 ? -10.513 -20.845 10.932 1.00 62.56 322 ARG A CA 1
ATOM 2647 C C . ARG A 1 322 ? -9.337 -20.101 11.561 1.00 62.56 322 ARG A C 1
ATOM 2649 O O . ARG A 1 322 ? -8.354 -20.732 11.937 1.00 62.56 322 ARG A O 1
ATOM 2656 N N . THR A 1 323 ? -9.444 -18.782 11.688 1.00 67.44 323 THR A N 1
ATOM 2657 C CA . THR A 1 323 ? -8.382 -17.927 12.231 1.00 67.44 323 THR A CA 1
ATOM 2658 C C . THR A 1 323 ? -9.051 -16.800 13.003 1.00 67.44 323 THR A C 1
ATOM 2660 O O . THR A 1 323 ? -9.553 -15.868 12.388 1.00 67.44 323 THR A O 1
ATOM 2663 N N . ILE A 1 324 ? -9.135 -16.910 14.331 1.00 74.56 324 ILE A N 1
ATOM 2664 C CA . ILE A 1 324 ? -9.874 -15.950 15.162 1.00 74.56 324 ILE A CA 1
ATOM 2665 C C . ILE A 1 324 ? -9.018 -15.547 16.361 1.00 74.56 324 ILE A C 1
ATOM 2667 O O . ILE A 1 324 ? -8.460 -16.396 17.059 1.00 74.56 324 ILE A O 1
ATOM 2671 N N . TYR A 1 325 ? -8.938 -14.246 16.628 1.00 79.62 325 TYR A N 1
ATOM 2672 C CA . TYR A 1 325 ? -8.439 -13.748 17.906 1.00 79.62 325 TYR A CA 1
ATOM 2673 C C . TYR A 1 325 ? -9.478 -13.940 19.015 1.00 79.62 325 TYR A C 1
ATOM 2675 O O . TYR A 1 325 ? -10.663 -13.675 18.821 1.00 79.62 325 TYR A O 1
ATOM 2683 N N . SER A 1 326 ? -9.031 -14.268 20.232 1.00 84.62 326 SER A N 1
ATOM 2684 C CA . SER A 1 326 ? -9.881 -14.042 21.407 1.00 84.62 326 SER A CA 1
ATOM 2685 C C . SER A 1 326 ? -10.254 -12.556 21.494 1.00 84.62 326 SER A C 1
ATOM 2687 O O . SER A 1 326 ? -9.458 -11.693 21.114 1.00 84.62 326 SER A O 1
ATOM 2689 N N . ARG A 1 327 ? -11.436 -12.228 22.032 1.00 86.12 327 ARG A N 1
ATOM 2690 C CA . ARG A 1 327 ? -11.902 -10.834 22.151 1.00 86.12 327 ARG A CA 1
ATOM 2691 C C . ARG A 1 327 ? -10.863 -9.918 22.808 1.00 86.12 327 ARG A C 1
ATOM 2693 O O . ARG A 1 327 ? -10.615 -8.820 22.318 1.00 86.12 327 ARG A O 1
ATOM 2700 N N . LYS A 1 328 ? -10.215 -10.391 23.878 1.00 90.31 328 LYS A N 1
ATOM 2701 C CA . LYS A 1 328 ? -9.149 -9.662 24.584 1.00 90.31 328 LYS A CA 1
ATOM 2702 C C . LYS A 1 328 ? -7.947 -9.386 23.677 1.00 90.31 328 LYS A C 1
ATOM 2704 O O . LYS A 1 328 ? -7.470 -8.255 23.633 1.00 90.31 328 LYS A O 1
ATOM 2709 N N . ASN A 1 329 ? -7.482 -10.39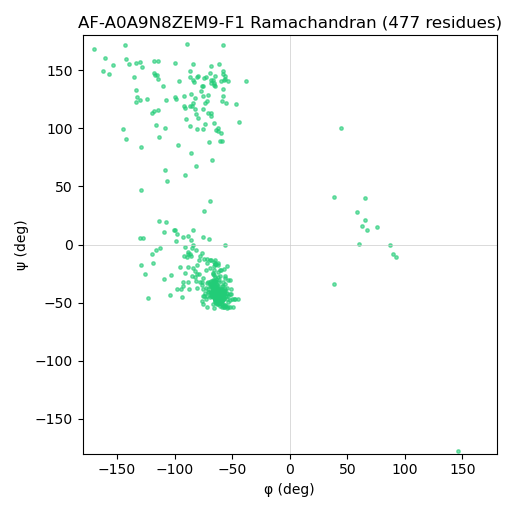4 22.938 1.00 90.44 329 ASN A N 1
ATOM 2710 C CA . ASN A 1 329 ? -6.336 -10.245 22.041 1.00 90.44 329 ASN A CA 1
ATOM 2711 C C . ASN A 1 329 ? -6.676 -9.346 20.848 1.00 90.44 329 ASN A C 1
ATOM 2713 O O . ASN A 1 329 ? -5.879 -8.482 20.503 1.00 90.44 329 ASN A O 1
ATOM 2717 N N . TYR A 1 330 ? -7.875 -9.486 20.277 1.00 91.06 330 TYR A N 1
ATOM 2718 C CA . TYR A 1 330 ? -8.361 -8.622 19.202 1.00 91.06 330 TYR A CA 1
ATOM 2719 C C . TYR A 1 330 ? -8.362 -7.149 19.630 1.00 91.06 330 TYR A C 1
ATOM 2721 O O . TYR A 1 330 ? -7.758 -6.310 18.966 1.00 91.06 330 TYR A O 1
ATOM 2729 N N . LEU A 1 331 ? -8.970 -6.842 20.782 1.00 93.31 331 LEU A N 1
ATOM 2730 C CA . LEU A 1 331 ? -8.995 -5.483 21.325 1.00 93.31 331 LEU A CA 1
ATOM 2731 C C . LEU A 1 331 ? -7.586 -4.957 21.617 1.00 93.31 331 LEU A C 1
ATOM 2733 O O . LEU A 1 331 ? -7.300 -3.802 21.323 1.00 93.31 331 LEU A O 1
ATOM 2737 N N . SER A 1 332 ? -6.691 -5.793 22.147 1.00 94.62 332 SER A N 1
ATOM 2738 C CA . SER A 1 332 ? -5.298 -5.401 22.387 1.00 94.62 332 SER A CA 1
ATOM 2739 C C . SER A 1 332 ? -4.566 -5.045 21.092 1.00 94.62 332 SER A C 1
ATOM 2741 O O . SER A 1 332 ? -3.864 -4.039 21.052 1.00 94.62 332 SER A O 1
ATOM 2743 N N . VAL A 1 333 ? -4.744 -5.832 20.033 1.00 94.00 333 VAL A N 1
ATOM 2744 C CA . VAL A 1 333 ? -4.089 -5.597 18.741 1.00 94.00 333 VAL A CA 1
ATOM 2745 C C . VAL A 1 333 ? -4.658 -4.351 18.049 1.00 94.00 333 VAL A C 1
ATOM 2747 O O . VAL A 1 333 ? -3.882 -3.539 17.551 1.00 94.00 333 VAL A O 1
ATOM 2750 N N . ILE A 1 334 ? -5.979 -4.131 18.095 1.00 95.50 334 ILE A N 1
ATOM 2751 C CA . ILE A 1 334 ? -6.597 -2.879 17.620 1.00 95.50 334 ILE A CA 1
ATOM 2752 C C . ILE A 1 334 ? -6.072 -1.676 18.407 1.00 95.50 334 ILE A C 1
ATOM 2754 O O . ILE A 1 334 ? -5.717 -0.658 17.813 1.00 95.50 334 ILE A O 1
ATOM 2758 N N . ASN A 1 335 ? -5.988 -1.788 19.735 1.00 96.75 335 ASN A N 1
ATOM 2759 C CA . ASN A 1 335 ? -5.459 -0.722 20.573 1.00 96.75 335 ASN A CA 1
ATOM 2760 C C . ASN A 1 335 ? -4.011 -0.375 20.199 1.00 96.75 335 ASN A C 1
ATOM 2762 O O . ASN A 1 335 ? -3.688 0.803 20.080 1.00 96.75 335 ASN A O 1
ATOM 2766 N N . ASN A 1 336 ? -3.174 -1.383 19.934 1.00 96.75 336 ASN A N 1
ATOM 2767 C CA . ASN A 1 336 ? -1.807 -1.169 19.461 1.00 96.75 336 ASN A CA 1
ATOM 2768 C C . ASN A 1 336 ? -1.779 -0.423 18.117 1.00 96.75 336 ASN A C 1
ATOM 2770 O O . ASN A 1 336 ? -0.959 0.476 17.953 1.00 96.75 336 ASN A O 1
ATOM 2774 N N . SER A 1 337 ? -2.679 -0.737 17.174 1.00 97.25 337 SER A N 1
ATOM 2775 C CA . SER A 1 337 ? -2.793 0.028 15.922 1.00 97.25 337 SER A CA 1
ATOM 2776 C C . SER A 1 337 ? -3.175 1.490 16.170 1.00 97.25 337 SER A C 1
ATOM 2778 O O . SER A 1 337 ? -2.594 2.376 15.550 1.00 97.25 337 SER A O 1
ATOM 2780 N N . ILE A 1 338 ? -4.102 1.766 17.096 1.00 98.25 338 ILE A N 1
ATOM 2781 C CA . ILE A 1 338 ? -4.450 3.146 17.483 1.00 98.25 338 ILE A CA 1
ATOM 2782 C C . ILE A 1 338 ? -3.220 3.866 18.052 1.00 98.25 338 ILE A C 1
ATOM 2784 O O . ILE A 1 338 ? -2.948 4.998 17.659 1.00 98.25 338 ILE A O 1
ATOM 2788 N N . ASP A 1 339 ? -2.463 3.210 18.933 1.00 97.62 339 ASP A N 1
ATOM 2789 C CA . ASP A 1 339 ? -1.283 3.798 19.575 1.00 97.62 339 ASP A CA 1
ATOM 2790 C C . ASP A 1 339 ? -0.163 4.084 18.557 1.00 97.62 339 ASP A C 1
ATOM 2792 O O . ASP A 1 339 ? 0.480 5.131 18.625 1.00 97.62 339 ASP A O 1
ATOM 2796 N N . GLN A 1 340 ? 0.040 3.203 17.572 1.00 97.06 340 GLN A N 1
ATOM 2797 C CA . GLN A 1 340 ? 0.970 3.431 16.459 1.00 97.06 340 GLN A CA 1
ATOM 2798 C C . GLN A 1 340 ? 0.540 4.623 15.595 1.00 97.06 340 GLN A C 1
ATOM 2800 O O . GLN A 1 340 ? 1.363 5.476 15.262 1.00 97.06 340 GLN A O 1
ATOM 2805 N N . VAL A 1 341 ? -0.750 4.709 15.245 1.00 97.88 341 VAL A N 1
ATOM 2806 C CA . VAL A 1 341 ? -1.286 5.839 14.469 1.00 97.88 341 VAL A CA 1
ATOM 2807 C C . VAL A 1 341 ? -1.127 7.147 15.235 1.00 97.88 341 VAL A C 1
ATOM 2809 O O . VAL A 1 341 ? -0.707 8.142 14.650 1.00 97.88 341 VAL A O 1
ATOM 2812 N N . GLN A 1 342 ? -1.417 7.147 16.537 1.00 97.38 342 GLN A N 1
ATOM 2813 C CA . GLN A 1 342 ? -1.236 8.316 17.390 1.00 97.38 342 GLN A CA 1
ATOM 2814 C C . GLN A 1 342 ? 0.223 8.786 17.393 1.00 97.38 342 GLN A C 1
ATOM 2816 O O . GLN A 1 342 ? 0.470 9.957 17.116 1.00 97.38 342 GLN A O 1
ATOM 2821 N N . GLN A 1 343 ? 1.173 7.883 17.662 1.00 95.56 343 GLN A N 1
ATOM 2822 C CA . GLN A 1 343 ? 2.602 8.214 17.699 1.00 95.56 343 GLN A CA 1
ATOM 2823 C C . GLN A 1 343 ? 3.076 8.830 16.383 1.00 95.56 343 GLN A C 1
ATOM 2825 O O . GLN A 1 343 ? 3.804 9.820 16.392 1.00 95.56 343 GLN A O 1
ATOM 2830 N N . LEU A 1 344 ? 2.642 8.273 15.249 1.00 95.44 344 LEU A N 1
ATOM 2831 C CA . LEU A 1 344 ? 3.008 8.817 13.949 1.00 95.44 344 LEU A CA 1
ATOM 2832 C C . LEU A 1 344 ? 2.349 10.183 13.704 1.00 95.44 344 LEU A C 1
ATOM 2834 O O . LEU A 1 344 ? 3.027 11.115 13.290 1.00 95.44 344 LEU A O 1
ATOM 2838 N N . LEU A 1 345 ? 1.060 10.350 14.008 1.00 96.19 345 LEU A N 1
ATOM 2839 C CA . LEU A 1 345 ? 0.372 11.639 13.865 1.00 96.19 345 LEU A CA 1
ATOM 2840 C C . LEU A 1 345 ? 1.016 12.750 14.706 1.00 96.19 345 LEU A C 1
ATOM 2842 O O . LEU A 1 345 ? 1.188 13.859 14.199 1.00 96.19 345 LEU A O 1
ATOM 2846 N N . ASP A 1 346 ? 1.417 12.454 15.946 1.00 93.50 346 ASP A N 1
ATOM 2847 C CA . ASP A 1 346 ? 2.128 13.398 16.819 1.00 93.50 346 ASP A CA 1
ATOM 2848 C C . ASP A 1 346 ? 3.418 13.937 16.171 1.00 93.50 346 ASP A C 1
ATOM 2850 O O . ASP A 1 346 ? 3.755 15.107 16.353 1.00 93.50 346 ASP A O 1
ATOM 2854 N N . LEU A 1 347 ? 4.109 13.112 15.375 1.00 91.50 347 LEU A N 1
ATOM 2855 C CA . LEU A 1 347 ? 5.315 13.502 14.637 1.00 91.50 347 LEU A CA 1
ATOM 2856 C C . LEU A 1 347 ? 5.006 14.309 13.368 1.00 91.50 347 LEU A C 1
ATOM 2858 O O . LEU A 1 347 ? 5.801 15.164 12.982 1.00 91.50 347 LEU A O 1
ATOM 2862 N N . LEU A 1 348 ? 3.877 14.046 12.702 1.00 92.56 348 LEU A N 1
ATOM 2863 C CA . LEU A 1 348 ? 3.565 14.636 11.394 1.00 92.56 348 LEU A CA 1
ATOM 2864 C C . LEU A 1 348 ? 2.850 15.988 11.483 1.00 92.56 348 LEU A C 1
ATOM 2866 O O . LEU A 1 348 ? 3.066 16.837 10.616 1.00 92.56 348 LEU A O 1
ATOM 2870 N N . PHE A 1 349 ? 2.028 16.221 12.512 1.00 91.62 349 PHE A N 1
ATOM 2871 C CA . PHE A 1 349 ? 1.235 17.455 12.627 1.00 91.62 349 PHE A CA 1
ATOM 2872 C C . PHE A 1 349 ? 2.084 18.733 12.689 1.00 91.62 349 PHE A C 1
ATOM 2874 O O . PHE A 1 349 ? 1.632 19.782 12.235 1.00 91.62 349 PHE A O 1
ATOM 2881 N N . CYS A 1 350 ? 3.328 18.659 13.175 1.00 86.94 350 CYS A N 1
ATOM 2882 C CA . CYS A 1 350 ? 4.232 19.813 13.199 1.00 86.94 350 CYS A CA 1
ATOM 2883 C C . CYS A 1 350 ? 4.640 20.301 11.795 1.00 86.94 350 CYS A C 1
ATOM 2885 O O . CYS A 1 350 ? 5.091 21.435 11.645 1.00 86.94 350 CYS A O 1
ATOM 2887 N N . LYS A 1 351 ? 4.476 19.459 10.767 1.00 87.62 351 LYS A N 1
ATOM 2888 C CA . LYS A 1 351 ? 4.793 19.727 9.357 1.00 87.62 351 LYS A CA 1
ATOM 2889 C C . LYS A 1 351 ? 3.589 19.388 8.469 1.00 87.62 351 LYS A C 1
ATOM 2891 O O . LYS A 1 351 ? 3.733 18.718 7.446 1.00 87.62 351 LYS A O 1
ATOM 2896 N N . GLU A 1 352 ? 2.400 19.848 8.877 1.00 87.19 352 GLU A N 1
ATOM 2897 C CA . GLU A 1 352 ? 1.116 19.528 8.234 1.00 87.19 352 GLU A CA 1
ATOM 2898 C C . GLU A 1 352 ? 1.148 19.712 6.711 1.00 87.19 352 GLU A C 1
ATOM 2900 O O . GLU A 1 352 ? 0.750 18.808 5.987 1.00 87.19 352 GLU A O 1
ATOM 2905 N N . GLU A 1 353 ? 1.670 20.832 6.207 1.00 82.62 353 GLU A N 1
ATOM 2906 C CA . GLU A 1 353 ? 1.691 21.130 4.766 1.00 82.62 353 GLU A CA 1
ATOM 2907 C C . GLU A 1 353 ? 2.487 20.104 3.942 1.00 82.62 353 GLU A C 1
ATOM 2909 O O . GLU A 1 353 ? 2.127 19.806 2.804 1.00 82.62 353 GLU A O 1
ATOM 2914 N N . ILE A 1 354 ? 3.546 19.529 4.522 1.00 83.31 354 ILE A N 1
ATOM 2915 C CA . ILE A 1 354 ? 4.412 18.544 3.858 1.00 83.31 354 ILE A CA 1
ATOM 2916 C C . ILE A 1 354 ? 3.765 17.153 3.889 1.00 83.31 354 ILE A C 1
ATOM 2918 O O . ILE A 1 354 ? 3.865 16.390 2.925 1.00 83.31 354 ILE A O 1
ATOM 2922 N N . TYR A 1 355 ? 3.100 16.818 4.997 1.00 87.31 355 TYR A N 1
ATOM 2923 C CA . TYR A 1 355 ? 2.588 15.472 5.270 1.00 87.31 355 TYR A CA 1
ATOM 2924 C C . TYR A 1 355 ? 1.065 15.355 5.212 1.00 87.31 355 TYR A C 1
ATOM 2926 O O . TYR A 1 355 ? 0.520 14.312 5.577 1.00 87.31 355 TYR A O 1
ATOM 2934 N N . LEU A 1 356 ? 0.369 16.378 4.714 1.00 87.00 356 LEU A N 1
ATOM 2935 C CA . LEU A 1 356 ? -1.089 16.437 4.607 1.00 87.00 356 LEU A CA 1
ATOM 2936 C C . LEU A 1 356 ? -1.715 15.139 4.050 1.00 87.00 356 LEU A C 1
ATOM 2938 O O . LEU A 1 356 ? -2.653 14.631 4.673 1.00 87.00 356 LEU A O 1
ATOM 2942 N N . PRO A 1 357 ? -1.212 14.538 2.949 1.00 85.50 357 PRO A N 1
ATOM 2943 C CA . PRO A 1 357 ? -1.762 13.285 2.425 1.00 85.50 357 PRO A CA 1
ATOM 2944 C C . PRO A 1 357 ? -1.696 12.124 3.422 1.00 85.50 357 PRO A C 1
ATOM 2946 O O . PRO A 1 357 ? -2.629 11.328 3.526 1.00 85.50 357 PRO A O 1
ATOM 2949 N N . ILE A 1 358 ? -0.595 12.041 4.168 1.00 90.38 358 ILE A N 1
ATOM 2950 C CA . ILE A 1 358 ? -0.308 10.969 5.123 1.00 90.38 358 ILE A CA 1
ATOM 2951 C C . ILE A 1 358 ? -1.158 11.161 6.377 1.00 90.38 358 ILE A C 1
ATOM 2953 O O . ILE A 1 358 ? -1.794 10.217 6.840 1.00 90.38 358 ILE A O 1
ATOM 2957 N N . ILE A 1 359 ? -1.251 12.396 6.879 1.00 93.56 359 ILE A N 1
ATOM 2958 C CA . ILE A 1 359 ? -2.104 12.746 8.021 1.00 93.56 359 ILE A CA 1
ATOM 2959 C C . ILE A 1 359 ? -3.561 12.380 7.726 1.00 93.56 359 ILE A C 1
ATOM 2961 O O . ILE A 1 359 ? -4.203 11.713 8.536 1.00 93.56 359 ILE A O 1
ATOM 2965 N N . LEU A 1 360 ? -4.079 12.737 6.545 1.00 91.88 360 LEU A N 1
ATOM 2966 C CA . LEU A 1 360 ? -5.445 12.381 6.152 1.00 91.88 360 LEU A CA 1
ATOM 2967 C C . LEU A 1 360 ? -5.658 10.863 6.102 1.00 91.88 360 LEU A C 1
ATOM 2969 O O . LEU A 1 360 ? -6.676 10.378 6.590 1.00 91.88 360 LEU A O 1
ATOM 2973 N N . ARG A 1 361 ? -4.703 10.095 5.564 1.00 92.50 361 ARG A N 1
ATOM 2974 C CA . ARG A 1 361 ? -4.757 8.621 5.561 1.00 92.50 361 ARG A CA 1
ATOM 2975 C C . ARG A 1 361 ? -4.832 8.042 6.975 1.00 92.50 361 ARG A C 1
ATOM 2977 O O . ARG A 1 361 ? -5.693 7.210 7.252 1.00 92.50 361 ARG A O 1
ATOM 2984 N N . LEU A 1 362 ? -4.014 8.546 7.893 1.00 96.19 362 LEU A N 1
ATOM 2985 C CA . LEU A 1 362 ? -4.002 8.112 9.291 1.00 96.19 362 LEU A CA 1
ATOM 2986 C C . LEU A 1 362 ? -5.293 8.484 10.043 1.00 96.19 362 LEU A C 1
ATOM 2988 O O . LEU A 1 362 ? -5.826 7.662 10.789 1.00 96.19 362 LEU A O 1
ATOM 2992 N N . LEU A 1 363 ? -5.858 9.674 9.808 1.00 95.94 363 LEU A N 1
ATOM 2993 C CA . LEU A 1 363 ? -7.158 10.060 10.375 1.00 95.94 363 LEU A CA 1
ATOM 2994 C C . LEU A 1 363 ? -8.293 9.174 9.847 1.00 95.94 363 LEU A C 1
ATOM 2996 O O . LEU A 1 363 ? -9.117 8.696 10.629 1.00 95.94 363 LEU A O 1
ATOM 3000 N N . ARG A 1 364 ? -8.307 8.885 8.541 1.00 94.69 364 ARG A N 1
ATOM 3001 C CA . ARG A 1 364 ? -9.259 7.939 7.935 1.00 94.69 364 ARG A CA 1
ATOM 3002 C C . ARG A 1 364 ? -9.123 6.548 8.540 1.00 94.69 364 ARG A C 1
ATOM 3004 O O . ARG A 1 364 ? -10.140 5.914 8.811 1.00 94.69 364 ARG A O 1
ATOM 3011 N N . LEU A 1 365 ? -7.896 6.090 8.797 1.00 96.00 365 LEU A N 1
ATOM 3012 C CA . LEU A 1 365 ? -7.647 4.809 9.454 1.00 96.00 365 LEU A CA 1
ATOM 3013 C C . LEU A 1 365 ? -8.240 4.773 10.869 1.00 96.00 365 LEU A C 1
ATOM 3015 O O . LEU A 1 365 ? -8.882 3.787 11.221 1.00 96.00 365 LEU A O 1
ATOM 3019 N N . LEU A 1 366 ? -8.125 5.853 11.652 1.00 97.44 366 LEU A N 1
ATOM 3020 C CA . LEU A 1 366 ? -8.794 5.954 12.957 1.00 97.44 366 LEU A CA 1
ATOM 3021 C C . LEU A 1 366 ? -10.323 5.897 12.824 1.00 97.44 366 LEU A C 1
ATOM 3023 O O . LEU A 1 366 ? -10.972 5.177 13.581 1.00 97.44 366 LEU A O 1
ATOM 3027 N N . VAL A 1 367 ? -10.914 6.585 11.841 1.00 96.25 367 VAL A N 1
ATOM 3028 C CA . VAL A 1 367 ? -12.364 6.491 11.584 1.00 96.25 367 VAL A CA 1
ATOM 3029 C C . VAL A 1 367 ? -12.769 5.068 11.184 1.00 96.25 367 VAL A C 1
ATOM 3031 O O . VAL A 1 367 ? -13.777 4.564 11.676 1.00 96.25 367 VAL A O 1
ATOM 3034 N N . LEU A 1 368 ? -11.976 4.386 10.353 1.00 95.06 368 LEU A N 1
ATOM 3035 C CA . LEU A 1 368 ? -12.203 2.988 9.969 1.00 95.06 368 LEU A CA 1
ATOM 3036 C C . LEU A 1 368 ? -12.097 2.031 11.159 1.00 95.06 368 LEU A C 1
ATOM 3038 O O . LEU A 1 368 ? -12.921 1.123 11.272 1.00 95.06 368 LEU A O 1
ATOM 3042 N N . ILE A 1 369 ? -11.130 2.236 12.059 1.00 95.50 369 ILE A N 1
ATOM 3043 C CA . ILE A 1 369 ? -11.034 1.483 13.317 1.00 95.50 369 ILE A CA 1
ATOM 3044 C C . ILE A 1 369 ? -12.306 1.687 14.137 1.00 95.50 369 ILE A C 1
ATOM 3046 O O . ILE A 1 369 ? -12.908 0.704 14.561 1.00 95.50 369 ILE A O 1
ATOM 3050 N N . ASN A 1 370 ? -12.758 2.932 14.300 1.00 93.88 370 ASN A N 1
ATOM 3051 C CA . ASN A 1 370 ? -13.970 3.237 15.058 1.00 93.88 370 ASN A CA 1
ATOM 3052 C C . ASN A 1 370 ? -15.227 2.595 14.446 1.00 93.88 370 ASN A C 1
ATOM 3054 O O . ASN A 1 370 ? -16.085 2.078 15.156 1.00 93.88 370 ASN A O 1
ATOM 3058 N N . LEU A 1 371 ? -15.320 2.604 13.114 1.00 92.50 371 LEU A N 1
ATOM 3059 C CA . LEU A 1 371 ? -16.415 1.985 12.372 1.00 92.50 371 LEU A CA 1
ATOM 3060 C C . LEU A 1 371 ? -16.441 0.461 12.559 1.00 92.50 371 LEU A C 1
ATOM 3062 O O . LEU A 1 371 ? -17.512 -0.121 12.715 1.00 92.50 371 LEU A O 1
ATOM 3066 N N . ASN A 1 372 ? -15.280 -0.196 12.540 1.00 92.12 372 ASN A N 1
ATOM 3067 C CA . ASN A 1 372 ? -15.189 -1.653 12.660 1.00 92.12 372 ASN A CA 1
ATOM 3068 C C . ASN A 1 372 ? -15.243 -2.156 14.109 1.00 92.12 372 ASN A C 1
ATOM 3070 O O . ASN A 1 372 ? -15.686 -3.289 14.331 1.00 92.12 372 ASN A O 1
ATOM 3074 N N . GLU A 1 373 ? -14.805 -1.336 15.068 1.00 92.38 373 GLU A N 1
ATOM 3075 C CA . GLU A 1 373 ? -14.743 -1.635 16.497 1.00 92.38 373 GLU A CA 1
ATOM 3076 C C . GLU A 1 373 ? -15.100 -0.404 17.351 1.00 92.38 373 GLU A C 1
ATOM 3078 O O . GLU A 1 373 ? -14.247 0.384 17.769 1.00 92.38 373 GLU A O 1
ATOM 3083 N N . THR A 1 374 ? -16.388 -0.271 17.669 1.00 91.50 374 THR A N 1
ATOM 3084 C CA . THR A 1 374 ? -16.940 0.899 18.366 1.00 91.50 374 THR A CA 1
ATOM 3085 C C . THR A 1 374 ? -16.500 1.017 19.826 1.00 91.50 374 THR A C 1
ATOM 3087 O O . THR A 1 374 ? -16.647 2.095 20.408 1.00 91.50 374 THR A O 1
ATOM 3090 N N . THR A 1 375 ? -15.917 -0.027 20.433 1.00 93.31 375 THR A N 1
ATOM 3091 C CA . THR A 1 375 ? -15.392 0.032 21.815 1.00 93.31 375 THR A CA 1
ATOM 3092 C C . THR A 1 375 ? -14.361 1.156 21.995 1.00 93.31 375 THR A C 1
ATOM 3094 O O . THR A 1 375 ? -14.237 1.715 23.083 1.00 93.31 375 THR A O 1
ATOM 3097 N N . PHE A 1 376 ? -13.661 1.556 20.926 1.00 94.94 376 PHE A N 1
ATOM 3098 C CA . PHE A 1 376 ? -12.656 2.622 20.967 1.00 94.94 376 PHE A CA 1
ATOM 3099 C C . PHE A 1 376 ? -13.188 4.023 20.632 1.00 94.94 376 PHE A C 1
ATOM 3101 O O . PHE A 1 376 ? -12.389 4.960 20.582 1.00 94.94 376 PHE A O 1
ATOM 3108 N N . THR A 1 377 ? -14.506 4.205 20.465 1.00 94.88 377 THR A N 1
ATOM 3109 C CA . THR A 1 377 ? -15.111 5.500 20.086 1.00 94.88 377 THR A CA 1
ATOM 3110 C C . THR A 1 377 ? -14.597 6.643 20.952 1.00 94.88 377 THR A C 1
ATOM 3112 O O . THR A 1 377 ? -14.073 7.628 20.436 1.00 94.88 377 THR A O 1
ATOM 3115 N N . GLN A 1 378 ? -14.687 6.505 22.278 1.00 95.25 378 GLN A N 1
ATOM 3116 C CA . GLN A 1 378 ? -14.291 7.581 23.186 1.00 95.25 378 GLN A CA 1
ATOM 3117 C C . GLN A 1 378 ? -12.787 7.871 23.124 1.00 95.25 378 GLN A C 1
ATOM 3119 O O . GLN A 1 378 ? -12.390 9.035 23.162 1.00 95.25 378 GLN A O 1
ATOM 3124 N N . LYS A 1 379 ? -11.950 6.831 22.994 1.00 96.69 379 LYS A N 1
ATOM 3125 C CA . LYS A 1 379 ? -10.498 6.988 22.848 1.00 96.69 379 LYS A CA 1
ATOM 3126 C C . LYS A 1 379 ? -10.174 7.786 21.584 1.00 96.69 379 LYS A C 1
ATOM 3128 O O . LYS A 1 379 ? -9.433 8.758 21.661 1.00 96.69 379 LYS A O 1
ATOM 3133 N N . ILE A 1 380 ? -10.780 7.434 20.453 1.00 97.00 380 ILE A N 1
ATOM 3134 C CA . ILE A 1 380 ? -10.542 8.097 19.163 1.00 97.00 380 ILE A CA 1
ATOM 3135 C C . ILE A 1 380 ? -11.042 9.546 19.180 1.00 97.00 380 ILE A C 1
ATOM 3137 O O . ILE A 1 380 ? -10.315 10.445 18.766 1.00 97.00 380 ILE A O 1
ATOM 3141 N N . LEU A 1 381 ? -12.228 9.807 19.735 1.00 95.69 381 LEU A N 1
ATOM 3142 C CA . LEU A 1 381 ? -12.739 11.175 19.876 1.00 95.69 381 LEU A CA 1
ATOM 3143 C C . LEU A 1 381 ? -11.857 12.035 20.793 1.00 95.69 381 LEU A C 1
ATOM 3145 O O . LEU A 1 381 ? -11.657 13.219 20.527 1.00 95.69 381 LEU A O 1
ATOM 3149 N N . ASN A 1 382 ? -11.298 11.454 21.858 1.00 95.81 382 ASN A N 1
ATOM 3150 C CA . ASN A 1 382 ? -10.339 12.151 22.715 1.00 95.81 382 ASN A CA 1
ATOM 3151 C C . ASN A 1 382 ? -9.033 12.459 21.969 1.00 95.81 382 ASN A C 1
ATOM 3153 O O . ASN A 1 382 ? -8.495 13.551 22.141 1.00 95.81 382 ASN A O 1
ATOM 3157 N N . LEU A 1 383 ? -8.552 11.550 21.112 1.00 96.56 383 LEU A N 1
ATOM 3158 C CA . LEU A 1 383 ? -7.394 11.806 20.250 1.00 96.56 383 LEU A CA 1
ATOM 3159 C C . LEU A 1 383 ? -7.661 12.943 19.264 1.00 96.56 383 LEU A C 1
ATOM 3161 O O . LEU A 1 383 ? -6.824 13.829 19.122 1.00 96.56 383 LEU A O 1
ATOM 3165 N N . PHE A 1 384 ? -8.832 12.974 18.629 1.00 96.50 384 PHE A N 1
ATOM 3166 C CA . PHE A 1 384 ? -9.188 14.059 17.711 1.00 96.50 384 PHE A CA 1
ATOM 3167 C C . PHE A 1 384 ? -9.211 15.416 18.418 1.00 96.50 384 PHE A C 1
ATOM 3169 O O . PHE A 1 384 ? -8.583 16.362 17.944 1.00 96.50 384 PHE A O 1
ATOM 3176 N N . LYS A 1 385 ? -9.822 15.490 19.608 1.00 94.75 385 LYS A N 1
ATOM 3177 C CA . LYS A 1 385 ? -9.777 16.691 20.459 1.00 94.75 385 LYS A CA 1
ATOM 3178 C C . LYS A 1 385 ? -8.349 17.074 20.844 1.00 94.75 385 LYS A C 1
ATOM 3180 O O . LYS A 1 385 ? -8.006 18.253 20.797 1.00 94.75 385 LYS A O 1
ATOM 3185 N N . HIS A 1 386 ? -7.517 16.096 21.204 1.00 94.19 386 HIS A N 1
ATOM 3186 C CA . HIS A 1 386 ? -6.113 16.328 21.529 1.00 94.19 386 HIS A CA 1
ATOM 3187 C C . HIS A 1 386 ? -5.379 16.971 20.349 1.00 94.19 386 HIS A C 1
ATOM 3189 O O . HIS A 1 386 ? -4.830 18.061 20.506 1.00 94.19 386 HIS A O 1
ATOM 3195 N N . PHE A 1 387 ? -5.446 16.368 19.160 1.00 94.88 387 PHE A N 1
ATOM 3196 C CA . PHE A 1 387 ? -4.798 16.907 17.965 1.00 94.88 387 PHE A CA 1
ATOM 3197 C C . PHE A 1 387 ? -5.330 18.284 17.572 1.00 94.88 387 PHE A C 1
ATOM 3199 O O . PHE A 1 387 ? -4.530 19.146 17.216 1.00 94.88 387 PHE A O 1
ATOM 3206 N N . PHE A 1 388 ? -6.639 18.507 17.690 1.00 92.75 388 PHE A N 1
ATOM 3207 C CA . PHE A 1 388 ? -7.259 19.801 17.412 1.00 92.75 388 PHE A CA 1
ATOM 3208 C C . PHE A 1 388 ? -6.783 20.901 18.370 1.00 92.75 388 PHE A C 1
ATOM 3210 O O . PHE A 1 388 ? -6.525 22.020 17.948 1.00 92.75 388 PHE A O 1
ATOM 3217 N N . SER A 1 389 ? -6.649 20.581 19.661 1.00 91.06 389 SER A N 1
ATOM 3218 C CA . SER A 1 389 ? -6.231 21.540 20.693 1.00 91.06 389 SER A CA 1
ATOM 3219 C C . SER A 1 389 ? -4.733 21.856 20.678 1.00 91.06 389 SER A C 1
ATOM 3221 O O . SER A 1 389 ? -4.335 22.978 20.978 1.00 91.06 389 SER A O 1
ATOM 3223 N N . LYS A 1 390 ? -3.899 20.862 20.355 1.00 91.12 390 LYS A N 1
ATOM 3224 C CA . LYS A 1 390 ? -2.436 20.944 20.452 1.00 91.12 390 LYS A CA 1
ATOM 3225 C C . LYS A 1 390 ? -1.796 21.581 19.222 1.00 91.12 390 LYS A C 1
ATOM 3227 O O . LYS A 1 390 ? -0.710 22.142 19.328 1.00 91.12 390 LYS A O 1
ATOM 3232 N N . ASN A 1 391 ? -2.442 21.474 18.063 1.00 87.56 391 ASN A N 1
ATOM 3233 C CA . ASN A 1 391 ? -1.854 21.852 16.786 1.00 87.56 391 ASN A CA 1
ATOM 3234 C C . ASN A 1 391 ? -2.629 22.993 16.135 1.00 87.56 391 ASN A C 1
ATOM 3236 O O . ASN A 1 391 ? -3.855 23.063 16.199 1.00 87.56 391 ASN A O 1
ATOM 3240 N N . LYS A 1 392 ? -1.906 23.866 15.434 1.00 86.56 392 LYS A N 1
ATOM 3241 C CA . LYS A 1 392 ? -2.518 24.853 14.550 1.00 86.56 392 LYS A CA 1
ATOM 3242 C C . LYS A 1 392 ? -2.864 24.165 13.231 1.00 86.56 392 LYS A C 1
ATOM 3244 O O . LYS A 1 392 ? -1.983 23.963 12.408 1.00 86.56 392 LYS A O 1
ATOM 3249 N N . ILE A 1 393 ? -4.131 23.787 13.074 1.00 88.38 393 ILE A N 1
ATOM 3250 C CA . ILE A 1 393 ? -4.618 23.066 11.894 1.00 88.38 393 ILE A CA 1
ATOM 3251 C C . ILE A 1 393 ? -4.950 24.047 10.770 1.00 88.38 393 ILE A C 1
ATOM 3253 O O . ILE A 1 393 ? -5.804 24.921 10.946 1.00 88.38 393 ILE A O 1
ATOM 3257 N N . PHE A 1 394 ? -4.312 23.884 9.613 1.00 85.25 394 PHE A N 1
ATOM 3258 C CA . PHE A 1 394 ? -4.519 24.757 8.452 1.00 85.25 394 PHE A CA 1
ATOM 3259 C C . PHE A 1 394 ? -5.502 24.161 7.438 1.00 85.25 394 PHE A C 1
ATOM 3261 O O . PHE A 1 394 ? -6.330 24.874 6.868 1.00 85.25 394 PHE A O 1
ATOM 3268 N N . SER A 1 395 ? -5.448 22.850 7.222 1.00 88.19 395 SER A N 1
ATOM 3269 C CA . SER A 1 395 ? -6.284 22.144 6.257 1.00 88.19 395 SER A CA 1
ATOM 3270 C C . SER A 1 395 ? -7.733 22.052 6.720 1.00 88.19 395 SER A C 1
ATOM 3272 O O . SER A 1 395 ? -8.050 21.452 7.750 1.00 88.19 395 SER A O 1
ATOM 3274 N N . ILE A 1 396 ? -8.641 22.557 5.881 1.00 89.00 396 ILE A N 1
ATOM 3275 C CA . ILE A 1 396 ? -10.090 22.435 6.081 1.00 89.00 396 ILE A CA 1
ATOM 3276 C C . ILE A 1 396 ? -10.496 20.958 6.174 1.00 89.00 396 ILE A C 1
ATOM 3278 O O . ILE A 1 396 ? -11.294 20.603 7.038 1.00 89.00 396 ILE A O 1
ATOM 3282 N N . LYS A 1 397 ? -9.907 20.083 5.342 1.00 89.00 397 LYS A N 1
ATOM 3283 C CA . LYS A 1 397 ? -10.213 18.643 5.354 1.00 89.00 397 LYS A CA 1
ATOM 3284 C C . LYS A 1 397 ? -9.846 18.008 6.695 1.00 89.00 397 LYS A C 1
ATOM 3286 O O . LYS A 1 397 ? -10.672 17.313 7.277 1.00 89.00 397 LYS A O 1
ATOM 3291 N N . ILE A 1 398 ? -8.644 18.277 7.214 1.00 92.19 398 ILE A N 1
ATOM 3292 C CA . ILE A 1 398 ? -8.222 17.776 8.534 1.00 92.19 398 ILE A CA 1
ATOM 3293 C C . ILE A 1 398 ? -9.155 18.314 9.620 1.00 92.19 398 ILE A C 1
ATOM 3295 O O . ILE A 1 398 ? -9.642 17.547 10.450 1.00 92.19 398 ILE A O 1
ATOM 3299 N N . LYS A 1 399 ? -9.450 19.616 9.584 1.00 93.12 399 LYS A N 1
ATOM 3300 C CA . LYS A 1 399 ? -10.348 20.270 10.536 1.00 93.12 399 LYS A CA 1
ATOM 3301 C C . LYS A 1 399 ? -11.726 19.598 10.585 1.00 93.12 399 LYS A C 1
ATOM 3303 O O . LYS A 1 399 ? -12.197 19.283 11.672 1.00 93.12 399 LYS A O 1
ATOM 3308 N N . THR A 1 400 ? -12.310 19.271 9.429 1.00 93.88 400 THR A N 1
ATOM 3309 C CA . THR A 1 400 ? -13.592 18.546 9.345 1.00 93.88 400 THR A CA 1
ATOM 3310 C C . THR A 1 400 ? -13.561 17.194 10.067 1.00 93.88 400 THR A C 1
ATOM 3312 O O . THR A 1 400 ? -14.529 16.847 10.738 1.00 93.88 400 THR A O 1
ATOM 3315 N N . TYR A 1 401 ? -12.465 16.432 9.973 1.00 95.06 401 TYR A N 1
ATOM 3316 C CA . TYR A 1 401 ? -12.332 15.173 10.717 1.00 95.06 401 TYR A CA 1
ATOM 3317 C C . TYR A 1 401 ? -12.201 15.394 12.225 1.00 95.06 401 TYR A C 1
ATOM 3319 O O . TYR A 1 401 ? -12.812 14.666 13.003 1.00 95.06 401 TYR A O 1
ATOM 3327 N N . LEU A 1 402 ? -11.388 16.367 12.640 1.00 95.12 402 LEU A N 1
ATOM 3328 C CA . LEU A 1 402 ? -11.049 16.564 14.050 1.00 95.12 402 LEU A CA 1
ATOM 3329 C C . LEU A 1 402 ? -12.179 17.209 14.871 1.00 95.12 402 LEU A C 1
ATOM 3331 O O . LEU A 1 402 ? -12.274 16.954 16.071 1.00 95.12 402 LEU A O 1
ATOM 3335 N N . GLU A 1 403 ? -13.026 18.033 14.248 1.00 93.38 403 GLU A N 1
ATOM 3336 C CA . GLU A 1 403 ? -14.148 18.709 14.920 1.00 93.38 403 GLU A CA 1
ATOM 3337 C C . GLU A 1 403 ? -15.380 17.810 15.102 1.00 93.38 403 GLU A C 1
ATOM 3339 O O . GLU A 1 403 ? -16.188 18.032 16.009 1.00 93.38 403 GLU A O 1
ATOM 3344 N N . GLU A 1 404 ? -15.546 16.793 14.255 1.00 92.38 404 GLU A N 1
ATOM 3345 C CA . GLU A 1 404 ? -16.741 15.958 14.271 1.00 92.38 404 GLU A CA 1
ATOM 3346 C C . GLU A 1 404 ? -16.733 14.976 15.451 1.00 92.38 404 GLU A C 1
ATOM 3348 O O . GLU A 1 404 ? -15.794 14.210 15.671 1.00 92.38 404 GLU A O 1
ATOM 3353 N N . ASN A 1 405 ? -17.825 14.974 16.217 1.00 89.38 405 ASN A N 1
ATOM 3354 C CA . ASN A 1 405 ? -17.944 14.200 17.453 1.00 89.38 405 ASN A CA 1
ATOM 3355 C C . ASN A 1 405 ? -18.963 13.057 17.365 1.00 89.38 405 ASN A C 1
ATOM 3357 O O . ASN A 1 405 ? -19.107 12.289 18.321 1.00 89.38 405 ASN A O 1
ATOM 3361 N N . ARG A 1 406 ? -19.662 12.911 16.231 1.00 87.94 406 ARG A N 1
ATOM 3362 C CA . ARG A 1 406 ? -20.614 11.820 15.991 1.00 87.94 406 ARG A CA 1
ATOM 3363 C C . ARG A 1 406 ? -20.049 10.819 14.993 1.00 87.94 406 ARG A C 1
ATOM 3365 O O . ARG A 1 406 ? -19.781 11.169 13.847 1.00 87.94 406 ARG A O 1
ATOM 3372 N N . LEU A 1 407 ? -19.994 9.540 15.384 1.00 85.06 407 LEU A N 1
ATOM 3373 C CA . LEU A 1 407 ? -19.529 8.440 14.523 1.00 85.06 407 LEU A CA 1
ATOM 3374 C C . LEU A 1 407 ? -20.221 8.440 13.153 1.00 85.06 407 LEU A C 1
ATOM 3376 O O . LEU A 1 407 ? -19.563 8.350 12.126 1.00 85.06 407 LEU A O 1
ATOM 3380 N N . VAL A 1 408 ? -21.546 8.586 13.132 1.00 87.06 408 VAL A N 1
ATOM 3381 C CA . VAL A 1 408 ? -22.333 8.576 11.891 1.00 87.06 408 VAL A CA 1
ATOM 3382 C C . VAL A 1 408 ? -21.882 9.666 10.913 1.00 87.06 408 VAL A C 1
ATOM 3384 O O . VAL A 1 408 ? -21.781 9.427 9.711 1.00 87.06 408 VAL A O 1
ATOM 3387 N N . ARG A 1 409 ? -21.570 10.860 11.425 1.00 90.00 409 ARG A N 1
ATOM 3388 C CA . ARG A 1 409 ? -21.095 11.974 10.604 1.00 90.00 409 ARG A CA 1
ATOM 3389 C C . ARG A 1 409 ? -19.640 11.781 10.184 1.00 90.00 409 ARG A C 1
ATOM 3391 O O . ARG A 1 409 ? -19.336 12.020 9.024 1.00 90.00 409 ARG A O 1
ATOM 3398 N N . LEU A 1 410 ? -18.780 11.245 11.055 1.00 91.75 410 LEU A N 1
ATOM 3399 C CA . LEU A 1 410 ? -17.411 10.853 10.689 1.00 91.75 410 LEU A CA 1
ATOM 3400 C C . LEU A 1 410 ? -17.388 9.840 9.539 1.00 91.75 410 LEU A C 1
ATOM 3402 O O . LEU A 1 410 ? -16.583 9.965 8.621 1.00 91.75 410 LEU A O 1
ATOM 3406 N N . VAL A 1 411 ? -18.294 8.860 9.557 1.00 90.25 411 VAL A N 1
ATOM 3407 C CA . VAL A 1 411 ? -18.431 7.881 8.469 1.00 90.25 411 VAL A CA 1
ATOM 3408 C C . VAL A 1 411 ? -18.887 8.558 7.177 1.00 90.25 411 VAL A C 1
ATOM 3410 O O . VAL A 1 411 ? -18.375 8.219 6.115 1.00 90.25 411 VAL A O 1
ATOM 3413 N N . ALA A 1 412 ? -19.788 9.541 7.248 1.00 89.75 412 ALA A N 1
ATOM 3414 C CA . ALA A 1 412 ? -20.187 10.324 6.078 1.00 89.75 412 ALA A CA 1
ATOM 3415 C C . ALA A 1 412 ? -19.024 11.163 5.515 1.00 89.75 412 ALA A C 1
ATOM 3417 O O . ALA A 1 412 ? -18.828 11.187 4.300 1.00 89.75 412 ALA A O 1
ATOM 3418 N N . VAL A 1 413 ? -18.216 11.790 6.380 1.00 92.44 413 VAL A N 1
ATOM 3419 C CA . VAL A 1 413 ? -16.993 12.510 5.980 1.00 92.44 413 VAL A CA 1
ATOM 3420 C C . VAL A 1 413 ? -16.031 11.554 5.272 1.00 92.44 413 VAL A C 1
ATOM 3422 O O . VAL A 1 413 ? -15.642 11.822 4.137 1.00 92.44 413 VAL A O 1
ATOM 3425 N N . LEU A 1 414 ? -15.729 10.404 5.884 1.00 92.75 414 LEU A N 1
ATOM 3426 C CA . LEU A 1 414 ? -14.883 9.362 5.296 1.00 92.75 414 LEU A CA 1
ATOM 3427 C C . LEU A 1 414 ? -15.416 8.876 3.943 1.00 92.75 414 LEU A C 1
ATOM 3429 O O . LEU A 1 414 ? -14.656 8.741 2.986 1.00 92.75 414 LEU A O 1
ATOM 3433 N N . HIS A 1 415 ? -16.719 8.610 3.854 1.00 89.94 415 HIS A N 1
ATOM 3434 C CA . HIS A 1 415 ? -17.355 8.124 2.636 1.00 89.94 415 HIS A CA 1
ATOM 3435 C C . HIS A 1 415 ? -17.231 9.127 1.482 1.00 89.94 415 HIS A C 1
ATOM 3437 O O . HIS A 1 415 ? -16.849 8.745 0.374 1.00 89.94 415 HIS A O 1
ATOM 3443 N N . ASN A 1 416 ? -17.521 10.402 1.746 1.00 89.25 416 ASN A N 1
ATOM 3444 C CA . ASN A 1 416 ? -17.439 11.466 0.747 1.00 89.25 416 ASN A CA 1
ATOM 3445 C C . ASN A 1 416 ? -15.993 11.697 0.294 1.00 89.25 416 ASN A C 1
ATOM 3447 O O . ASN A 1 416 ? -15.729 11.808 -0.900 1.00 89.25 416 ASN A O 1
ATOM 3451 N N . ASP A 1 417 ? -15.057 11.694 1.239 1.00 89.00 417 ASP A N 1
ATOM 3452 C CA . ASP A 1 417 ? -13.630 11.903 0.992 1.00 89.00 417 ASP A CA 1
ATOM 3453 C C . ASP A 1 417 ? -12.996 10.755 0.181 1.00 89.00 417 ASP A C 1
ATOM 3455 O O . ASP A 1 417 ? -12.165 10.981 -0.696 1.00 89.00 417 ASP A O 1
ATOM 3459 N N . LEU A 1 418 ? -13.410 9.502 0.397 1.00 88.56 418 LEU A N 1
ATOM 3460 C CA . LEU A 1 418 ? -12.972 8.374 -0.443 1.00 88.56 418 LEU A CA 1
ATOM 3461 C C . LEU A 1 418 ? -13.522 8.457 -1.876 1.00 88.56 418 LEU A C 1
ATOM 3463 O O . LEU A 1 418 ? -12.843 8.057 -2.822 1.00 88.56 418 LEU A O 1
ATOM 3467 N N . ARG A 1 419 ? -14.739 8.988 -2.046 1.00 86.38 419 ARG A N 1
ATOM 3468 C CA . ARG A 1 419 ? -15.424 9.072 -3.345 1.00 86.38 419 ARG A CA 1
ATOM 3469 C C . ARG A 1 419 ? -15.078 10.304 -4.169 1.00 86.38 419 ARG A C 1
ATOM 3471 O O . ARG A 1 419 ? -15.449 10.327 -5.341 1.00 86.38 419 ARG A O 1
ATOM 3478 N N . GLU A 1 420 ? -14.380 11.284 -3.600 1.00 83.06 420 GLU A N 1
ATOM 3479 C CA . GLU A 1 420 ? -14.082 12.579 -4.229 1.00 83.06 420 GLU A CA 1
ATOM 3480 C C . GLU A 1 420 ? -13.553 12.424 -5.667 1.00 83.06 420 GLU A C 1
ATOM 3482 O O . GLU A 1 420 ? -14.082 13.031 -6.595 1.00 83.06 420 GLU A O 1
ATOM 3487 N N . MET A 1 421 ? -12.593 11.515 -5.871 1.00 80.56 421 MET A N 1
ATOM 3488 C CA . MET A 1 421 ? -11.977 11.240 -7.180 1.00 80.56 421 MET A CA 1
ATOM 3489 C C . MET A 1 421 ? -12.563 10.011 -7.894 1.00 80.56 421 MET A C 1
ATOM 3491 O O . MET A 1 421 ? -12.092 9.611 -8.957 1.00 80.56 421 MET A O 1
ATOM 3495 N N . ARG A 1 422 ? -13.579 9.366 -7.303 1.00 82.94 422 ARG A N 1
ATOM 3496 C CA . ARG A 1 422 ? -14.187 8.089 -7.741 1.00 82.94 422 ARG A CA 1
ATOM 3497 C C . ARG A 1 422 ? -13.232 6.882 -7.774 1.00 82.94 422 ARG A C 1
ATOM 3499 O O . ARG A 1 422 ? -13.667 5.775 -8.094 1.00 82.94 422 ARG A O 1
ATOM 3506 N N . CYS A 1 423 ? -11.965 7.066 -7.401 1.00 82.88 423 CYS A N 1
ATOM 3507 C CA . CYS A 1 423 ? -10.968 6.002 -7.292 1.00 82.88 423 CYS A CA 1
ATOM 3508 C C . CYS A 1 423 ? -11.289 4.990 -6.196 1.00 82.88 423 CYS A C 1
ATOM 3510 O O . CYS A 1 423 ? -10.944 3.825 -6.358 1.00 82.88 423 CYS A O 1
ATOM 3512 N N . ASP A 1 424 ? -12.027 5.369 -5.151 1.00 87.75 424 ASP A N 1
ATOM 3513 C CA . ASP A 1 424 ? -12.372 4.450 -4.071 1.00 87.75 424 ASP A CA 1
ATOM 3514 C C . ASP A 1 424 ? -13.788 4.674 -3.519 1.00 87.75 424 ASP A C 1
ATOM 3516 O O . ASP A 1 424 ? -14.519 5.592 -3.901 1.00 87.75 424 ASP A O 1
ATOM 3520 N N . SER A 1 425 ? -14.216 3.757 -2.661 1.00 89.06 425 SER A N 1
ATOM 3521 C CA . SER A 1 425 ? -15.516 3.732 -2.000 1.00 89.06 425 SER A CA 1
ATOM 3522 C C . SER A 1 425 ? -15.462 2.799 -0.794 1.00 89.06 425 SER A C 1
ATOM 3524 O O . SER A 1 425 ? -14.785 1.775 -0.850 1.00 89.06 425 SER A O 1
ATOM 3526 N N . LEU A 1 426 ? -16.245 3.078 0.248 1.00 91.88 426 LEU A N 1
ATOM 3527 C CA . LEU A 1 426 ? -16.449 2.110 1.329 1.00 91.88 426 LEU A CA 1
ATOM 3528 C C . LEU A 1 426 ? -17.246 0.894 0.846 1.00 91.88 426 LEU A C 1
ATOM 3530 O O . LEU A 1 426 ? -18.230 1.028 0.111 1.00 91.88 426 LEU A O 1
ATOM 3534 N N . VAL A 1 427 ? -16.825 -0.280 1.304 1.00 92.06 427 VAL A N 1
ATOM 3535 C CA . VAL A 1 427 ? -17.470 -1.563 1.045 1.00 92.06 427 VAL A CA 1
ATOM 3536 C C . VAL A 1 427 ? -17.662 -2.290 2.368 1.00 92.06 427 VAL A C 1
ATOM 3538 O O . VAL A 1 427 ? -16.698 -2.543 3.093 1.00 92.06 427 VAL A O 1
ATOM 3541 N N . ILE A 1 428 ? -18.906 -2.657 2.660 1.00 91.94 428 ILE A N 1
ATOM 3542 C CA . ILE A 1 428 ? -19.244 -3.556 3.761 1.00 91.94 428 ILE A CA 1
ATOM 3543 C C . ILE A 1 428 ? -19.101 -4.981 3.240 1.00 91.94 428 ILE A C 1
ATOM 3545 O O . ILE A 1 428 ? -19.776 -5.382 2.294 1.00 91.94 428 ILE A O 1
ATOM 3549 N N . VAL A 1 429 ? -18.215 -5.751 3.850 1.00 89.38 429 VAL A N 1
ATOM 3550 C CA . VAL A 1 429 ? -18.002 -7.163 3.558 1.00 89.38 429 VAL A CA 1
ATOM 3551 C C . VAL A 1 429 ? -18.743 -7.975 4.601 1.00 89.38 429 VAL A C 1
ATOM 3553 O O . VAL A 1 429 ? -18.528 -7.780 5.792 1.00 89.38 429 VAL A O 1
ATOM 3556 N N . ARG A 1 430 ? -19.613 -8.874 4.142 1.00 86.25 430 ARG A N 1
ATOM 3557 C CA . ARG A 1 430 ? -20.496 -9.670 4.992 1.00 86.25 430 ARG A CA 1
ATOM 3558 C C . ARG A 1 430 ? -20.470 -11.132 4.587 1.00 86.25 430 ARG A C 1
ATOM 3560 O O . ARG A 1 430 ? -20.799 -11.486 3.450 1.00 86.25 430 ARG A O 1
ATOM 3567 N N . TYR A 1 431 ? -20.114 -11.995 5.529 1.00 81.31 431 TYR A N 1
ATOM 3568 C CA . TYR A 1 431 ? -20.310 -13.428 5.341 1.00 81.31 431 TYR A CA 1
ATOM 3569 C C . TYR A 1 431 ? -21.793 -13.751 5.525 1.00 81.31 431 TYR A C 1
ATOM 3571 O O . TYR A 1 431 ? -22.446 -13.226 6.423 1.00 81.31 431 TYR A O 1
ATOM 3579 N N . GLN A 1 432 ? -22.351 -14.586 4.653 1.00 76.88 432 GLN A N 1
ATOM 3580 C CA . GLN A 1 432 ? -23.764 -14.941 4.671 1.00 76.88 432 GLN A CA 1
ATOM 3581 C C . GLN A 1 432 ? -24.059 -15.825 5.892 1.00 76.88 432 GLN A C 1
ATOM 3583 O O . GLN A 1 432 ? -23.997 -17.051 5.824 1.00 76.88 432 GLN A O 1
ATOM 3588 N N . SER A 1 433 ? -24.375 -15.182 7.012 1.00 69.81 433 SER A N 1
ATOM 3589 C CA . SER A 1 433 ? -24.910 -15.781 8.232 1.00 69.81 433 SER A CA 1
ATOM 3590 C C . SER A 1 433 ? -26.337 -15.282 8.480 1.00 69.81 433 SER A C 1
ATOM 3592 O O . SER A 1 433 ? -26.730 -14.209 8.020 1.00 69.81 433 SER A O 1
ATOM 3594 N N . ASN A 1 434 ? -27.116 -16.043 9.252 1.00 67.19 434 ASN A N 1
ATOM 3595 C CA . ASN A 1 434 ? -28.484 -15.672 9.649 1.00 67.19 434 ASN A CA 1
ATOM 3596 C C . ASN A 1 434 ? -28.536 -14.502 10.658 1.00 67.19 434 ASN A C 1
ATOM 3598 O O . ASN A 1 434 ? -29.607 -14.158 11.149 1.00 67.19 434 ASN A O 1
ATOM 3602 N N . SER A 1 435 ? -27.394 -13.897 10.996 1.00 72.06 435 SER A N 1
ATOM 3603 C CA . SER A 1 435 ? -27.300 -12.774 11.926 1.00 72.06 435 SER A CA 1
ATOM 3604 C C . SER A 1 435 ? -27.500 -11.435 11.217 1.00 72.06 435 SER A C 1
ATOM 3606 O O . SER A 1 435 ? -27.139 -11.263 10.050 1.00 72.06 435 SER A O 1
ATOM 3608 N N . ILE A 1 436 ? -28.046 -10.460 11.945 1.00 77.31 436 ILE A N 1
ATOM 3609 C CA . ILE A 1 436 ? -28.143 -9.067 11.496 1.00 77.31 436 ILE A CA 1
ATOM 3610 C C . ILE A 1 436 ? -26.725 -8.490 11.385 1.00 77.31 436 ILE A C 1
ATOM 3612 O O . ILE A 1 436 ? -25.896 -8.728 12.264 1.00 77.31 436 ILE A O 1
ATOM 3616 N N . SER A 1 437 ? -26.438 -7.740 10.315 1.00 81.44 437 SER A N 1
ATOM 3617 C CA . SER A 1 437 ? -25.132 -7.092 10.178 1.00 81.44 437 SER A CA 1
ATOM 3618 C C . SER A 1 437 ? -24.938 -6.031 11.252 1.00 81.44 437 SER A C 1
ATOM 3620 O O . SER A 1 437 ? -25.827 -5.206 11.484 1.00 81.44 437 SER A O 1
ATOM 3622 N N . LYS A 1 438 ? -23.733 -5.957 11.826 1.00 84.75 438 LYS A N 1
ATOM 3623 C CA . LYS A 1 438 ? -23.358 -4.830 12.697 1.00 84.75 438 LYS A CA 1
ATOM 3624 C C . LYS A 1 438 ? -23.363 -3.485 11.955 1.00 84.75 438 LYS A C 1
ATOM 3626 O O . LYS A 1 438 ? -23.410 -2.436 12.588 1.00 84.75 438 LYS A O 1
ATOM 3631 N N . PHE A 1 439 ? -23.361 -3.511 10.621 1.00 88.12 439 PHE A N 1
ATOM 3632 C CA . PHE A 1 439 ? -23.440 -2.329 9.771 1.00 88.12 439 PHE A CA 1
ATOM 3633 C C . PHE A 1 439 ? -24.844 -2.055 9.228 1.00 88.12 439 PHE A C 1
ATOM 3635 O O . PHE A 1 439 ? -24.970 -1.202 8.359 1.00 88.12 439 PHE A O 1
ATOM 3642 N N . ALA A 1 440 ? -25.905 -2.701 9.729 1.00 85.38 440 ALA A N 1
ATOM 3643 C CA . ALA A 1 440 ? -27.270 -2.548 9.201 1.00 85.38 440 ALA A CA 1
ATOM 3644 C C . ALA A 1 440 ? -27.749 -1.084 9.081 1.00 85.38 440 ALA A C 1
ATOM 3646 O O . ALA A 1 440 ? -28.526 -0.744 8.190 1.00 85.38 440 ALA A O 1
ATOM 3647 N N . TYR A 1 441 ? -27.267 -0.194 9.955 1.00 84.19 441 TYR A N 1
ATOM 3648 C CA . TYR A 1 441 ? -27.521 1.246 9.850 1.00 84.19 441 TYR A CA 1
ATOM 3649 C C . TYR A 1 441 ? -26.853 1.879 8.614 1.00 84.19 441 TYR A C 1
ATOM 3651 O O . TYR A 1 441 ? -27.456 2.706 7.934 1.00 84.19 441 TYR A O 1
ATOM 3659 N N . PHE A 1 442 ? -25.625 1.461 8.302 1.00 85.62 442 PHE A N 1
ATOM 3660 C CA . PHE A 1 442 ? -24.828 1.940 7.173 1.00 85.62 442 PHE A CA 1
ATOM 3661 C C . PHE A 1 442 ? -25.147 1.230 5.854 1.00 85.62 442 PHE A C 1
ATOM 3663 O O . PHE A 1 442 ? -24.915 1.804 4.800 1.00 85.62 442 PHE A O 1
ATOM 3670 N N . GLU A 1 443 ? -25.745 0.036 5.881 1.00 83.00 443 GLU A N 1
ATOM 3671 C CA . GLU A 1 443 ? -26.235 -0.649 4.672 1.00 83.00 443 GLU A CA 1
ATOM 3672 C C . GLU A 1 443 ? -27.295 0.187 3.920 1.00 83.00 443 GLU A C 1
ATOM 3674 O O . GLU A 1 443 ? -27.501 -0.013 2.727 1.00 83.00 443 GLU A O 1
ATOM 3679 N N . LYS A 1 444 ? -27.961 1.126 4.611 1.00 77.88 444 LYS A N 1
ATOM 3680 C CA . LYS A 1 444 ? -28.953 2.056 4.043 1.00 77.88 444 LYS A CA 1
ATOM 3681 C C . LYS A 1 444 ? -28.348 3.355 3.501 1.00 77.88 444 LYS A C 1
ATOM 3683 O O . LYS A 1 444 ? -29.080 4.154 2.921 1.00 77.88 444 LYS A O 1
ATOM 3688 N N . TYR A 1 445 ? -27.056 3.604 3.722 1.00 77.12 445 TYR A N 1
ATOM 3689 C CA . TYR A 1 445 ? -26.392 4.792 3.190 1.00 77.12 445 TYR A CA 1
ATOM 3690 C C . TYR A 1 445 ? -26.178 4.641 1.689 1.00 77.12 445 TYR A C 1
ATOM 3692 O O . TYR A 1 445 ? -25.499 3.715 1.240 1.00 77.12 445 TYR A O 1
ATOM 3700 N N . ASP A 1 446 ? -26.726 5.582 0.921 1.00 70.31 446 ASP A N 1
ATOM 3701 C CA . ASP A 1 446 ? -26.575 5.578 -0.527 1.00 70.31 446 ASP A CA 1
ATOM 3702 C C . ASP A 1 446 ? -25.089 5.625 -0.926 1.00 70.31 446 ASP A C 1
ATOM 3704 O O . ASP A 1 446 ? -24.313 6.463 -0.460 1.00 70.31 446 ASP A O 1
ATOM 3708 N N . GLY A 1 447 ? -24.684 4.684 -1.778 1.00 73.12 447 GLY A N 1
ATOM 3709 C CA . GLY A 1 447 ? -23.318 4.560 -2.283 1.00 73.12 447 GLY A CA 1
ATOM 3710 C C . GLY A 1 447 ? -22.343 3.693 -1.475 1.00 73.12 447 GLY A C 1
ATOM 3711 O O . GLY A 1 447 ? -21.255 3.429 -1.997 1.00 73.12 447 GLY A O 1
ATOM 3712 N N . ILE A 1 448 ? -22.673 3.207 -0.268 1.00 86.31 448 ILE A N 1
ATOM 3713 C CA . ILE A 1 448 ? -21.863 2.166 0.402 1.00 86.31 448 ILE A CA 1
ATOM 3714 C C . ILE A 1 448 ? -22.265 0.801 -0.162 1.00 86.31 448 ILE A C 1
ATOM 3716 O O . ILE A 1 448 ? -23.407 0.368 -0.034 1.00 86.31 448 ILE A O 1
ATOM 3720 N N . LYS A 1 449 ? -21.326 0.113 -0.819 1.00 87.81 449 LYS A N 1
ATOM 3721 C CA . LYS A 1 449 ? -21.613 -1.177 -1.461 1.00 87.81 449 LYS A CA 1
ATOM 3722 C C . LYS A 1 449 ? -21.531 -2.317 -0.447 1.00 87.81 449 LYS A C 1
ATOM 3724 O O . LYS A 1 449 ? -20.589 -2.379 0.338 1.00 87.81 449 LYS A O 1
ATOM 3729 N N . ASN A 1 450 ? -22.459 -3.266 -0.543 1.00 88.75 450 ASN A N 1
ATOM 3730 C CA . ASN A 1 450 ? -22.433 -4.499 0.242 1.00 88.75 450 ASN A CA 1
ATOM 3731 C C . ASN A 1 450 ? -21.867 -5.652 -0.595 1.00 88.75 450 ASN A C 1
ATOM 3733 O O . ASN A 1 450 ? -22.353 -5.946 -1.689 1.00 88.75 450 ASN A O 1
ATOM 3737 N N . LEU A 1 451 ? -20.856 -6.329 -0.062 1.00 89.12 451 LEU A N 1
ATOM 3738 C CA . LEU A 1 451 ? -20.262 -7.541 -0.606 1.00 89.12 451 LEU A CA 1
ATOM 3739 C C . LEU A 1 451 ? -20.671 -8.710 0.286 1.00 89.12 451 LEU A C 1
ATOM 3741 O O . LEU A 1 451 ? -20.076 -8.943 1.336 1.00 89.12 451 LEU A O 1
ATOM 3745 N N . THR A 1 452 ? -21.667 -9.472 -0.156 1.00 86.88 452 THR A N 1
ATOM 3746 C CA . THR A 1 452 ? -22.075 -10.707 0.514 1.00 86.88 452 THR A CA 1
ATOM 3747 C C . THR A 1 452 ? -21.424 -11.928 -0.129 1.00 86.88 452 THR A C 1
ATOM 3749 O O . THR A 1 452 ? -21.268 -12.013 -1.354 1.00 86.88 452 THR A O 1
ATOM 3752 N N . TYR A 1 453 ? -21.009 -12.887 0.698 1.00 84.94 453 TYR A N 1
ATOM 3753 C CA . TYR A 1 453 ? -20.384 -14.127 0.238 1.00 84.94 453 TYR A CA 1
ATOM 3754 C C . TYR A 1 453 ? -20.595 -15.268 1.232 1.00 84.94 453 TYR A C 1
ATOM 3756 O O . TYR A 1 453 ? -20.765 -15.053 2.423 1.00 84.94 453 TYR A O 1
ATOM 3764 N N . ASN A 1 454 ? -20.563 -16.502 0.736 1.00 83.19 454 ASN A N 1
ATOM 3765 C CA . ASN A 1 454 ? -20.607 -17.719 1.558 1.00 83.19 454 ASN A CA 1
ATOM 3766 C C . ASN A 1 454 ? -19.486 -18.712 1.199 1.00 83.19 454 ASN A C 1
ATOM 3768 O O . ASN A 1 454 ? -19.455 -19.844 1.663 1.00 83.19 454 ASN A O 1
ATOM 3772 N N . SER A 1 455 ? -18.596 -18.297 0.301 1.00 79.69 455 SER A N 1
ATOM 3773 C CA . SER A 1 455 ? -17.436 -19.048 -0.163 1.00 79.69 455 SER A CA 1
ATOM 3774 C C . SER A 1 455 ? -16.436 -18.079 -0.783 1.00 79.69 455 SER A C 1
ATOM 3776 O O . SER A 1 455 ? -16.796 -16.975 -1.203 1.00 79.69 455 SER A O 1
ATOM 3778 N N . ILE A 1 456 ? -15.184 -18.517 -0.895 1.00 79.62 456 ILE A N 1
ATOM 3779 C CA . ILE A 1 456 ? -14.100 -17.743 -1.512 1.00 79.62 456 ILE A CA 1
ATOM 3780 C C . ILE A 1 456 ? -14.419 -17.387 -2.972 1.00 79.62 456 ILE A C 1
ATOM 3782 O O . ILE A 1 456 ? -14.205 -16.254 -3.401 1.00 79.62 456 ILE A O 1
ATOM 3786 N N . GLY A 1 457 ? -14.967 -18.339 -3.735 1.00 82.19 457 GLY A N 1
ATOM 3787 C CA . GLY A 1 457 ? -15.366 -18.106 -5.124 1.00 82.19 457 GLY A CA 1
ATOM 3788 C C . GLY A 1 457 ? -16.432 -17.016 -5.235 1.00 82.19 457 GLY A C 1
ATOM 3789 O O . GLY A 1 457 ? -16.292 -16.099 -6.047 1.00 82.19 457 GLY A O 1
ATOM 3790 N N . LYS A 1 458 ? -17.448 -17.048 -4.358 1.00 85.31 458 LYS A N 1
ATOM 3791 C CA . LYS A 1 458 ? -18.464 -15.989 -4.314 1.00 85.31 458 LYS A CA 1
ATOM 3792 C C . LYS A 1 458 ? -17.871 -14.647 -3.908 1.00 85.31 458 LYS A C 1
ATOM 3794 O O . LYS A 1 458 ? -18.175 -13.667 -4.578 1.00 85.31 458 LYS A O 1
ATOM 3799 N N . PHE A 1 459 ? -16.992 -14.605 -2.905 1.00 85.12 459 PHE A N 1
ATOM 3800 C CA . PHE A 1 459 ? -16.300 -13.376 -2.506 1.00 85.12 459 PHE A CA 1
ATOM 3801 C C . PHE A 1 459 ? -15.601 -12.719 -3.699 1.00 85.12 459 PHE A C 1
ATOM 3803 O O . PHE A 1 459 ? -15.893 -11.569 -4.023 1.00 85.12 459 PHE A O 1
ATOM 3810 N N . ARG A 1 460 ? -14.762 -13.478 -4.418 1.00 83.06 460 ARG A N 1
ATOM 3811 C CA . ARG A 1 460 ? -14.048 -12.987 -5.608 1.00 83.06 460 ARG A CA 1
ATOM 3812 C C . ARG A 1 460 ? -15.009 -12.520 -6.699 1.00 83.06 460 ARG A C 1
ATOM 3814 O O . ARG A 1 460 ? -14.806 -11.464 -7.290 1.00 83.06 460 ARG A O 1
ATOM 3821 N N . SER A 1 461 ? -16.084 -13.269 -6.948 1.00 83.56 461 SER A N 1
ATOM 3822 C CA . SER A 1 461 ? -17.090 -12.884 -7.944 1.00 83.56 461 SER A CA 1
ATOM 3823 C C . SER A 1 461 ? -17.816 -11.581 -7.579 1.00 83.56 461 SER A C 1
ATOM 3825 O O . SER A 1 461 ? -18.004 -10.721 -8.439 1.00 83.56 461 SER A O 1
ATOM 3827 N N . SER A 1 462 ? -18.175 -11.396 -6.305 1.00 86.81 462 SER A N 1
ATOM 3828 C CA . SER A 1 462 ? -18.834 -10.190 -5.800 1.00 86.81 462 SER A CA 1
ATOM 3829 C C . SER A 1 462 ? -17.884 -8.994 -5.831 1.00 86.81 462 SER A C 1
ATOM 3831 O O . SER A 1 462 ? -18.276 -7.913 -6.268 1.00 86.81 462 SER A O 1
ATOM 3833 N N . LEU A 1 463 ? -16.616 -9.197 -5.462 1.00 85.31 463 LEU A N 1
ATOM 3834 C CA . LEU A 1 463 ? -15.584 -8.167 -5.556 1.00 85.31 463 LEU A CA 1
ATOM 3835 C C . LEU A 1 463 ? -15.390 -7.703 -7.008 1.00 85.31 463 LEU A C 1
ATOM 3837 O O . LEU A 1 463 ? -15.395 -6.503 -7.269 1.00 85.31 463 LEU A O 1
ATOM 3841 N N . ARG A 1 464 ? -15.331 -8.628 -7.976 1.00 82.50 464 ARG A N 1
ATOM 3842 C CA . ARG A 1 464 ? -15.234 -8.291 -9.411 1.00 82.50 464 ARG A CA 1
ATOM 3843 C C . ARG A 1 464 ? -16.417 -7.461 -9.919 1.00 82.50 464 ARG A C 1
ATOM 3845 O O . ARG A 1 464 ? -16.205 -6.528 -10.687 1.00 82.50 464 ARG A O 1
ATOM 3852 N N . LYS A 1 465 ? -17.644 -7.735 -9.459 1.00 83.81 465 LYS A N 1
ATOM 3853 C CA . LYS A 1 465 ? -18.832 -6.915 -9.788 1.00 83.81 465 LYS A CA 1
ATOM 3854 C C . LYS A 1 465 ? -18.728 -5.490 -9.230 1.00 83.81 465 LYS A C 1
ATOM 3856 O O . LYS A 1 465 ? -19.147 -4.522 -9.868 1.00 83.81 465 LYS A O 1
ATOM 3861 N N . ILE A 1 466 ? -18.165 -5.347 -8.031 1.00 82.62 466 ILE A N 1
ATOM 3862 C CA . ILE A 1 466 ? -17.926 -4.037 -7.415 1.00 82.62 466 ILE A CA 1
ATOM 3863 C C . ILE A 1 466 ? -16.871 -3.245 -8.204 1.00 82.62 466 ILE A C 1
ATOM 3865 O O . ILE A 1 466 ? -17.039 -2.035 -8.361 1.00 82.62 466 ILE A O 1
ATOM 3869 N N . ILE A 1 467 ? -15.839 -3.923 -8.722 1.00 77.88 467 ILE A N 1
ATOM 3870 C CA . ILE A 1 467 ? -14.786 -3.332 -9.562 1.00 77.88 467 ILE A CA 1
ATOM 3871 C C . ILE A 1 467 ? -15.352 -2.842 -10.896 1.00 77.88 467 ILE A C 1
ATOM 3873 O O . ILE A 1 467 ? -15.198 -1.665 -11.214 1.00 77.88 467 ILE A O 1
ATOM 3877 N N . SER A 1 468 ? -16.031 -3.707 -11.657 1.00 72.31 468 SER A N 1
ATOM 3878 C CA . SER A 1 468 ? -16.524 -3.362 -13.002 1.00 72.31 468 SER A CA 1
ATOM 3879 C C . SER A 1 468 ? -17.464 -2.157 -12.983 1.00 72.31 468 SER A C 1
ATOM 3881 O O . SER A 1 468 ? -17.363 -1.253 -13.807 1.00 72.31 468 SER A O 1
ATOM 3883 N N . SER A 1 469 ? -18.335 -2.099 -11.975 1.00 72.88 469 SER A N 1
ATOM 3884 C CA . SER A 1 469 ? -19.245 -0.970 -11.771 1.00 72.88 469 SER A CA 1
ATOM 3885 C C . SER A 1 469 ? -18.547 0.325 -11.342 1.00 72.88 469 SER A C 1
ATOM 3887 O O . SER A 1 469 ? -19.139 1.391 -11.467 1.00 72.88 469 SER A O 1
ATOM 3889 N N . ALA A 1 470 ? -17.331 0.260 -10.797 1.00 68.75 470 ALA A N 1
ATOM 3890 C CA . ALA A 1 470 ? -16.608 1.432 -10.314 1.00 68.75 470 ALA A CA 1
ATOM 3891 C C . ALA A 1 470 ? -15.652 2.030 -11.350 1.00 68.75 470 ALA A C 1
ATOM 3893 O O . ALA A 1 470 ? -15.525 3.250 -11.427 1.00 68.75 470 ALA A O 1
ATOM 3894 N N . THR A 1 471 ? -14.979 1.193 -12.139 1.00 66.94 471 THR A N 1
ATOM 3895 C CA . THR A 1 471 ? -14.004 1.664 -13.130 1.00 66.94 471 THR A CA 1
ATOM 3896 C C . THR A 1 471 ? -14.661 2.120 -14.430 1.00 66.94 471 THR A C 1
ATOM 3898 O O . THR A 1 471 ? -14.057 2.892 -15.169 1.00 66.94 471 THR A O 1
ATOM 3901 N N . GLY A 1 472 ? -15.880 1.646 -14.723 1.00 66.44 472 GLY A N 1
ATOM 3902 C CA . GLY A 1 472 ? -16.522 1.849 -16.025 1.00 66.44 472 GLY A CA 1
ATOM 3903 C C . GLY A 1 472 ? -15.807 1.114 -17.165 1.00 66.44 472 GLY A C 1
ATOM 3904 O O . GLY A 1 472 ? -16.077 1.384 -18.332 1.00 66.44 472 GLY A O 1
ATOM 3905 N N . ILE A 1 473 ? -14.883 0.205 -16.835 1.00 66.00 473 ILE A N 1
ATOM 3906 C CA . ILE A 1 473 ? -14.110 -0.580 -17.797 1.00 66.00 473 ILE A CA 1
ATOM 3907 C C . ILE A 1 473 ? -14.868 -1.894 -18.057 1.00 66.00 473 ILE A C 1
ATOM 3909 O O . ILE A 1 473 ? -15.226 -2.577 -17.090 1.00 66.00 473 ILE A O 1
ATOM 3913 N N . PRO A 1 474 ? -15.135 -2.254 -19.329 1.00 58.50 474 PRO A N 1
ATOM 3914 C CA . PRO A 1 474 ? -15.887 -3.457 -19.681 1.00 58.50 474 PRO A CA 1
ATOM 3915 C C . PRO A 1 474 ? -15.281 -4.744 -19.096 1.00 58.50 474 PRO A C 1
ATOM 3917 O O . PRO A 1 474 ? -14.062 -4.875 -18.985 1.00 58.50 474 PRO A O 1
ATOM 3920 N N . VAL A 1 475 ? -16.130 -5.706 -18.711 1.00 54.06 475 VAL A N 1
ATOM 3921 C CA . VAL A 1 475 ? -15.705 -6.945 -18.023 1.00 54.06 475 VAL A CA 1
ATOM 3922 C C . VAL A 1 475 ? -14.824 -7.832 -18.903 1.00 54.06 475 VAL A C 1
ATOM 3924 O O . VAL A 1 475 ? -13.917 -8.490 -18.408 1.00 54.06 475 VAL A O 1
ATOM 3927 N N . ASP A 1 476 ? -15.039 -7.799 -20.208 1.00 53.62 476 ASP A N 1
ATOM 3928 C CA . ASP A 1 476 ? -14.211 -8.414 -21.247 1.00 53.62 476 ASP A CA 1
ATOM 3929 C C . ASP A 1 476 ? -12.786 -7.842 -21.303 1.00 53.62 476 ASP A C 1
ATOM 3931 O O . ASP A 1 476 ? -11.863 -8.536 -21.716 1.00 53.62 476 ASP A O 1
ATOM 3935 N N . GLN A 1 477 ? -12.571 -6.615 -20.817 1.00 53.66 477 GLN A N 1
ATOM 3936 C CA . GLN A 1 477 ? -11.231 -6.046 -20.656 1.00 53.66 477 GLN A CA 1
ATOM 3937 C C . GLN A 1 477 ? -10.592 -6.355 -19.290 1.00 53.66 477 GLN A C 1
ATOM 3939 O O . GLN A 1 477 ? -9.391 -6.091 -19.150 1.00 53.66 477 GLN A O 1
ATOM 3944 N N . LEU A 1 478 ? -11.369 -6.896 -18.331 1.00 48.22 478 LEU A N 1
ATOM 3945 C CA . LEU A 1 478 ? -10.951 -7.306 -16.975 1.00 48.22 478 LEU A CA 1
ATOM 3946 C C . LEU A 1 478 ? -10.403 -8.748 -16.903 1.00 48.22 478 LEU A C 1
ATOM 3948 O O . LEU A 1 478 ? -9.932 -9.138 -15.832 1.00 48.22 478 LEU A O 1
ATOM 3952 N N . ILE A 1 479 ? -10.512 -9.537 -17.982 1.00 39.44 479 ILE A N 1
ATOM 3953 C CA . ILE A 1 479 ? -10.024 -10.928 -18.067 1.00 39.44 479 ILE A CA 1
ATOM 3954 C C . ILE A 1 479 ? -8.566 -10.959 -18.520 1.00 39.44 479 ILE A C 1
ATOM 3956 O O . ILE A 1 479 ? -8.229 -10.237 -19.489 1.00 39.44 479 ILE A O 1
#

Sequence (479 aa):
MDIKHNENEEITNFWNVYDVDLVHQKISQFLTSYIYELISKADQDGRNNPDIASRICYNFASSNNCQNPNCRMYHIVPTPLLLFQRLKLARLQYTVVRQLDVLCRYELHNEEINNSQKWWAETLVKCHMCYQSPQTSCPEVTRMVLNKLSVHIRDDLINDVYKIWLFNVSKDADNFEVMLKRLFVIQQLQDKKIIDEFYQEMSKTKILSHPSYLPVGFEYYCGIYQMIPVGRHLALFFSFLHTNKVIHAITSSGAFINYAIKNIEKVNLASSDALGELAFLMEFTTSLIFAVGQEYCDFCLPRSYLINYFDVFTVNPLIPGRTIYSRKNYLSVINNSIDQVQQLLDLLFCKEEIYLPIILRLLRLLVLINLNETTFTQKILNLFKHFFSKNKIFSIKIKTYLEENRLVRLVAVLHNDLREMRCDSLVIVRYQSNSISKFAYFEKYDGIKNLTYNSIGKFRSSLRKIISSATGIPVDQLI

Mean predicted aligned error: 9.14 Å